Protein AF-0000000080791244 (afdb_homodimer)

Solvent-accessible surface area (backbone atoms only — not comparable to full-atom values): 31982 Å² total; per-residue (Å²): 121,49,36,34,22,27,62,46,50,65,51,67,79,15,46,43,68,49,51,73,72,54,34,48,75,47,62,36,76,61,96,55,81,62,51,71,71,50,46,37,63,61,33,46,68,16,31,26,32,40,38,43,72,88,48,68,40,42,64,68,42,48,60,39,16,33,91,67,33,41,31,43,18,25,53,32,68,62,61,88,31,48,41,61,68,52,30,52,75,64,64,29,47,50,30,30,23,70,89,42,39,32,64,44,32,21,52,43,47,52,35,29,50,44,30,34,36,45,38,42,59,44,31,29,52,40,56,57,70,65,51,88,68,68,83,50,71,62,46,74,53,24,48,71,59,60,74,33,35,38,19,26,41,18,23,49,71,36,25,44,47,34,46,54,50,40,45,70,55,45,27,44,42,33,30,18,51,94,33,55,56,53,82,67,56,28,68,77,59,62,45,45,72,30,51,62,71,54,32,41,43,66,23,45,27,39,36,41,42,39,76,77,41,86,83,30,48,34,61,43,28,56,70,50,59,70,48,29,34,78,52,17,35,41,35,35,65,44,48,20,46,28,34,34,55,70,40,49,51,52,38,44,72,73,49,44,29,50,25,30,16,33,26,46,38,59,54,67,79,49,65,70,68,70,60,60,74,40,66,45,42,33,54,39,73,54,50,40,49,26,19,52,64,34,38,24,47,22,37,31,46,20,42,50,29,42,52,31,42,76,70,73,42,76,47,86,44,53,44,87,91,112,122,48,37,34,22,26,63,46,51,65,52,67,80,13,45,45,66,50,48,74,71,54,32,48,76,48,62,36,78,62,95,56,82,63,50,72,70,51,44,38,62,62,32,46,67,18,34,25,33,41,39,44,72,89,50,68,39,41,65,69,42,49,60,39,17,33,91,67,33,40,31,43,18,24,52,32,69,65,61,88,30,47,40,62,67,54,30,53,76,65,64,28,47,47,30,29,22,70,92,42,39,34,64,46,31,20,51,42,47,52,36,28,50,44,30,33,34,45,38,42,59,44,32,29,51,40,56,57,69,66,50,90,68,68,83,47,71,63,47,74,55,25,48,71,58,58,74,32,34,37,20,26,41,18,24,49,71,37,25,44,46,34,45,54,51,42,44,70,55,44,28,44,43,32,31,18,51,94,35,56,56,52,80,66,55,29,67,76,58,62,45,45,71,31,51,60,70,54,32,40,44,66,22,46,28,38,36,40,42,38,75,78,42,87,82,31,48,34,62,43,29,57,69,51,57,68,48,28,36,80,53,16,36,41,35,35,64,44,48,20,46,28,32,35,57,71,42,49,51,53,38,44,73,74,49,43,30,51,25,30,16,34,26,46,39,59,54,68,78,50,65,68,69,70,61,62,73,40,66,44,43,34,53,39,74,54,49,41,49,25,18,51,63,34,37,23,47,22,36,30,47,19,40,49,28,41,52,31,41,77,69,72,41,76,46,87,44,53,44,86,91,113

Structure (mmCIF, N/CA/C/O backbone):
data_AF-0000000080791244-model_v1
#
loop_
_entity.id
_entity.type
_entity.pdbx_description
1 polymer 'Glyoxylate reductase'
#
loop_
_atom_site.group_PDB
_atom_site.id
_atom_site.type_symbol
_atom_site.label_atom_id
_atom_site.label_alt_id
_atom_site.label_comp_id
_atom_site.label_asym_id
_atom_site.label_entity_id
_atom_site.label_seq_id
_atom_site.pdbx_PDB_ins_code
_atom_site.Cartn_x
_atom_site.Cartn_y
_atom_site.Cartn_z
_atom_site.occupancy
_atom_site.B_iso_or_equiv
_atom_site.auth_seq_id
_atom_site.auth_comp_id
_atom_site.auth_asym_id
_atom_site.auth_atom_id
_atom_site.pdbx_PDB_model_num
ATOM 1 N N . MET A 1 1 ? -14.578 38.781 21.734 1 90.44 1 MET A N 1
ATOM 2 C CA . MET A 1 1 ? -14.508 38.281 20.359 1 90.44 1 MET A CA 1
ATOM 3 C C . MET A 1 1 ? -13.102 38.469 19.781 1 90.44 1 MET A C 1
ATOM 5 O O . MET A 1 1 ? -12.578 39.594 19.781 1 90.44 1 MET A O 1
ATOM 9 N N . ALA A 1 2 ? -12.445 37.344 19.516 1 97.06 2 ALA A N 1
ATOM 10 C CA . ALA A 1 2 ? -11.086 37.406 18.969 1 97.06 2 ALA A CA 1
ATOM 11 C C . ALA A 1 2 ? -11.086 37.219 17.453 1 97.06 2 ALA A C 1
ATOM 13 O O . ALA A 1 2 ? -12 36.625 16.906 1 97.06 2 ALA A O 1
ATOM 14 N N . ARG A 1 3 ? -10.133 37.906 16.844 1 98.38 3 ARG A N 1
ATOM 15 C CA . ARG A 1 3 ? -9.914 37.688 15.414 1 98.38 3 ARG A CA 1
ATOM 16 C C . ARG A 1 3 ? -8.891 36.594 15.172 1 98.38 3 ARG A C 1
ATOM 18 O O . ARG A 1 3 ? -7.742 36.688 15.602 1 98.38 3 ARG A O 1
ATOM 25 N N . ILE A 1 4 ? -9.367 35.531 14.523 1 98.69 4 ILE A N 1
ATOM 26 C CA . ILE A 1 4 ? -8.516 34.375 14.242 1 98.69 4 ILE A CA 1
ATOM 27 C C . ILE A 1 4 ? -8.328 34.219 12.734 1 98.69 4 ILE A C 1
ATOM 29 O O . ILE A 1 4 ? -9.305 34.031 12 1 98.69 4 ILE A O 1
ATOM 33 N N . CYS A 1 5 ? -7.098 34.344 12.289 1 98.75 5 CYS A N 1
ATOM 34 C CA . CYS A 1 5 ? -6.789 34.188 10.875 1 98.75 5 CYS A CA 1
ATOM 35 C C . CYS A 1 5 ? -6.191 32.812 10.586 1 98.75 5 CYS A C 1
ATOM 37 O O . CYS A 1 5 ? -5.328 32.344 11.328 1 98.75 5 CYS A O 1
ATOM 39 N N . ILE A 1 6 ? -6.676 32.156 9.57 1 98.44 6 ILE A N 1
ATOM 40 C CA . ILE A 1 6 ? -6.16 30.891 9.109 1 98.44 6 ILE A CA 1
ATOM 41 C C . ILE A 1 6 ? -5.535 31.047 7.73 1 98.44 6 ILE A C 1
ATOM 43 O O . ILE A 1 6 ? -6.199 31.484 6.785 1 98.44 6 ILE A O 1
ATOM 47 N N . THR A 1 7 ? -4.32 30.594 7.586 1 97.69 7 THR A N 1
ATOM 48 C CA . THR A 1 7 ? -3.516 31.031 6.453 1 97.69 7 THR A CA 1
ATOM 49 C C . THR A 1 7 ? -3.676 30.094 5.27 1 97.69 7 THR A C 1
ATOM 51 O O . THR A 1 7 ? -3.066 30.281 4.219 1 97.69 7 THR A O 1
ATOM 54 N N . ASP A 1 8 ? -4.434 29.047 5.441 1 94.69 8 ASP A N 1
ATOM 55 C CA . ASP A 1 8 ? -4.738 28.094 4.383 1 94.69 8 ASP A CA 1
ATOM 56 C C . ASP A 1 8 ? -6.156 27.547 4.531 1 94.69 8 ASP A C 1
ATOM 58 O O . ASP A 1 8 ? -6.801 27.75 5.562 1 94.69 8 ASP A O 1
ATOM 62 N N . GLY A 1 9 ? -6.578 27 3.457 1 93.94 9 GLY A N 1
ATOM 63 C CA . GLY A 1 9 ? -7.805 26.234 3.613 1 93.94 9 GLY A CA 1
ATOM 64 C C . GLY A 1 9 ? -7.668 25.062 4.57 1 93.94 9 GLY A C 1
ATOM 65 O O . GLY A 1 9 ? -6.609 24.438 4.645 1 93.94 9 GLY A O 1
ATOM 66 N N . VAL A 1 10 ? -8.742 24.812 5.348 1 95.44 10 VAL A N 1
ATOM 67 C CA . VAL A 1 10 ? -8.742 23.719 6.312 1 95.44 10 VAL A CA 1
ATOM 68 C C . VAL A 1 10 ? -10.102 23.016 6.309 1 95.44 10 VAL A C 1
ATOM 70 O O . VAL A 1 10 ? -11.102 23.594 5.871 1 95.44 10 VAL A O 1
ATOM 73 N N . PRO A 1 11 ? -10.164 21.734 6.73 1 94.56 11 PRO A N 1
ATOM 74 C CA . PRO A 1 11 ? -11.477 21.109 6.906 1 94.56 11 PRO A CA 1
ATOM 75 C C . PRO A 1 11 ? -12.375 21.891 7.867 1 94.56 11 PRO A C 1
ATOM 77 O O . PRO A 1 11 ? -11.945 22.25 8.969 1 94.56 11 PRO A O 1
ATOM 80 N N . ALA A 1 12 ? -13.586 22.047 7.453 1 94.44 12 ALA A N 1
ATOM 81 C CA . ALA A 1 12 ? -14.523 22.875 8.203 1 94.44 12 ALA A CA 1
ATOM 82 C C . ALA A 1 12 ? -14.711 22.359 9.625 1 94.44 12 ALA A C 1
ATOM 84 O O . ALA A 1 12 ? -14.797 23.141 10.57 1 94.44 12 ALA A O 1
ATOM 85 N N . GLU A 1 13 ? -14.719 21.062 9.727 1 95.38 13 GLU A N 1
ATOM 86 C CA . GLU A 1 13 ? -14.945 20.438 11.031 1 95.38 13 GLU A CA 1
ATOM 87 C C . GLU A 1 13 ? -13.812 20.781 12.008 1 95.38 13 GLU A C 1
ATOM 89 O O . GLU A 1 13 ? -14.031 20.859 13.219 1 95.38 13 GLU A O 1
ATOM 94 N N . GLY A 1 14 ? -12.695 21.047 11.508 1 96.25 14 GLY A N 1
ATOM 95 C CA . GLY A 1 14 ? -11.531 21.312 12.344 1 96.25 14 GLY A CA 1
ATOM 96 C C . GLY A 1 14 ? -11.578 22.656 13.023 1 96.25 14 GLY A C 1
ATOM 97 O O . GLY A 1 14 ? -10.883 22.891 14.016 1 96.25 14 GLY A O 1
ATOM 98 N N . ILE A 1 15 ? -12.453 23.547 12.5 1 96.81 15 ILE A N 1
ATOM 99 C CA . ILE A 1 15 ? -12.43 24.906 13.062 1 96.81 15 ILE A CA 1
ATOM 100 C C . ILE A 1 15 ? -13.805 25.234 13.641 1 96.81 15 ILE A C 1
ATOM 102 O O . ILE A 1 15 ? -14.086 26.391 13.953 1 96.81 15 ILE A O 1
ATOM 106 N N . GLU A 1 16 ? -14.609 24.281 13.742 1 96.19 16 GLU A N 1
ATOM 107 C CA . GLU A 1 16 ? -15.953 24.5 14.266 1 96.19 16 GLU A CA 1
ATOM 108 C C . GLU A 1 16 ? -15.914 25.078 15.672 1 96.19 16 GLU A C 1
ATOM 110 O O . GLU A 1 16 ? -16.719 25.953 16.016 1 96.19 16 GLU A O 1
ATOM 115 N N . ALA A 1 17 ? -15 24.625 16.438 1 96.75 17 ALA A N 1
ATOM 116 C CA . ALA A 1 17 ? -14.891 25.078 17.828 1 96.75 17 ALA A CA 1
ATOM 117 C C . ALA A 1 17 ? -14.555 26.578 17.875 1 96.75 17 ALA A C 1
ATOM 119 O O . ALA A 1 17 ? -15 27.281 18.781 1 96.75 17 ALA A O 1
ATOM 120 N N . LEU A 1 18 ? -13.789 27.078 16.906 1 97.75 18 LEU A N 1
ATOM 121 C CA . LEU A 1 18 ? -13.43 28.484 16.859 1 97.75 18 LEU A CA 1
ATOM 122 C C . LEU A 1 18 ? -14.656 29.359 16.609 1 97.75 18 LEU A C 1
ATOM 124 O O . LEU A 1 18 ? -14.828 30.391 17.266 1 97.75 18 LEU A O 1
ATOM 128 N N . ARG A 1 19 ? -15.43 28.859 15.766 1 95.19 19 ARG A N 1
ATOM 129 C CA . ARG A 1 19 ? -16.625 29.609 15.383 1 95.19 19 ARG A CA 1
ATOM 130 C C . ARG A 1 19 ? -17.672 29.578 16.5 1 95.19 19 ARG A C 1
ATOM 132 O O . ARG A 1 19 ? -18.281 30.594 16.812 1 95.19 19 ARG A O 1
ATOM 139 N N . THR A 1 20 ? -17.797 28.484 17.078 1 95.69 20 THR A N 1
ATOM 140 C CA . THR A 1 20 ? -18.812 28.297 18.125 1 95.69 20 THR A CA 1
ATOM 141 C C . THR A 1 20 ? -18.453 29.125 19.359 1 95.69 20 THR A C 1
ATOM 143 O O . THR A 1 20 ? -19.359 29.562 20.094 1 95.69 20 THR A O 1
ATOM 146 N N . ALA A 1 21 ? -17.234 29.406 19.531 1 95.62 21 ALA A N 1
ATOM 147 C CA . ALA A 1 21 ? -16.766 30.188 20.688 1 95.62 21 ALA A CA 1
ATOM 148 C C . ALA A 1 21 ? -17 31.688 20.453 1 95.62 21 ALA A C 1
ATOM 150 O O . ALA A 1 21 ? -16.719 32.5 21.328 1 95.62 21 ALA A O 1
ATOM 151 N N . GLY A 1 22 ? -17.469 32.062 19.25 1 94.94 22 GLY A N 1
ATOM 152 C CA . GLY A 1 22 ? -17.844 33.438 18.984 1 94.94 22 GLY A CA 1
ATOM 153 C C . GLY A 1 22 ? -16.719 34.281 18.391 1 94.94 22 GLY A C 1
ATOM 154 O O . GLY A 1 22 ? -16.781 35.5 18.375 1 94.94 22 GLY A O 1
ATOM 155 N N . ASN A 1 23 ? -15.695 33.625 17.891 1 96.94 23 ASN A N 1
ATOM 156 C CA . ASN A 1 23 ? -14.562 34.312 17.297 1 96.94 23 ASN A CA 1
ATOM 157 C C . ASN A 1 23 ? -14.828 34.688 15.852 1 96.94 23 ASN A C 1
ATOM 159 O O . ASN A 1 23 ? -15.688 34.094 15.203 1 96.94 23 ASN A O 1
ATOM 163 N N . GLU A 1 24 ? -14.227 35.75 15.406 1 97.69 24 GLU A N 1
ATOM 164 C CA . GLU A 1 24 ? -14.156 36.031 13.977 1 97.69 24 GLU A CA 1
ATOM 165 C C . GLU A 1 24 ? -13.07 35.188 13.305 1 97.69 24 GLU A C 1
ATOM 167 O O . GLU A 1 24 ? -11.875 35.406 13.531 1 97.69 24 GLU A O 1
ATOM 172 N N . VAL A 1 25 ? -13.5 34.281 12.508 1 98.12 25 VAL A N 1
ATOM 173 C CA . VAL A 1 25 ? -12.562 33.375 11.867 1 98.12 25 VAL A CA 1
ATOM 174 C C . VAL A 1 25 ? -12.438 33.719 10.383 1 98.12 25 VAL A C 1
ATOM 176 O O . VAL A 1 25 ? -13.422 33.656 9.648 1 98.12 25 VAL A O 1
ATOM 179 N N . ILE A 1 26 ? -11.234 34.062 9.938 1 97.62 26 ILE A N 1
ATOM 180 C CA . ILE A 1 26 ? -10.969 34.438 8.547 1 97.62 26 ILE A CA 1
ATOM 181 C C . ILE A 1 26 ? -9.992 33.438 7.941 1 97.62 26 ILE A C 1
ATOM 183 O O . ILE A 1 26 ? -8.812 33.406 8.312 1 97.62 26 ILE A O 1
ATOM 187 N N . THR A 1 27 ? -10.484 32.656 7 1 97.06 27 THR A N 1
ATOM 188 C CA . THR A 1 27 ? -9.664 31.625 6.379 1 97.06 27 THR A CA 1
ATOM 189 C C . THR A 1 27 ? -9.242 32.031 4.973 1 97.06 27 THR A C 1
ATOM 191 O O . THR A 1 27 ? -10.047 32.562 4.203 1 97.06 27 THR A O 1
ATOM 194 N N . TRP A 1 28 ? -7.953 31.859 4.707 1 95.81 28 TRP A N 1
ATOM 195 C CA . TRP A 1 28 ? -7.508 32.031 3.33 1 95.81 28 TRP A CA 1
ATOM 196 C C . TRP A 1 28 ? -8.18 31.047 2.396 1 95.81 28 TRP A C 1
ATOM 198 O O . TRP A 1 28 ? -8.07 29.828 2.594 1 95.81 28 TRP A O 1
ATOM 208 N N . ASP A 1 29 ? -8.852 31.484 1.411 1 86.25 29 ASP A N 1
ATOM 209 C CA . ASP A 1 29 ? -9.633 30.578 0.572 1 86.25 29 ASP A CA 1
ATOM 210 C C . ASP A 1 29 ? -9.18 30.656 -0.883 1 86.25 29 ASP A C 1
ATOM 212 O O . ASP A 1 29 ? -9.875 30.172 -1.781 1 86.25 29 ASP A O 1
ATOM 216 N N . GLY A 1 30 ? -7.98 31.234 -1.074 1 87.94 30 GLY A N 1
ATOM 217 C CA . GLY A 1 30 ? -7.445 31.266 -2.426 1 87.94 30 GLY A CA 1
ATOM 218 C C . GLY A 1 30 ? -7.082 29.891 -2.949 1 87.94 30 GLY A C 1
ATOM 219 O O . GLY A 1 30 ? -6.777 28.984 -2.17 1 87.94 30 GLY A O 1
ATOM 220 N N . GLN A 1 31 ? -7.098 29.734 -4.254 1 83.94 31 GLN A N 1
ATOM 221 C CA . GLN A 1 31 ? -6.73 28.484 -4.91 1 83.94 31 GLN A CA 1
ATOM 222 C C . GLN A 1 31 ? -5.258 28.156 -4.695 1 83.94 31 GLN A C 1
ATOM 224 O O . GLN A 1 31 ? -4.879 26.984 -4.613 1 83.94 31 GLN A O 1
ATOM 229 N N . GLU A 1 32 ? -4.523 29.266 -4.598 1 85.44 32 GLU A N 1
ATOM 230 C CA . GLU A 1 32 ? -3.092 29.125 -4.355 1 85.44 32 GLU A CA 1
ATOM 231 C C . GLU A 1 32 ? -2.721 29.625 -2.963 1 85.44 32 GLU A C 1
ATOM 233 O O . GLU A 1 32 ? -3.434 30.453 -2.383 1 85.44 32 GL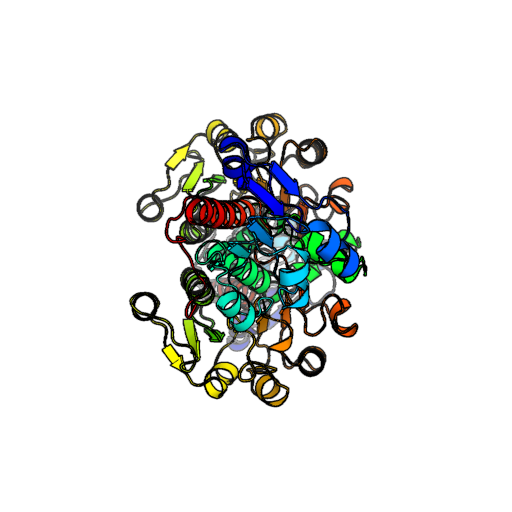U A O 1
ATOM 238 N N . PRO A 1 33 ? -1.632 29.062 -2.465 1 87.44 33 PRO A N 1
ATOM 239 C CA . PRO A 1 33 ? -1.127 29.688 -1.233 1 87.44 33 PRO A CA 1
ATOM 240 C C . PRO A 1 33 ? -0.908 31.188 -1.372 1 87.44 33 PRO A C 1
ATOM 242 O O . PRO A 1 33 ? -0.546 31.656 -2.451 1 87.44 33 PRO A O 1
ATOM 245 N N . PRO A 1 34 ? -1.161 31.891 -0.307 1 92.44 34 PRO A N 1
ATOM 246 C CA . PRO A 1 34 ? -0.938 33.344 -0.386 1 92.44 34 PRO A CA 1
ATOM 247 C C . PRO A 1 34 ? 0.524 33.688 -0.637 1 92.44 34 PRO A C 1
ATOM 249 O O . PRO A 1 34 ? 1.425 33 -0.147 1 92.44 34 PRO A O 1
ATOM 252 N N . THR A 1 35 ? 0.723 34.688 -1.484 1 93.75 35 THR A N 1
ATOM 253 C CA . THR A 1 35 ? 2.051 35.312 -1.537 1 93.75 35 THR A CA 1
ATOM 254 C C . THR A 1 35 ? 2.418 35.906 -0.191 1 93.75 35 THR A C 1
ATOM 256 O O . THR A 1 35 ? 1.563 36.062 0.686 1 93.75 35 THR A O 1
ATOM 259 N N . ARG A 1 36 ? 3.672 36.281 -0.076 1 96.44 36 ARG A N 1
ATOM 260 C CA . ARG A 1 36 ? 4.105 36.906 1.173 1 96.44 36 ARG A CA 1
ATOM 261 C C . ARG A 1 36 ? 3.305 38.156 1.463 1 96.44 36 ARG A C 1
ATOM 263 O O . ARG A 1 36 ? 2.836 38.375 2.586 1 96.44 36 ARG A O 1
ATOM 270 N N . GLU A 1 37 ? 3.145 39 0.431 1 97.5 37 GLU A N 1
ATOM 271 C CA . GLU A 1 37 ? 2.375 40.219 0.585 1 97.5 37 GLU A CA 1
ATOM 272 C C . GLU A 1 37 ? 0.934 39.938 0.989 1 97.5 37 GLU A C 1
ATOM 274 O O . GLU A 1 37 ? 0.392 40.562 1.891 1 97.5 37 GLU A O 1
ATOM 279 N N . GLN A 1 38 ? 0.352 38.938 0.394 1 97.38 38 GLN A N 1
ATOM 280 C CA . GLN A 1 38 ? -1.018 38.562 0.701 1 97.38 38 GLN A CA 1
ATOM 281 C C . GLN A 1 38 ? -1.123 38 2.115 1 97.38 38 GLN A C 1
ATOM 283 O O . GLN A 1 38 ? -2.096 38.25 2.824 1 97.38 38 GLN A O 1
ATOM 288 N N . LEU A 1 39 ? -0.159 37.188 2.479 1 98.06 39 LEU A N 1
ATOM 289 C CA . LEU A 1 39 ? -0.123 36.594 3.807 1 98.06 39 LEU A CA 1
ATOM 290 C C . LEU A 1 39 ? -0.082 37.656 4.891 1 98.06 39 LEU A C 1
ATOM 292 O O . LEU A 1 39 ? -0.843 37.594 5.859 1 98.06 39 LEU A O 1
ATOM 296 N N . LEU A 1 40 ? 0.779 38.719 4.707 1 98.44 40 LEU A N 1
ATOM 297 C CA . LEU A 1 40 ? 0.927 39.781 5.676 1 98.44 40 LEU A CA 1
ATOM 298 C C . LEU A 1 40 ? -0.359 40.594 5.781 1 98.44 40 LEU A C 1
ATOM 300 O O . LEU A 1 40 ? -0.745 41.031 6.879 1 98.44 40 LEU A O 1
ATOM 304 N N . ALA A 1 41 ? -0.99 40.812 4.652 1 98.31 41 ALA A N 1
ATOM 305 C CA . ALA A 1 41 ? -2.27 41.531 4.652 1 98.31 41 ALA A CA 1
ATOM 306 C C . ALA A 1 41 ? -3.35 40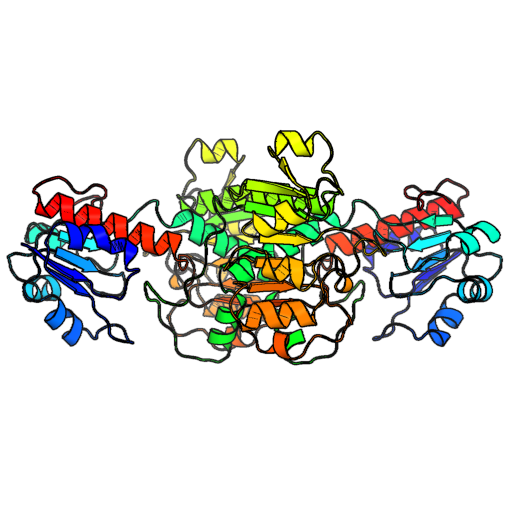.688 5.348 1 98.31 41 ALA A C 1
ATOM 308 O O . ALA A 1 41 ? -4.199 41.25 6.059 1 98.31 41 ALA A O 1
ATOM 309 N N . HIS A 1 42 ? -3.311 39.406 5.203 1 98.25 42 HIS A N 1
ATOM 310 C CA . HIS A 1 42 ? -4.32 38.469 5.703 1 98.25 42 HIS A CA 1
ATOM 311 C C . HIS A 1 42 ? -4.293 38.406 7.227 1 98.25 42 HIS A C 1
ATOM 313 O O . HIS A 1 42 ? -5.34 38.281 7.867 1 98.25 42 HIS A O 1
ATOM 319 N N . VAL A 1 43 ? -3.146 38.531 7.832 1 98.62 43 VAL A N 1
ATOM 320 C CA . VAL A 1 43 ? -3.033 38.25 9.266 1 98.62 43 VAL A CA 1
ATOM 321 C C . VAL A 1 43 ? -3.148 39.562 10.039 1 98.62 43 VAL A C 1
ATOM 323 O O . VAL A 1 43 ? -3.072 39.562 11.273 1 98.62 43 VAL A O 1
ATOM 326 N N . LYS A 1 44 ? -3.312 40.688 9.344 1 98.5 44 LYS A N 1
ATOM 327 C CA . LYS A 1 44 ? -3.373 42 9.992 1 98.5 44 LYS A CA 1
ATOM 328 C C . LYS A 1 44 ? -4.465 42.031 11.055 1 98.5 44 LYS A C 1
ATOM 330 O O . LYS A 1 44 ? -5.621 41.719 10.781 1 98.5 44 LYS A O 1
ATOM 335 N N . GLY A 1 45 ? -4.082 42.344 12.273 1 98.31 45 GLY A N 1
ATOM 336 C CA . GLY A 1 45 ? -5.035 42.562 13.352 1 98.31 45 GLY A CA 1
ATOM 337 C C . GLY A 1 45 ? -5.418 41.25 14.047 1 98.31 45 GLY A C 1
ATOM 338 O O . GLY A 1 45 ? -6.297 41.25 14.914 1 98.31 45 GLY A O 1
ATOM 339 N N . ALA A 1 46 ? -4.777 40.188 13.781 1 98.69 46 ALA A N 1
ATOM 340 C CA . ALA A 1 46 ? -5.141 38.875 14.32 1 98.69 46 ALA A CA 1
ATOM 341 C C . ALA A 1 46 ? -4.754 38.75 15.797 1 98.69 46 ALA A C 1
ATOM 343 O O . ALA A 1 46 ? -3.68 39.219 16.203 1 98.69 46 ALA A O 1
ATOM 344 N N . ASP A 1 47 ? -5.652 38.188 16.594 1 98.75 47 ASP A N 1
ATOM 345 C CA . ASP A 1 47 ? -5.328 37.781 17.953 1 98.75 47 ASP A CA 1
ATOM 346 C C . ASP A 1 47 ? -4.656 36.406 17.984 1 98.75 47 ASP A C 1
ATOM 348 O O . ASP A 1 47 ? -3.875 36.094 18.891 1 98.75 47 ASP A O 1
ATOM 352 N N . ALA A 1 48 ? -5.008 35.594 17.031 1 98.81 48 ALA A N 1
ATOM 353 C CA . ALA A 1 48 ? -4.449 34.25 16.828 1 98.81 48 ALA A CA 1
ATOM 354 C C . ALA A 1 48 ? -4.336 33.938 15.344 1 98.81 48 ALA A C 1
ATOM 356 O O . ALA A 1 48 ? -5.145 34.375 14.531 1 98.81 48 ALA A O 1
ATOM 357 N N . VAL A 1 49 ? -3.375 33.125 15.039 1 98.88 49 VAL A N 1
ATOM 358 C CA . VAL A 1 49 ? -3.205 32.688 13.664 1 98.88 49 VAL A CA 1
ATOM 359 C C . VAL A 1 49 ? -3.004 31.172 13.648 1 98.88 49 VAL A C 1
ATOM 361 O O . VAL A 1 49 ? -2.197 30.625 14.414 1 98.88 49 VAL A O 1
ATOM 364 N N . LEU A 1 50 ? -3.816 30.469 12.906 1 98.56 50 LEU A N 1
ATOM 365 C CA . LEU A 1 50 ? -3.486 29.109 12.492 1 98.56 50 LEU A CA 1
ATOM 366 C C . LEU A 1 50 ? -2.73 29.109 11.164 1 98.56 50 LEU A C 1
ATOM 368 O O . LEU A 1 50 ? -3.24 29.609 10.156 1 98.56 50 LEU A O 1
ATOM 372 N N . THR A 1 51 ? -1.549 28.609 11.188 1 97.56 51 THR A N 1
ATOM 373 C CA . THR A 1 51 ? -0.697 28.719 10.008 1 97.56 51 THR A CA 1
ATOM 374 C C . THR A 1 51 ? -0.204 27.344 9.57 1 97.56 51 THR A C 1
ATOM 376 O O . THR A 1 51 ? -0.535 26.344 10.188 1 97.56 51 THR A O 1
ATOM 379 N N . VAL A 1 52 ? 0.484 27.312 8.391 1 94.06 52 VAL A N 1
ATOM 380 C CA . VAL A 1 52 ? 1.048 26.094 7.828 1 94.06 52 VAL A CA 1
ATOM 381 C C . VAL A 1 52 ? 2.549 26.266 7.609 1 94.06 52 VAL A C 1
ATOM 383 O O . VAL A 1 52 ? 3.066 27.391 7.68 1 94.06 52 VAL A O 1
ATOM 386 N N . LEU A 1 53 ? 3.219 25.188 7.336 1 86.62 53 LEU A N 1
ATOM 387 C CA . LEU A 1 53 ? 4.676 25.141 7.305 1 86.62 53 LEU A CA 1
ATOM 388 C C . LEU A 1 53 ? 5.223 26.047 6.203 1 86.62 53 LEU A C 1
ATOM 390 O O . LEU A 1 53 ? 6.34 26.562 6.312 1 86.62 53 LEU A O 1
ATOM 394 N N . SER A 1 54 ? 4.438 26.25 5.223 1 85.19 54 SER A N 1
ATOM 395 C CA . SER A 1 54 ? 4.922 27.047 4.094 1 85.19 54 SER A CA 1
ATOM 396 C C . SER A 1 54 ? 4.914 28.531 4.414 1 85.19 54 SER A C 1
ATOM 398 O O . SER A 1 54 ? 5.5 29.328 3.682 1 85.19 54 SER A O 1
ATOM 400 N N . ASP A 1 55 ? 4.309 28.891 5.477 1 93.19 55 ASP A N 1
ATOM 401 C CA . ASP A 1 55 ? 4.18 30.297 5.855 1 93.19 55 ASP A CA 1
ATOM 402 C C . ASP A 1 55 ? 5.254 30.703 6.863 1 93.19 55 ASP A C 1
ATOM 404 O O . ASP A 1 55 ? 5.242 30.234 8.008 1 93.19 55 ASP A O 1
ATOM 408 N N . GLY A 1 56 ? 6.105 31.562 6.434 1 94 56 GLY A N 1
ATOM 409 C CA . GLY A 1 56 ? 7.137 32.031 7.348 1 94 56 GLY A CA 1
ATOM 410 C C . GLY A 1 56 ? 6.602 32.969 8.43 1 94 56 GLY A C 1
ATOM 411 O O . GLY A 1 56 ? 5.988 34 8.125 1 94 56 GLY A O 1
ATOM 412 N N . VAL A 1 57 ? 6.785 32.594 9.68 1 97.44 57 VAL A N 1
ATOM 413 C CA . VAL A 1 57 ? 6.414 33.406 10.828 1 97.44 57 VAL A CA 1
ATOM 414 C C . VAL A 1 57 ? 7.66 34.094 11.414 1 97.44 57 VAL A C 1
ATOM 416 O O . VAL A 1 57 ? 8.297 33.531 12.32 1 97.44 57 VAL A O 1
ATOM 419 N N . ASP A 1 58 ? 7.992 35.219 10.883 1 97.81 58 ASP A N 1
ATOM 420 C CA . ASP A 1 58 ? 9.156 35.969 11.305 1 97.81 58 ASP A CA 1
ATOM 421 C C . ASP A 1 58 ? 8.727 37.344 11.859 1 97.81 58 ASP A C 1
ATOM 423 O O . ASP A 1 58 ? 7.547 37.562 12.117 1 97.81 58 ASP A O 1
ATOM 427 N N . GLU A 1 59 ? 9.719 38.25 12.109 1 98.06 59 GLU A N 1
ATOM 428 C CA . GLU A 1 59 ? 9.461 39.562 12.68 1 98.06 59 GLU A CA 1
ATOM 429 C C . GLU A 1 59 ? 8.477 40.344 11.82 1 98.06 59 GLU A C 1
ATOM 431 O O . GLU A 1 59 ? 7.594 41.031 12.352 1 98.06 59 GLU A O 1
ATOM 436 N N . GLU A 1 60 ? 8.688 40.188 10.531 1 98.44 60 GLU A N 1
ATOM 437 C CA . GLU A 1 60 ? 7.812 40.906 9.602 1 98.44 60 GLU A CA 1
ATOM 438 C C . GLU A 1 60 ? 6.371 40.438 9.727 1 98.44 60 GLU A C 1
ATOM 440 O O . GLU A 1 60 ? 5.438 41.219 9.719 1 98.44 60 GLU A O 1
ATOM 445 N N . PHE A 1 61 ? 6.184 39.125 9.82 1 98.62 61 PHE A N 1
ATOM 446 C CA . PHE A 1 61 ? 4.879 38.5 9.992 1 98.62 61 PHE A CA 1
ATOM 447 C C . PHE A 1 61 ? 4.227 38.969 11.297 1 98.62 61 PHE A C 1
ATOM 449 O O . PHE A 1 61 ? 3.053 39.344 11.305 1 98.62 61 PHE A O 1
ATOM 456 N N . ILE A 1 62 ? 4.949 38.969 12.383 1 98.38 62 ILE A N 1
ATOM 457 C CA . ILE A 1 62 ? 4.461 39.312 13.703 1 98.38 62 ILE A CA 1
ATOM 458 C C . ILE A 1 62 ? 4.07 40.812 13.711 1 98.38 62 ILE A C 1
ATOM 460 O O . ILE A 1 62 ? 3.014 41.156 14.234 1 98.38 62 ILE A O 1
ATOM 464 N N . ALA A 1 63 ? 4.93 41.625 13.07 1 98.31 63 ALA A N 1
ATOM 465 C CA . ALA A 1 63 ? 4.645 43.062 12.984 1 98.31 63 ALA A CA 1
ATOM 466 C C . ALA A 1 63 ? 3.359 43.312 12.203 1 98.31 63 ALA A C 1
ATOM 468 O O . ALA A 1 63 ? 2.57 44.188 12.555 1 98.31 63 ALA A O 1
ATOM 469 N N . ALA A 1 64 ? 3.215 42.562 11.133 1 98.5 64 ALA A N 1
ATOM 470 C CA . ALA A 1 64 ? 2.027 42.719 10.297 1 98.5 64 ALA A CA 1
ATOM 471 C C . ALA A 1 64 ? 0.763 42.344 11.062 1 98.5 64 ALA A C 1
ATOM 473 O O . ALA A 1 64 ? -0.276 43 10.906 1 98.5 64 ALA A O 1
ATOM 474 N N . ALA A 1 65 ? 0.788 41.281 11.82 1 98.38 65 ALA A N 1
ATOM 475 C CA . ALA A 1 65 ? -0.361 40.875 12.617 1 98.38 65 ALA A CA 1
ATOM 476 C C . ALA A 1 65 ? -0.73 41.938 13.648 1 98.38 65 ALA A C 1
ATOM 478 O O . ALA A 1 65 ? -1.906 42.281 13.812 1 98.38 65 ALA A O 1
ATOM 479 N N . GLY A 1 66 ? 0.319 42.469 14.352 1 98.12 66 GLY A N 1
ATOM 480 C CA . GLY A 1 66 ? 0.08 43.531 15.336 1 98.12 66 GLY A CA 1
ATOM 481 C C . GLY A 1 66 ? 0.36 43.062 16.766 1 98.12 66 GLY A C 1
ATOM 482 O O . GLY A 1 66 ? 0.55 41.875 17.016 1 98.12 66 GLY A O 1
ATOM 483 N N . PRO A 1 67 ? 0.368 43.969 17.656 1 97.75 67 PRO A N 1
ATOM 484 C CA . PRO A 1 67 ? 0.784 43.688 19.031 1 97.75 67 PRO A CA 1
ATOM 485 C C . PRO A 1 67 ? -0.229 42.844 19.797 1 97.75 67 PRO A C 1
ATOM 487 O O . PRO A 1 67 ? 0.079 42.344 20.875 1 97.75 67 PRO A O 1
ATOM 490 N N . GLN A 1 68 ? -1.388 42.719 19.266 1 97.81 68 GLN A N 1
ATOM 491 C CA . GLN A 1 68 ? -2.422 41.969 19.969 1 97.81 68 GLN A CA 1
ATOM 492 C C . GLN A 1 68 ? -2.266 40.469 19.719 1 97.81 68 GLN A C 1
ATOM 494 O O . GLN A 1 68 ? -2.908 39.656 20.391 1 97.81 68 GLN A O 1
ATOM 499 N N . LEU A 1 69 ? -1.453 40 18.766 1 98.62 69 LEU A N 1
ATOM 500 C CA . LEU A 1 69 ? -1.263 38.594 18.469 1 98.62 69 LEU A CA 1
ATOM 501 C C . LEU A 1 69 ? -0.763 37.844 19.703 1 98.62 69 LEU A C 1
ATOM 503 O O . LEU A 1 69 ? 0.251 38.219 20.297 1 98.62 69 LEU A O 1
ATOM 507 N N . LYS A 1 70 ? -1.432 36.75 20.031 1 98.31 70 LYS A N 1
ATOM 508 C CA . LYS A 1 70 ? -1.096 36.031 21.266 1 98.31 70 LYS A CA 1
ATOM 509 C C . LYS A 1 70 ? -0.553 34.656 20.953 1 98.31 70 LYS A C 1
ATOM 511 O O . LYS A 1 70 ? 0.228 34.094 21.734 1 98.31 70 LYS A O 1
ATOM 516 N N . VAL A 1 71 ? -1.021 34.094 19.844 1 98.5 71 VAL A N 1
ATOM 517 C CA . VAL A 1 71 ? -0.668 32.719 19.578 1 98.5 71 VAL A CA 1
ATOM 518 C C . VAL A 1 71 ? -0.563 32.469 18.078 1 98.5 71 VAL A C 1
ATOM 520 O O . VAL A 1 71 ? -1.364 33 17.297 1 98.5 71 VAL A O 1
ATOM 523 N N . VAL A 1 72 ? 0.437 31.766 17.688 1 98.69 72 VAL A N 1
ATOM 524 C CA . VAL A 1 72 ? 0.604 31.188 16.359 1 98.69 72 VAL A CA 1
ATOM 525 C C . VAL A 1 72 ? 0.531 29.656 16.453 1 98.69 72 VAL A C 1
ATOM 527 O O . VAL A 1 72 ? 1.469 29.016 16.938 1 98.69 72 VAL A O 1
ATOM 530 N N . ALA A 1 73 ? -0.587 29.125 16 1 98.31 73 ALA A N 1
ATOM 531 C CA . ALA A 1 73 ? -0.823 27.688 16.047 1 98.31 73 ALA A CA 1
ATOM 532 C C . ALA A 1 73 ? -0.51 27.031 14.711 1 98.31 73 ALA A C 1
ATOM 534 O O . ALA A 1 73 ? -1.299 27.125 13.766 1 98.31 73 ALA A O 1
ATOM 535 N N . ASN A 1 74 ? 0.558 26.391 14.688 1 96.31 74 ASN A N 1
ATOM 536 C CA . ASN A 1 74 ? 1.021 25.719 13.477 1 96.31 74 ASN A CA 1
ATOM 537 C C . ASN A 1 74 ? 0.292 24.406 13.242 1 96.31 74 ASN A C 1
ATOM 539 O O . ASN A 1 74 ? 0.242 23.547 14.133 1 96.31 74 ASN A O 1
ATOM 543 N N . ILE A 1 75 ? -0.324 24.25 12.055 1 96.19 75 ILE A N 1
ATOM 544 C CA . ILE A 1 75 ? -0.971 23 11.695 1 96.19 75 ILE A CA 1
ATOM 545 C C . ILE A 1 75 ? 0.061 22.031 11.117 1 96.19 75 ILE A C 1
ATOM 547 O O . ILE A 1 75 ? 0.037 21.734 9.914 1 96.19 75 ILE A O 1
ATOM 551 N N . ALA A 1 76 ? 0.954 21.609 11.945 1 91 76 ALA A N 1
ATOM 552 C CA . ALA A 1 76 ? 2.066 20.734 11.586 1 91 76 ALA A CA 1
ATOM 553 C C . ALA A 1 76 ? 2.746 20.172 12.828 1 91 76 ALA A C 1
ATOM 555 O O . ALA A 1 76 ? 2.6 20.703 13.922 1 91 76 ALA A O 1
ATOM 556 N N . ALA A 1 77 ? 3.443 19.078 12.594 1 85.12 77 ALA A N 1
ATOM 557 C CA . ALA A 1 77 ? 4.258 18.531 13.68 1 85.12 77 ALA A CA 1
ATOM 558 C C . ALA A 1 77 ? 5.543 19.328 13.859 1 85.12 77 ALA A C 1
ATOM 560 O O . ALA A 1 77 ? 6.055 19.453 14.969 1 85.12 77 ALA A O 1
ATOM 561 N N . GLY A 1 78 ? 6.062 19.766 12.781 1 81.12 78 GLY A N 1
ATOM 562 C CA . GLY A 1 78 ? 7.266 20.578 12.805 1 81.12 78 GLY A CA 1
ATOM 563 C C . GLY A 1 78 ? 6.98 22.062 12.938 1 81.12 78 GLY A C 1
ATOM 564 O O . GLY A 1 78 ? 5.82 22.469 13.031 1 81.12 78 GLY A O 1
ATOM 565 N N . PHE A 1 79 ? 8.039 22.875 13.055 1 88.06 79 PHE A N 1
ATOM 566 C CA . PHE A 1 79 ? 7.832 24.297 13.281 1 88.06 79 PHE A CA 1
ATOM 567 C C . PHE A 1 79 ? 8.992 25.109 12.711 1 88.06 79 PHE A C 1
ATOM 569 O O . PHE A 1 79 ? 9.352 26.156 13.25 1 88.06 79 PHE A O 1
ATOM 576 N N . ASN A 1 80 ? 9.602 24.562 11.641 1 81.69 80 ASN A N 1
ATOM 577 C CA . ASN A 1 80 ? 10.75 25.219 11.039 1 81.69 80 ASN A CA 1
ATOM 578 C C . ASN A 1 80 ? 10.375 26.578 10.445 1 81.69 80 ASN A C 1
ATOM 580 O O . ASN A 1 80 ? 11.25 27.422 10.203 1 81.69 80 ASN A O 1
ATOM 584 N N . ASN A 1 81 ? 9.156 26.859 10.219 1 89.44 81 ASN A N 1
ATOM 585 C CA . ASN A 1 81 ? 8.68 28.109 9.617 1 89.44 81 ASN A CA 1
ATOM 586 C C . ASN A 1 81 ? 8.508 29.203 10.664 1 89.44 81 ASN A C 1
ATOM 588 O O . ASN A 1 81 ? 8.234 30.359 10.32 1 89.44 81 ASN A O 1
ATOM 592 N N . ILE A 1 82 ? 8.727 28.875 11.914 1 94.69 82 ILE A N 1
ATOM 593 C CA . ILE A 1 82 ? 8.438 29.828 12.992 1 94.69 82 ILE A CA 1
ATOM 594 C C . ILE A 1 82 ? 9.742 30.312 13.617 1 94.69 82 ILE A C 1
ATOM 596 O O . ILE A 1 82 ? 10.555 29.516 14.078 1 94.69 82 ILE A O 1
ATOM 600 N N . ASP A 1 83 ? 9.969 31.562 13.609 1 95.25 83 ASP A N 1
ATOM 601 C CA . ASP A 1 83 ? 11.047 32.188 14.367 1 95.25 83 ASP A CA 1
ATOM 602 C C . ASP A 1 83 ? 10.695 32.25 15.859 1 95.25 83 ASP A C 1
ATOM 604 O O . ASP A 1 83 ? 10.086 33.219 16.312 1 95.25 83 ASP A O 1
ATOM 608 N N . LEU A 1 84 ? 11.148 31.312 16.609 1 94.88 84 LEU A N 1
ATOM 609 C CA . LEU A 1 84 ? 10.773 31.172 18.016 1 94.88 84 LEU A CA 1
ATOM 610 C C . LEU A 1 84 ? 11.312 32.312 18.844 1 94.88 84 LEU A C 1
ATOM 612 O O . LEU A 1 84 ? 10.68 32.75 19.812 1 94.88 84 LEU A O 1
ATOM 616 N N . ASP A 1 85 ? 12.484 32.812 18.5 1 95.31 85 ASP A N 1
ATOM 617 C CA . ASP A 1 85 ? 13.047 33.969 19.203 1 95.31 85 ASP A CA 1
ATOM 618 C C . ASP A 1 85 ? 12.172 35.188 19.031 1 95.31 85 ASP A C 1
ATOM 620 O O . ASP A 1 85 ? 11.938 35.938 20 1 95.31 85 ASP A O 1
ATOM 624 N N . ALA A 1 86 ? 11.727 35.375 17.875 1 96.56 86 ALA A N 1
ATOM 625 C CA . ALA A 1 86 ? 10.82 36.5 17.625 1 96.56 86 ALA A CA 1
ATOM 626 C C . ALA A 1 86 ? 9.523 36.344 18.406 1 96.56 86 ALA A C 1
ATOM 628 O O . ALA A 1 86 ? 9.023 37.312 19 1 96.56 86 ALA A O 1
ATOM 629 N N . CYS A 1 87 ? 8.93 35.156 18.375 1 97.25 87 CYS A N 1
ATOM 630 C CA . CYS A 1 87 ? 7.711 34.875 19.141 1 97.25 87 CYS A CA 1
ATOM 631 C C . CYS A 1 87 ? 7.918 35.188 20.625 1 97.25 87 CYS A C 1
ATOM 633 O O . CYS A 1 87 ? 7.098 35.844 21.25 1 97.25 87 CYS A O 1
ATOM 635 N N . ARG A 1 88 ? 9.016 34.688 21.109 1 95.94 88 ARG A N 1
ATOM 636 C CA . ARG A 1 88 ? 9.336 34.906 22.516 1 95.94 88 ARG A CA 1
ATOM 637 C C . ARG A 1 88 ? 9.453 36.375 22.844 1 95.94 88 ARG A C 1
ATOM 639 O O . ARG A 1 88 ? 8.922 36.844 23.859 1 95.94 88 ARG A O 1
ATOM 646 N N . ALA A 1 89 ? 10.141 37.094 22.016 1 96.25 89 ALA A N 1
ATOM 647 C CA . ALA A 1 89 ? 10.375 38.531 22.219 1 96.25 89 ALA A CA 1
ATOM 648 C C . ALA A 1 89 ? 9.055 39.312 22.281 1 96.25 89 ALA A C 1
ATOM 650 O O . ALA A 1 89 ? 8.953 40.312 22.953 1 96.25 89 ALA A O 1
ATOM 651 N N . HIS A 1 90 ? 8.102 38.781 21.641 1 97.12 90 HIS A N 1
ATOM 652 C CA . HIS A 1 90 ? 6.832 39.5 21.562 1 97.12 90 HIS A CA 1
ATOM 653 C C . HIS A 1 90 ? 5.785 38.844 22.469 1 97.12 90 HIS A C 1
ATOM 655 O O . HIS A 1 90 ? 4.613 39.219 22.438 1 97.12 90 HIS A O 1
ATOM 661 N N . GLY A 1 91 ? 6.164 37.812 23.203 1 95.94 91 GLY A N 1
ATOM 662 C CA . GLY A 1 91 ? 5.258 37.125 24.109 1 95.94 91 GLY A CA 1
ATOM 663 C C . GLY A 1 91 ? 4.203 36.312 23.406 1 95.94 91 GLY A C 1
ATOM 664 O O . GLY A 1 91 ? 3.092 36.156 23.922 1 95.94 91 GLY A O 1
ATOM 665 N N . ILE A 1 92 ? 4.5 35.812 22.266 1 97.88 92 ILE A N 1
ATOM 666 C CA . ILE A 1 92 ? 3.574 35.031 21.453 1 97.88 92 ILE A CA 1
ATOM 667 C C . ILE A 1 92 ? 3.812 33.531 21.703 1 97.88 92 ILE A C 1
ATOM 669 O O . ILE A 1 92 ? 4.953 33.062 21.656 1 97.88 92 ILE A O 1
ATOM 673 N N . VAL A 1 93 ? 2.742 32.781 21.969 1 97.88 93 VAL A N 1
ATOM 674 C CA . VAL A 1 93 ? 2.832 31.344 22.156 1 97.88 93 VAL A CA 1
ATOM 675 C C . VAL A 1 93 ? 2.83 30.656 20.797 1 97.88 93 VAL A C 1
ATOM 677 O O . VAL A 1 93 ? 1.981 30.938 19.953 1 97.88 93 VAL A O 1
ATOM 680 N N . ALA A 1 94 ? 3.803 29.828 20.531 1 98.06 94 ALA A N 1
ATOM 681 C CA . ALA A 1 94 ? 3.848 28.984 19.328 1 98.06 94 ALA A CA 1
ATOM 682 C C . ALA A 1 94 ? 3.494 27.547 19.656 1 98.06 94 ALA A C 1
ATOM 684 O O . ALA A 1 94 ? 3.967 26.984 20.656 1 98.06 94 ALA A O 1
ATOM 685 N N . THR A 1 95 ? 2.596 26.984 18.875 1 97.75 95 THR A N 1
ATOM 686 C CA . THR A 1 95 ? 2.16 25.625 19.141 1 97.75 95 THR A CA 1
ATOM 687 C C . THR A 1 95 ? 2.264 24.766 17.891 1 97.75 95 THR A C 1
ATOM 689 O O . THR A 1 95 ? 2.441 25.281 16.781 1 97.75 95 THR A O 1
ATOM 692 N N . VAL A 1 96 ? 2.307 23.438 18.047 1 95.06 96 VAL A N 1
ATOM 693 C CA . VAL A 1 96 ? 2.318 22.469 16.969 1 95.06 96 VAL A CA 1
ATOM 694 C C . VAL A 1 96 ? 1.26 21.391 17.234 1 95.06 96 VAL A C 1
ATOM 696 O O . VAL A 1 96 ? 0.527 21.469 18.219 1 95.06 96 VAL A O 1
ATOM 699 N N . THR A 1 97 ? 1.151 20.484 16.297 1 95.38 97 THR A N 1
ATOM 700 C CA . THR A 1 97 ? 0.101 19.484 16.406 1 95.38 97 THR A CA 1
ATOM 701 C C . THR A 1 97 ? 0.698 18.078 16.438 1 95.38 97 THR A C 1
ATOM 703 O O . THR A 1 97 ? 0.408 17.25 15.555 1 95.38 97 THR A O 1
ATOM 706 N N . PRO A 1 98 ? 1.47 17.75 17.469 1 90.75 98 PRO A N 1
ATOM 707 C CA . PRO A 1 98 ? 2.051 16.406 17.578 1 90.75 98 PRO A CA 1
ATOM 708 C C . PRO A 1 98 ? 0.997 15.328 17.797 1 90.75 98 PRO A C 1
ATOM 710 O O . PRO A 1 98 ? -0.108 15.617 18.266 1 90.75 98 PRO A O 1
ATOM 713 N N . GLY A 1 99 ? 1.292 14.133 17.359 1 93.62 99 GLY A N 1
ATOM 714 C CA . GLY A 1 99 ? 0.477 12.977 17.703 1 93.62 99 GLY A CA 1
ATOM 715 C C . GLY A 1 99 ? -0.726 12.812 16.797 1 93.62 99 GLY A C 1
ATOM 716 O O . GLY A 1 99 ? -1.484 11.852 16.922 1 93.62 99 GLY A O 1
ATOM 717 N N . THR A 1 100 ? -0.85 13.688 15.852 1 95.06 100 THR A N 1
ATOM 718 C CA . THR A 1 100 ? -2.096 13.672 15.094 1 95.06 100 THR A CA 1
ATOM 719 C C . THR A 1 100 ? -1.886 13.039 13.719 1 95.06 100 THR A C 1
ATOM 721 O O . THR A 1 100 ? -2.836 12.555 13.102 1 95.06 100 THR A O 1
ATOM 724 N N . LEU A 1 101 ? -0.667 12.984 13.273 1 96.31 101 LEU A N 1
ATOM 725 C CA . LEU A 1 101 ? -0.52 12.672 11.859 1 96.31 101 LEU A CA 1
ATOM 726 C C . LEU A 1 101 ? 0.35 11.43 11.664 1 96.31 101 LEU A C 1
ATOM 728 O O . LEU A 1 101 ? 0.491 10.938 10.547 1 96.31 101 LEU A O 1
ATOM 732 N N . PHE A 1 102 ? 0.887 10.82 12.719 1 95.56 102 PHE A N 1
ATOM 733 C CA . PHE A 1 102 ? 1.938 9.82 12.547 1 95.56 102 PHE A CA 1
ATOM 734 C C . PHE A 1 102 ? 1.384 8.555 11.898 1 95.56 102 PHE A C 1
ATOM 736 O O . PHE A 1 102 ? 2.062 7.914 11.102 1 95.56 102 PHE A O 1
ATOM 743 N N . ASP A 1 103 ? 0.132 8.211 12.18 1 97.12 103 ASP A N 1
ATOM 744 C CA . ASP A 1 103 ? -0.454 7.027 11.562 1 97.12 103 ASP A CA 1
ATOM 745 C C . ASP A 1 103 ? -0.64 7.219 10.062 1 97.12 103 ASP A C 1
ATOM 747 O O . ASP A 1 103 ? -0.337 6.32 9.273 1 97.12 103 ASP A O 1
ATOM 751 N N . ALA A 1 104 ? -1.111 8.383 9.719 1 98 104 ALA A N 1
ATOM 752 C CA . ALA A 1 104 ? -1.349 8.672 8.312 1 98 104 ALA A CA 1
ATOM 753 C C . ALA A 1 104 ? -0.05 8.609 7.512 1 98 104 ALA A C 1
ATOM 755 O O . ALA A 1 104 ? -0.009 8.016 6.43 1 98 104 ALA A O 1
ATOM 756 N N . VAL A 1 105 ? 0.967 9.203 8.016 1 97.81 105 VAL A N 1
ATOM 757 C CA . VAL A 1 105 ? 2.244 9.242 7.312 1 97.81 105 VAL A CA 1
ATOM 758 C C . VAL A 1 105 ? 2.83 7.832 7.227 1 97.81 105 VAL A C 1
ATOM 760 O O . VAL A 1 105 ? 3.346 7.434 6.18 1 97.81 105 VAL A O 1
ATOM 763 N N . ALA A 1 106 ? 2.73 7.039 8.312 1 98.44 106 ALA A N 1
ATOM 764 C CA . ALA A 1 106 ? 3.23 5.664 8.32 1 98.44 106 ALA A CA 1
ATOM 765 C C . ALA A 1 106 ? 2.475 4.801 7.316 1 98.44 106 ALA A C 1
ATOM 767 O O . ALA A 1 106 ? 3.076 3.986 6.613 1 98.44 106 ALA A O 1
ATOM 768 N N . ASP A 1 107 ? 1.142 4.977 7.258 1 98.56 107 ASP A N 1
ATOM 769 C CA . ASP A 1 107 ? 0.342 4.25 6.277 1 98.56 107 ASP A CA 1
ATOM 770 C C . ASP A 1 107 ? 0.827 4.531 4.855 1 98.56 107 ASP A C 1
ATOM 772 O O . ASP A 1 107 ? 0.957 3.609 4.047 1 98.56 107 ASP A O 1
ATOM 776 N N . LEU A 1 108 ? 1.077 5.766 4.598 1 98.62 108 LEU A N 1
ATOM 777 C CA . LEU A 1 108 ? 1.477 6.16 3.25 1 98.62 108 LEU A CA 1
ATOM 778 C C . LEU A 1 108 ? 2.873 5.645 2.924 1 98.62 108 LEU A C 1
ATOM 780 O O . LEU A 1 108 ? 3.129 5.195 1.804 1 98.62 108 LEU A O 1
ATOM 784 N N . ALA A 1 109 ? 3.77 5.758 3.885 1 98.81 109 ALA A N 1
ATOM 785 C CA . ALA A 1 109 ? 5.109 5.207 3.699 1 98.81 109 ALA A CA 1
ATOM 786 C C . ALA A 1 109 ? 5.055 3.715 3.387 1 98.81 109 ALA A C 1
ATOM 788 O O . ALA A 1 109 ? 5.734 3.24 2.475 1 98.81 109 ALA A O 1
ATOM 789 N N . PHE A 1 110 ? 4.234 3.008 4.148 1 98.88 110 PHE A N 1
ATOM 790 C CA . PHE A 1 110 ? 4.055 1.578 3.928 1 98.88 110 PHE A CA 1
ATOM 791 C C . PHE A 1 110 ? 3.463 1.313 2.549 1 98.88 110 PHE A C 1
ATOM 793 O O . PHE A 1 110 ? 3.898 0.399 1.846 1 98.88 110 PHE A O 1
ATOM 800 N N . GLY A 1 111 ? 2.445 2.1 2.178 1 98.75 111 GLY A N 1
ATOM 801 C CA . GLY A 1 111 ? 1.87 2.002 0.846 1 98.75 111 GLY A CA 1
ATOM 802 C C . GLY A 1 111 ? 2.887 2.221 -0.26 1 98.75 111 GLY A C 1
ATOM 803 O O . GLY A 1 111 ? 2.871 1.518 -1.271 1 98.75 111 GLY A O 1
ATOM 804 N N . LEU A 1 112 ? 3.791 3.213 -0.09 1 98.88 112 LEU A N 1
ATOM 805 C CA . LEU A 1 112 ? 4.863 3.457 -1.05 1 98.88 112 LEU A CA 1
ATOM 806 C C . LEU A 1 112 ? 5.785 2.246 -1.157 1 98.88 112 LEU A C 1
ATOM 808 O O . LEU A 1 112 ? 6.18 1.858 -2.258 1 98.88 112 LEU A O 1
ATOM 812 N N . MET A 1 113 ? 6.086 1.65 -0.029 1 98.81 113 MET A N 1
ATOM 813 C CA . MET A 1 113 ? 6.938 0.466 -0.012 1 98.81 113 MET A CA 1
ATOM 814 C C . MET A 1 113 ? 6.309 -0.673 -0.806 1 98.81 113 MET A C 1
ATOM 816 O O . MET A 1 113 ? 6.957 -1.275 -1.661 1 98.81 113 MET A O 1
ATOM 820 N N . LEU A 1 114 ? 5.035 -0.919 -0.58 1 98.69 114 LEU A N 1
ATOM 821 C CA . LEU A 1 114 ? 4.355 -1.972 -1.327 1 98.69 114 LEU A CA 1
ATOM 822 C C . LEU A 1 114 ? 4.277 -1.621 -2.811 1 98.69 114 LEU A C 1
ATOM 824 O O . LEU A 1 114 ? 4.453 -2.49 -3.668 1 98.69 114 LEU A O 1
ATOM 828 N N . SER A 1 115 ? 4 -0.362 -3.08 1 98.56 115 SER A N 1
ATOM 829 C CA . SER A 1 115 ? 3.857 0.068 -4.469 1 98.56 115 SER A CA 1
ATOM 830 C C . SER A 1 115 ? 5.125 -0.212 -5.266 1 98.56 115 SER A C 1
ATOM 832 O O . SER A 1 115 ? 5.059 -0.725 -6.387 1 98.56 115 SER A O 1
ATOM 834 N N . VAL A 1 116 ? 6.254 0.044 -4.68 1 98.38 116 VAL A N 1
ATOM 835 C CA . VAL A 1 116 ? 7.492 -0.072 -5.449 1 98.38 116 VAL A CA 1
ATOM 836 C C . VAL A 1 116 ? 7.973 -1.521 -5.438 1 98.38 116 VAL A C 1
ATOM 838 O O . VAL A 1 116 ? 8.492 -2.016 -6.441 1 98.38 116 VAL A O 1
ATOM 841 N N . THR A 1 117 ? 7.801 -2.262 -4.359 1 98.56 117 THR A N 1
ATOM 842 C CA . THR A 1 117 ? 8.297 -3.631 -4.277 1 98.56 117 THR A CA 1
ATOM 843 C C . THR A 1 117 ? 7.422 -4.574 -5.102 1 98.56 117 THR A C 1
ATOM 845 O O . THR A 1 117 ? 7.902 -5.586 -5.609 1 98.56 117 THR A O 1
ATOM 848 N N . ARG A 1 118 ? 6.168 -4.168 -5.262 1 98.56 118 ARG A N 1
ATOM 849 C CA . ARG A 1 118 ? 5.242 -5.039 -5.98 1 98.56 118 ARG A CA 1
ATOM 850 C C . ARG A 1 118 ? 4.906 -4.469 -7.352 1 98.56 118 ARG A C 1
ATOM 852 O O . ARG A 1 118 ? 4.012 -4.969 -8.039 1 98.56 118 ARG A O 1
ATOM 859 N N . ARG A 1 119 ? 5.578 -3.383 -7.703 1 98.19 119 ARG A N 1
ATOM 860 C CA . ARG A 1 119 ? 5.508 -2.787 -9.031 1 98.19 119 ARG A CA 1
ATOM 861 C C . ARG A 1 119 ? 4.086 -2.34 -9.359 1 98.19 119 ARG A C 1
ATOM 863 O O . ARG A 1 119 ? 3.627 -2.492 -10.492 1 98.19 119 ARG A O 1
ATOM 870 N N . MET A 1 120 ? 3.385 -1.818 -8.367 1 98.19 120 MET A N 1
ATOM 871 C CA . MET A 1 120 ? 1.988 -1.42 -8.523 1 98.19 120 MET A CA 1
ATOM 872 C C . MET A 1 120 ? 1.867 -0.229 -9.469 1 98.19 120 MET A C 1
ATOM 874 O O . MET A 1 120 ? 0.997 -0.21 -10.344 1 98.19 120 MET A O 1
ATOM 878 N N . GLY A 1 121 ? 2.744 0.805 -9.312 1 96.44 121 GLY A N 1
ATOM 879 C CA . GLY A 1 121 ? 2.711 1.964 -10.195 1 96.44 121 GLY A CA 1
ATOM 880 C C . GLY A 1 121 ? 2.912 1.612 -11.656 1 96.44 121 GLY A C 1
ATOM 881 O O . GLY A 1 121 ? 2.193 2.111 -12.523 1 96.44 121 GLY A O 1
ATOM 882 N N . GLU A 1 122 ? 3.912 0.763 -11.906 1 96.38 122 GLU A N 1
ATOM 883 C CA . GLU A 1 122 ? 4.176 0.294 -13.266 1 96.38 122 GLU A CA 1
ATOM 884 C C . GLU A 1 122 ? 2.969 -0.448 -13.836 1 96.38 122 GLU A C 1
ATOM 886 O O . GLU A 1 122 ? 2.576 -0.217 -14.977 1 96.38 122 GLU A O 1
ATOM 891 N N . GLY A 1 123 ? 2.404 -1.323 -13.031 1 97 123 GLY A N 1
ATOM 892 C CA . GLY A 1 123 ? 1.235 -2.072 -13.461 1 97 123 GLY A CA 1
ATOM 893 C C . GLY A 1 123 ? 0.053 -1.186 -13.805 1 97 123 GLY A C 1
ATOM 894 O O . GLY A 1 123 ? -0.626 -1.409 -14.812 1 97 123 GLY A O 1
ATOM 895 N N . GLU A 1 124 ? -0.163 -0.214 -12.953 1 96.44 124 GLU A N 1
ATOM 896 C CA . GLU A 1 124 ? -1.262 0.718 -13.188 1 96.44 124 GLU A CA 1
ATOM 897 C C . GLU A 1 124 ? -1.079 1.47 -14.5 1 96.44 124 GLU A C 1
ATOM 899 O O . GLU A 1 124 ? -2.023 1.604 -15.281 1 96.44 124 GLU A O 1
ATOM 904 N N . ARG A 1 125 ? 0.109 1.944 -14.734 1 95.69 125 ARG A N 1
ATOM 905 C CA . ARG A 1 125 ? 0.392 2.686 -15.961 1 95.69 125 ARG A CA 1
ATOM 906 C C . ARG A 1 125 ? 0.258 1.79 -17.188 1 95.69 125 ARG A C 1
ATOM 908 O O . ARG A 1 125 ? -0.253 2.219 -18.219 1 95.69 125 ARG A O 1
ATOM 915 N N . LEU A 1 126 ? 0.657 0.557 -17.062 1 95.75 126 LEU A N 1
ATOM 916 C CA . LEU A 1 126 ? 0.556 -0.4 -18.172 1 95.75 126 LEU A CA 1
ATOM 917 C C . LEU A 1 126 ? -0.896 -0.588 -18.594 1 95.75 126 LEU A C 1
ATOM 919 O O . LEU A 1 126 ? -1.219 -0.479 -19.781 1 95.75 126 LEU A O 1
ATOM 923 N N . ILE A 1 127 ? -1.773 -0.789 -17.641 1 95.31 127 ILE A N 1
ATOM 924 C CA . ILE A 1 127 ? -3.178 -1.063 -17.922 1 95.31 127 ILE A CA 1
ATOM 925 C C . ILE A 1 127 ? -3.84 0.181 -18.5 1 95.31 127 ILE A C 1
ATOM 927 O O . ILE A 1 127 ? -4.617 0.086 -19.453 1 95.31 127 ILE A O 1
ATOM 931 N N . ARG A 1 128 ? -3.594 1.265 -17.938 1 96 128 ARG A N 1
ATOM 932 C CA . ARG A 1 128 ? -4.262 2.486 -18.375 1 96 128 ARG A CA 1
ATOM 933 C C . ARG A 1 128 ? -3.762 2.936 -19.734 1 96 128 ARG A C 1
ATOM 935 O O . ARG A 1 128 ? -4.473 3.629 -20.469 1 96 128 ARG A O 1
ATOM 942 N N . ALA A 1 129 ? -2.574 2.553 -20.094 1 94.19 129 ALA A N 1
ATOM 943 C CA . ALA A 1 129 ? -2.018 2.873 -21.406 1 94.19 129 ALA A CA 1
ATOM 944 C C . ALA A 1 129 ? -2.576 1.942 -22.484 1 94.19 129 ALA A C 1
ATOM 946 O O . ALA A 1 129 ? -2.289 2.111 -23.672 1 94.19 129 ALA A O 1
ATOM 947 N N . GLY A 1 130 ? -3.338 0.919 -22.062 1 93.06 130 GLY A N 1
ATOM 948 C CA . GLY A 1 130 ? -3.91 -0.021 -23.016 1 93.06 130 GLY A CA 1
ATOM 949 C C . GLY A 1 130 ? -2.896 -1.01 -23.562 1 93.06 130 GLY A C 1
ATOM 950 O O . GLY A 1 130 ? -3.098 -1.589 -24.625 1 93.06 130 GLY A O 1
ATOM 951 N N . LYS A 1 131 ? -1.792 -1.123 -22.859 1 93.06 131 LYS A N 1
ATOM 952 C CA . LYS A 1 131 ? -0.803 -2.107 -23.297 1 93.06 131 LYS A CA 1
ATOM 953 C C . LYS A 1 131 ? -1.302 -3.529 -23.047 1 93.06 131 LYS A C 1
ATOM 955 O O . LYS A 1 131 ? -1.932 -3.805 -22.016 1 93.06 131 LYS A O 1
ATOM 960 N N . PRO A 1 132 ? -1.019 -4.344 -24.031 1 90.38 132 PRO A N 1
ATOM 961 C CA . PRO A 1 132 ? -1.428 -5.738 -23.844 1 90.38 132 PRO A CA 1
ATOM 962 C C . PRO A 1 132 ? -0.788 -6.387 -22.625 1 90.38 132 PRO A C 1
ATOM 964 O O . PRO A 1 132 ? 0.37 -6.102 -22.297 1 90.38 132 PRO A O 1
ATOM 967 N N . TRP A 1 133 ? -1.521 -7.168 -21.938 1 89.19 133 TRP A N 1
ATOM 968 C CA . TRP A 1 133 ? -1.026 -7.902 -20.781 1 89.19 133 TRP A CA 1
ATOM 969 C C . TRP A 1 133 ? -1.758 -9.234 -20.625 1 89.19 133 TRP A C 1
ATOM 971 O O . TRP A 1 133 ? -2.85 -9.414 -21.172 1 89.19 133 TRP A O 1
ATOM 981 N N . ARG A 1 134 ? -1.094 -10.141 -20.031 1 84.06 134 ARG A N 1
ATOM 982 C CA . ARG A 1 134 ? -1.658 -11.438 -19.672 1 84.06 134 ARG A CA 1
ATOM 983 C C . ARG A 1 134 ? -0.944 -12.023 -18.469 1 84.06 134 ARG A C 1
ATOM 985 O O . ARG A 1 134 ? 0.26 -11.828 -18.281 1 84.06 134 ARG A O 1
ATOM 992 N N . TYR A 1 135 ? -1.753 -12.68 -17.75 1 85.25 135 TYR A N 1
ATOM 993 C CA . TYR A 1 135 ? -1.135 -13.383 -16.625 1 85.25 135 TYR A CA 1
ATOM 994 C C . TYR A 1 135 ? -0.108 -14.398 -17.125 1 85.25 135 TYR A C 1
ATOM 996 O O . TYR A 1 135 ? -0.404 -15.219 -17.984 1 85.25 135 TYR A O 1
ATO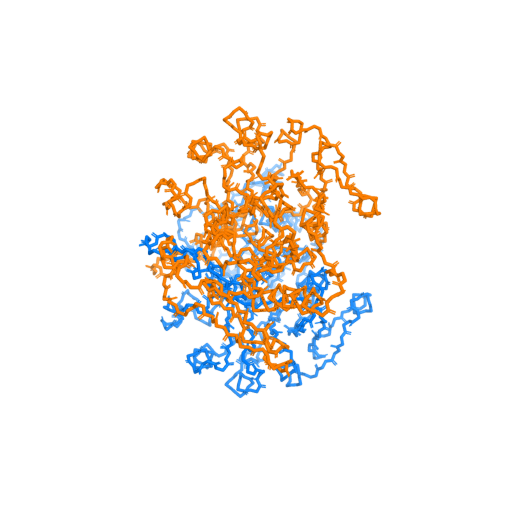M 1004 N N . ARG A 1 136 ? 1.07 -14.297 -16.625 1 88.56 136 ARG A N 1
ATOM 1005 C CA . ARG A 1 136 ? 2.143 -15.273 -16.766 1 88.56 136 ARG A CA 1
ATOM 1006 C C . ARG A 1 136 ? 2.9 -15.461 -15.453 1 88.56 136 ARG A C 1
ATOM 1008 O O . ARG A 1 136 ? 2.949 -14.547 -14.625 1 88.56 136 ARG A O 1
ATOM 1015 N N . THR A 1 137 ? 3.488 -16.609 -15.312 1 91.38 137 THR A N 1
ATOM 1016 C CA . THR A 1 137 ? 4.191 -16.922 -14.078 1 91.38 137 THR A CA 1
ATOM 1017 C C . THR A 1 137 ? 5.363 -15.961 -13.867 1 91.38 137 THR A C 1
ATOM 1019 O O . THR A 1 137 ? 5.727 -15.664 -12.727 1 91.38 137 THR A O 1
ATOM 1022 N N . THR A 1 138 ? 5.863 -15.398 -14.992 1 92.75 138 THR A N 1
ATOM 1023 C CA . THR A 1 138 ? 7.043 -14.547 -14.883 1 92.75 138 THR A CA 1
ATOM 1024 C C . THR A 1 138 ? 6.684 -13.086 -15.148 1 92.75 138 THR A C 1
ATOM 1026 O O . THR A 1 138 ? 7.566 -12.227 -15.219 1 92.75 138 THR A O 1
ATOM 1029 N N . PHE A 1 139 ? 5.441 -12.828 -15.336 1 92.62 139 PHE A N 1
ATOM 1030 C CA . PHE A 1 139 ? 4.973 -11.5 -15.711 1 92.62 139 PHE A CA 1
ATOM 1031 C C . PHE A 1 139 ? 5.117 -10.531 -14.547 1 92.62 139 PHE A C 1
ATOM 1033 O O . PHE A 1 139 ? 4.586 -10.773 -13.461 1 92.62 139 PHE A O 1
ATOM 1040 N N . MET A 1 140 ? 5.902 -9.445 -14.68 1 95.75 140 MET A N 1
ATOM 1041 C CA . MET A 1 140 ? 6.066 -8.273 -13.82 1 95.75 140 MET A CA 1
ATOM 1042 C C . MET A 1 140 ? 6.305 -8.688 -12.375 1 95.75 140 MET A C 1
ATOM 1044 O O . MET A 1 140 ? 5.641 -8.195 -11.469 1 95.75 140 MET A O 1
ATOM 1048 N N . LEU A 1 141 ? 7.234 -9.555 -12.195 1 96.94 141 LEU A N 1
ATOM 1049 C CA . LEU A 1 141 ? 7.547 -10.062 -10.867 1 96.94 141 LEU A CA 1
ATOM 1050 C C . LEU A 1 141 ? 8.203 -8.977 -10.016 1 96.94 141 LEU A C 1
ATOM 1052 O O . LEU A 1 141 ? 9.188 -8.367 -10.43 1 96.94 141 LEU A O 1
ATOM 1056 N N . GLY A 1 142 ? 7.613 -8.703 -8.875 1 97.88 142 GLY A N 1
ATOM 1057 C CA . GLY A 1 142 ? 8.203 -7.863 -7.848 1 97.88 142 GLY A CA 1
ATOM 1058 C C . GLY A 1 142 ? 8.938 -8.656 -6.777 1 97.88 142 GLY A C 1
ATOM 1059 O O . GLY A 1 142 ? 9.523 -9.703 -7.062 1 97.88 142 GLY A O 1
ATOM 1060 N N . ARG A 1 143 ? 8.938 -8.07 -5.578 1 98 143 ARG A N 1
ATOM 1061 C CA . ARG A 1 143 ? 9.609 -8.695 -4.445 1 98 143 ARG A CA 1
ATOM 1062 C C . ARG A 1 143 ? 8.703 -8.75 -3.221 1 98 143 ARG A C 1
ATOM 1064 O O . ARG A 1 143 ? 7.879 -7.852 -3.016 1 98 143 ARG A O 1
ATOM 1071 N N . SER A 1 144 ? 8.836 -9.766 -2.441 1 97.75 144 SER A N 1
ATOM 1072 C CA . SER A 1 144 ? 8.164 -9.852 -1.148 1 97.75 144 SER A CA 1
ATOM 1073 C C . SER A 1 144 ? 8.891 -9.031 -0.091 1 97.75 144 SER A C 1
ATOM 1075 O O . SER A 1 144 ? 10.109 -8.844 -0.174 1 97.75 144 SER A O 1
ATOM 1077 N N . ILE A 1 145 ? 8.117 -8.562 0.872 1 98 145 ILE A N 1
ATOM 1078 C CA . ILE A 1 145 ? 8.75 -7.832 1.963 1 98 145 ILE A CA 1
ATOM 1079 C C . ILE A 1 145 ? 8.867 -8.734 3.189 1 98 145 ILE A C 1
ATOM 1081 O O . ILE A 1 145 ? 9.586 -8.406 4.141 1 98 145 ILE A O 1
ATOM 1085 N N . GLU A 1 146 ? 8.141 -9.852 3.137 1 96.5 146 GLU A N 1
ATOM 1086 C CA . GLU A 1 146 ? 8.195 -10.789 4.254 1 96.5 146 GLU A CA 1
ATOM 1087 C C . GLU A 1 146 ? 9.617 -11.281 4.496 1 96.5 146 GLU A C 1
ATOM 1089 O O . GLU A 1 146 ? 10.344 -11.586 3.547 1 96.5 146 GLU A O 1
ATOM 1094 N N . THR A 1 147 ? 10.055 -11.281 5.762 1 96.75 147 THR A N 1
ATOM 1095 C CA . THR A 1 147 ? 11.336 -11.766 6.258 1 96.75 147 THR A CA 1
ATOM 1096 C C . THR A 1 147 ? 12.469 -10.836 5.832 1 96.75 147 THR A C 1
ATOM 1098 O O . THR A 1 147 ? 13.641 -11.141 6.043 1 96.75 147 THR A O 1
ATOM 1101 N N . LYS A 1 148 ? 12.148 -9.766 5.141 1 98.5 148 LYS A N 1
ATOM 1102 C CA . LYS A 1 148 ? 13.164 -8.773 4.785 1 98.5 148 LYS A CA 1
ATOM 1103 C C . LYS A 1 148 ? 13.383 -7.781 5.922 1 98.5 148 LYS A C 1
ATOM 1105 O O . LYS A 1 148 ? 12.633 -7.781 6.906 1 98.5 148 LYS A O 1
ATOM 1110 N N . SER A 1 149 ? 14.414 -6.969 5.793 1 98.81 149 SER A N 1
ATOM 1111 C CA . SER A 1 149 ? 14.781 -6.023 6.848 1 98.81 149 SER A CA 1
ATOM 1112 C C . SER A 1 149 ? 14.438 -4.594 6.445 1 98.81 149 SER A C 1
ATOM 1114 O O . SER A 1 149 ? 14.625 -4.203 5.293 1 98.81 149 SER A O 1
ATOM 1116 N N . ILE A 1 150 ? 13.891 -3.852 7.387 1 98.88 150 ILE A N 1
ATOM 1117 C CA . ILE A 1 150 ? 13.695 -2.414 7.227 1 98.88 150 ILE A CA 1
ATOM 1118 C C . ILE A 1 150 ? 14.609 -1.661 8.188 1 98.88 150 ILE A C 1
ATOM 1120 O O . ILE A 1 150 ? 14.797 -2.078 9.336 1 98.88 150 ILE A O 1
ATOM 1124 N N . GLY A 1 151 ? 15.297 -0.667 7.715 1 98.88 151 GLY A N 1
ATOM 1125 C CA . GLY A 1 151 ? 16.078 0.269 8.516 1 98.88 151 GLY A CA 1
ATOM 1126 C C . GLY A 1 151 ? 15.445 1.647 8.594 1 98.88 151 GLY A C 1
ATOM 1127 O O . GLY A 1 151 ? 15.273 2.318 7.57 1 98.88 151 GLY A O 1
ATOM 1128 N N . LEU A 1 152 ? 15.148 2.098 9.781 1 98.81 152 LEU A N 1
ATOM 1129 C CA . LEU A 1 152 ? 14.5 3.387 10 1 98.81 152 LEU A CA 1
ATOM 1130 C C . LEU A 1 152 ? 15.523 4.453 10.383 1 98.81 152 LEU A C 1
ATOM 1132 O O . LEU A 1 152 ? 16.312 4.266 11.312 1 98.81 152 LEU A O 1
ATOM 1136 N N . ILE A 1 153 ? 15.578 5.488 9.656 1 98.56 153 ILE A N 1
ATOM 1137 C CA . ILE A 1 153 ? 16.281 6.695 10.086 1 98.56 153 ILE A CA 1
ATOM 1138 C C . ILE A 1 153 ? 15.273 7.695 10.656 1 98.56 153 ILE A C 1
ATOM 1140 O O . ILE A 1 153 ? 14.578 8.391 9.898 1 98.56 153 ILE A O 1
ATOM 1144 N N . GLY A 1 154 ? 15.258 7.781 11.922 1 97.31 154 GLY A N 1
ATOM 1145 C CA . GLY A 1 154 ? 14.18 8.422 12.656 1 97.31 154 GLY A CA 1
ATOM 1146 C C . GLY A 1 154 ? 13.148 7.441 13.188 1 97.31 154 GLY A C 1
ATOM 1147 O O . GLY A 1 154 ? 12.242 7.027 12.461 1 97.31 154 GLY A O 1
ATOM 1148 N N . ALA A 1 155 ? 13.266 7.121 14.516 1 97.19 155 ALA A N 1
ATOM 1149 C CA . ALA A 1 155 ? 12.352 6.164 15.133 1 97.19 155 ALA A CA 1
ATOM 1150 C C . ALA A 1 155 ? 11.477 6.836 16.188 1 97.19 155 ALA A C 1
ATOM 1152 O O . ALA A 1 155 ? 11.273 6.289 17.266 1 97.19 155 ALA A O 1
ATOM 1153 N N . GLY A 1 156 ? 11.109 8.117 15.844 1 94.56 156 GLY A N 1
ATOM 1154 C CA . GLY A 1 156 ? 10.094 8.781 16.641 1 94.56 156 GLY A CA 1
ATOM 1155 C C . GLY A 1 156 ? 8.703 8.219 16.438 1 94.56 156 GLY A C 1
ATOM 1156 O O . GLY A 1 156 ? 8.531 7.02 16.219 1 94.56 156 GLY A O 1
ATOM 1157 N N . GLN A 1 157 ? 7.68 9.031 16.547 1 94.06 157 GLN A N 1
ATOM 1158 C CA . GLN A 1 157 ? 6.297 8.578 16.453 1 94.06 157 GLN A CA 1
ATOM 1159 C C . GLN A 1 157 ? 6.012 7.945 15.094 1 94.06 157 GLN A C 1
ATOM 1161 O O . GLN A 1 157 ? 5.465 6.844 15.016 1 94.06 157 GLN A O 1
ATOM 1166 N N . ILE A 1 158 ? 6.406 8.648 14.039 1 96.12 158 ILE A N 1
ATOM 1167 C CA . ILE A 1 158 ? 6.121 8.164 12.695 1 96.12 158 ILE A CA 1
ATOM 1168 C C . ILE A 1 158 ? 6.945 6.91 12.414 1 96.12 158 ILE A C 1
ATOM 1170 O O . ILE A 1 158 ? 6.422 5.914 11.914 1 96.12 158 ILE A O 1
ATOM 1174 N N . GLY A 1 159 ? 8.273 6.965 12.742 1 97.75 159 GLY A N 1
ATOM 1175 C CA . GLY A 1 159 ? 9.133 5.809 12.539 1 97.75 159 GLY A CA 1
ATOM 1176 C C . GLY A 1 159 ? 8.664 4.578 13.297 1 97.75 159 GLY A C 1
ATOM 1177 O O . GLY A 1 159 ? 8.703 3.467 12.766 1 97.75 159 GLY A O 1
ATOM 1178 N N . THR A 1 160 ? 8.242 4.75 14.508 1 98.12 160 THR A N 1
ATOM 1179 C CA . THR A 1 160 ? 7.734 3.648 15.32 1 98.12 160 THR A CA 1
ATOM 1180 C C . THR A 1 160 ? 6.457 3.076 14.711 1 98.12 160 THR A C 1
ATOM 1182 O O . THR A 1 160 ? 6.285 1.857 14.648 1 98.12 160 THR A O 1
ATOM 1185 N N . ALA A 1 161 ? 5.574 3.973 14.297 1 97.81 161 ALA A N 1
ATOM 1186 C CA . ALA A 1 161 ? 4.352 3.518 13.648 1 97.81 161 ALA A CA 1
ATOM 1187 C C . ALA A 1 161 ? 4.668 2.715 12.391 1 97.81 161 ALA A C 1
ATOM 1189 O O . ALA A 1 161 ? 4.047 1.681 12.133 1 97.81 161 ALA A O 1
ATOM 1190 N N . MET A 1 162 ? 5.637 3.141 11.594 1 98.56 162 MET A N 1
ATOM 1191 C CA . MET A 1 162 ? 6.098 2.414 10.414 1 98.56 162 MET A CA 1
ATOM 1192 C C . MET A 1 162 ? 6.66 1.051 10.797 1 98.56 162 MET A C 1
ATOM 1194 O O . MET A 1 162 ? 6.355 0.042 10.164 1 98.56 162 MET A O 1
ATOM 1198 N N . ALA A 1 163 ? 7.43 1.043 11.867 1 98.75 163 ALA A N 1
ATOM 1199 C CA . ALA A 1 163 ? 8.031 -0.194 12.359 1 98.75 163 ALA A CA 1
ATOM 1200 C C . ALA A 1 163 ? 6.957 -1.206 12.758 1 98.75 163 ALA A C 1
ATOM 1202 O O . ALA A 1 163 ? 7.074 -2.395 12.445 1 98.75 163 ALA A O 1
ATOM 1203 N N . GLN A 1 164 ? 5.973 -0.764 13.438 1 98.31 164 GLN A N 1
ATOM 1204 C CA . GLN A 1 164 ? 4.879 -1.63 13.867 1 98.31 164 GLN A CA 1
ATOM 1205 C C . GLN A 1 164 ? 4.191 -2.283 12.672 1 98.31 164 GLN A C 1
ATOM 1207 O O . GLN A 1 164 ? 3.906 -3.482 12.695 1 98.31 164 GLN A O 1
ATOM 1212 N N . ARG A 1 165 ? 3.969 -1.542 11.68 1 98.31 165 ARG A N 1
ATOM 1213 C CA . ARG A 1 165 ? 3.328 -2.039 10.469 1 98.31 165 ARG A CA 1
ATOM 1214 C C . ARG A 1 165 ? 4.219 -3.053 9.758 1 98.31 165 ARG A C 1
ATOM 1216 O O . ARG A 1 165 ? 3.752 -4.117 9.344 1 98.31 165 ARG A O 1
ATOM 1223 N N . CYS A 1 166 ? 5.492 -2.695 9.656 1 98.62 166 CYS A N 1
ATOM 1224 C CA . CYS A 1 166 ? 6.434 -3.594 9 1 98.62 166 CYS A CA 1
ATOM 1225 C C . CYS A 1 166 ? 6.551 -4.91 9.75 1 98.62 166 CYS A C 1
ATOM 1227 O O . CYS A 1 166 ? 6.598 -5.98 9.141 1 98.62 166 CYS A O 1
ATOM 1229 N N . LYS A 1 167 ? 6.562 -4.82 11.055 1 98.12 167 LYS A N 1
ATOM 1230 C CA . LYS A 1 167 ? 6.617 -6.023 11.875 1 98.12 167 LYS A CA 1
ATOM 1231 C C . LYS A 1 167 ? 5.402 -6.914 11.633 1 98.12 167 LYS A C 1
ATOM 1233 O O . LYS A 1 167 ? 5.527 -8.141 11.555 1 98.12 167 LYS A O 1
ATOM 1238 N N . ALA A 1 168 ? 4.285 -6.344 11.484 1 96.56 168 ALA A N 1
ATOM 1239 C CA . ALA A 1 168 ? 3.043 -7.078 11.25 1 96.56 168 ALA A CA 1
ATOM 1240 C C . ALA A 1 168 ? 3.076 -7.797 9.906 1 96.56 168 ALA A C 1
ATOM 1242 O O . ALA A 1 168 ? 2.359 -8.781 9.703 1 96.56 168 ALA A O 1
ATOM 1243 N N . PHE A 1 169 ? 3.871 -7.359 8.992 1 97.81 169 PHE A N 1
ATOM 1244 C CA . PHE A 1 169 ? 3.998 -7.98 7.68 1 97.81 169 PHE A CA 1
ATOM 1245 C C . PHE A 1 169 ? 5.219 -8.891 7.629 1 97.81 169 PHE A C 1
ATOM 1247 O O . PHE A 1 169 ? 5.621 -9.336 6.551 1 97.81 169 PHE A O 1
ATOM 1254 N N . GLY A 1 170 ? 5.887 -9.109 8.805 1 97.25 170 GLY A N 1
ATOM 1255 C CA . GLY A 1 170 ? 6.906 -10.133 8.93 1 97.25 170 GLY A CA 1
ATOM 1256 C C . GLY A 1 170 ? 8.305 -9.625 8.648 1 97.25 170 GLY A C 1
ATOM 1257 O O . GLY A 1 170 ? 9.211 -10.406 8.352 1 97.25 170 GLY A O 1
ATOM 1258 N N . MET A 1 171 ? 8.523 -8.336 8.695 1 98.56 171 MET A N 1
ATOM 1259 C CA . MET A 1 171 ? 9.852 -7.785 8.461 1 98.56 171 MET A CA 1
ATOM 1260 C C . MET A 1 171 ? 10.648 -7.699 9.758 1 98.56 171 MET A C 1
ATOM 1262 O O . MET A 1 171 ? 10.07 -7.609 10.836 1 98.56 171 MET A O 1
ATOM 1266 N N . ASP A 1 172 ? 11.953 -7.746 9.625 1 98.75 172 ASP A N 1
ATOM 1267 C CA . ASP A 1 172 ? 12.852 -7.43 10.727 1 98.75 172 ASP A CA 1
ATOM 1268 C C . ASP A 1 172 ? 13.094 -5.926 10.82 1 98.75 172 ASP A C 1
ATOM 1270 O O . ASP A 1 172 ? 13.336 -5.266 9.812 1 98.75 172 ASP A O 1
ATOM 1274 N N . VAL A 1 173 ? 13.078 -5.383 12.055 1 98.81 173 VAL A N 1
ATOM 1275 C CA . VAL A 1 173 ? 13.094 -3.936 12.227 1 98.81 173 VAL A CA 1
ATOM 1276 C C . VAL A 1 173 ? 14.445 -3.496 12.797 1 98.81 173 VAL A C 1
ATOM 1278 O O . VAL A 1 173 ? 14.875 -3.988 13.836 1 98.81 173 VAL A O 1
ATOM 1281 N N . PHE A 1 174 ? 15.086 -2.635 12.102 1 98.88 174 PHE A N 1
ATOM 1282 C CA . PHE A 1 174 ? 16.297 -1.943 12.531 1 98.88 174 PHE A CA 1
ATOM 1283 C C . PHE A 1 174 ? 16.094 -0.434 12.523 1 98.88 174 PHE A C 1
ATOM 1285 O O . PHE A 1 174 ? 15.164 0.068 11.883 1 98.88 174 PHE A O 1
ATOM 1292 N N . TYR A 1 175 ? 16.891 0.287 13.273 1 98.69 175 TYR A N 1
ATOM 1293 C CA . TYR A 1 175 ? 16.797 1.743 13.289 1 98.69 175 TYR A CA 1
ATOM 1294 C C . TYR A 1 175 ? 18.172 2.369 13.523 1 98.69 175 TYR A C 1
ATOM 1296 O O . TYR A 1 175 ? 19.094 1.699 13.992 1 98.69 175 TYR A O 1
ATOM 1304 N N . ALA A 1 176 ? 18.312 3.627 13.125 1 98.44 176 ALA A N 1
ATOM 1305 C CA . ALA A 1 176 ? 19.547 4.359 13.367 1 98.44 176 ALA A CA 1
ATOM 1306 C C . ALA A 1 176 ? 19.703 4.699 14.852 1 98.44 176 ALA A C 1
ATOM 1308 O O . ALA A 1 176 ? 18.875 5.426 15.414 1 98.44 176 ALA A O 1
ATOM 1309 N N . GLN A 1 177 ? 20.703 4.309 15.477 1 96.75 177 GLN A N 1
ATOM 1310 C CA . GLN A 1 177 ? 20.875 4.469 16.922 1 96.75 177 GLN A CA 1
ATOM 1311 C C . GLN A 1 177 ? 21.016 5.941 17.297 1 96.75 177 GLN A C 1
ATOM 1313 O O . GLN A 1 177 ? 20.766 6.32 18.438 1 96.75 177 GLN A O 1
ATOM 1318 N N . GLU A 1 178 ? 21.438 6.801 16.344 1 92.38 178 GLU A N 1
ATOM 1319 C CA . GLU A 1 178 ? 21.531 8.242 16.562 1 92.38 178 GLU A CA 1
ATOM 1320 C C . GLU A 1 178 ? 20.156 8.859 16.781 1 92.38 178 GLU A C 1
ATOM 1322 O O . GLU A 1 178 ? 20.047 9.969 17.312 1 92.38 178 GLU A O 1
ATOM 1327 N N . HIS A 1 179 ? 19.094 8.18 16.359 1 88.81 179 HIS A N 1
ATOM 1328 C CA . HIS A 1 179 ? 17.688 8.531 16.516 1 88.81 179 HIS A CA 1
ATOM 1329 C C . HIS A 1 179 ? 16.875 7.371 17.078 1 88.81 179 HIS A C 1
ATOM 1331 O O . HIS A 1 179 ? 16.062 6.766 16.375 1 88.81 179 HIS A O 1
ATOM 1337 N N . PRO A 1 180 ? 17.016 7.223 18.328 1 91.38 180 PRO A N 1
ATOM 1338 C CA . PRO A 1 180 ? 16.625 5.922 18.891 1 91.38 180 PRO A CA 1
ATOM 1339 C C . PRO A 1 180 ? 15.117 5.754 19.016 1 91.38 180 PRO A C 1
ATOM 1341 O O . PRO A 1 180 ? 14.398 6.742 19.172 1 91.38 180 PRO A O 1
ATOM 1344 N N . MET A 1 181 ? 14.711 4.551 18.875 1 96.38 181 MET A N 1
ATOM 1345 C CA . MET A 1 181 ? 13.344 4.152 19.203 1 96.38 181 MET A CA 1
ATOM 1346 C C . MET A 1 181 ? 13.156 4.035 20.719 1 96.38 181 MET A C 1
ATOM 1348 O O . MET A 1 181 ? 14 3.469 21.406 1 96.38 181 MET A O 1
ATOM 1352 N N . ARG A 1 182 ? 12.117 4.527 21.172 1 95.19 182 ARG A N 1
ATOM 1353 C CA . ARG A 1 182 ? 11.883 4.531 22.609 1 95.19 182 ARG A CA 1
ATOM 1354 C C . ARG A 1 182 ? 11.18 3.252 23.047 1 95.19 182 ARG A C 1
ATOM 1356 O O . ARG A 1 182 ? 10.5 2.6 22.25 1 95.19 182 ARG A O 1
ATOM 1363 N N . GLU A 1 183 ? 11.453 2.916 24.391 1 96.56 183 GLU A N 1
ATOM 1364 C CA . GLU A 1 183 ? 10.664 1.865 25.031 1 96.56 183 GLU A CA 1
ATOM 1365 C C . GLU A 1 183 ? 9.227 2.314 25.25 1 96.56 183 GLU A C 1
ATOM 1367 O O . GLU A 1 183 ? 8.961 3.5 25.453 1 96.56 183 GLU A O 1
ATOM 1372 N N . PRO A 1 184 ? 8.344 1.417 25.266 1 97.25 184 PRO A N 1
ATOM 1373 C CA . PRO A 1 184 ? 8.492 -0.035 25.141 1 97.25 184 PRO A CA 1
ATOM 1374 C C . PRO A 1 184 ? 8.516 -0.502 23.688 1 97.25 184 PRO A C 1
ATOM 1376 O O . PRO A 1 184 ? 8.641 -1.7 23.422 1 97.25 184 PRO A O 1
ATOM 1379 N N . ALA A 1 185 ? 8.414 0.417 22.75 1 97.25 185 ALA A N 1
ATOM 1380 C CA . ALA A 1 185 ? 8.297 0.055 21.344 1 97.25 185 ALA A CA 1
ATOM 1381 C C . ALA A 1 185 ? 9.508 -0.759 20.875 1 97.25 185 ALA A C 1
ATOM 1383 O O . ALA A 1 185 ? 9.359 -1.753 20.172 1 97.25 185 ALA A O 1
ATOM 1384 N N . ARG A 1 186 ? 10.664 -0.391 21.266 1 97.88 186 ARG A N 1
ATOM 1385 C CA . ARG A 1 186 ? 11.898 -1.062 20.859 1 97.88 186 ARG A CA 1
ATOM 1386 C C . ARG A 1 186 ? 11.852 -2.547 21.203 1 97.88 186 ARG A C 1
ATOM 1388 O O . ARG A 1 186 ? 12.117 -3.393 20.344 1 97.88 186 ARG A O 1
ATOM 1395 N N . SER A 1 187 ? 11.477 -2.885 22.438 1 98.12 187 SER A N 1
ATOM 1396 C CA . SER A 1 187 ? 11.445 -4.27 22.906 1 98.12 187 SER A CA 1
ATOM 1397 C C . SER A 1 187 ? 10.281 -5.035 22.281 1 98.12 187 SER A C 1
ATOM 1399 O O . SER A 1 187 ? 10.445 -6.188 21.875 1 98.12 187 SER A O 1
ATOM 1401 N N . GLU A 1 188 ? 9.18 -4.383 22.203 1 97.75 188 GLU A N 1
ATOM 1402 C CA . GLU A 1 188 ? 7.984 -5.02 21.656 1 97.75 188 GLU A CA 1
ATOM 1403 C C . GLU A 1 188 ? 8.18 -5.402 20.203 1 97.75 188 GLU A C 1
ATOM 1405 O O . GLU A 1 188 ? 7.66 -6.426 19.75 1 97.75 188 GLU A O 1
ATOM 1410 N N . LEU A 1 189 ? 8.969 -4.648 19.5 1 98.31 189 LEU A N 1
ATOM 1411 C CA . LEU A 1 189 ? 9.172 -4.871 18.062 1 98.31 189 LEU A CA 1
ATOM 1412 C C . LEU A 1 189 ? 10.461 -5.648 17.812 1 98.31 189 LEU A C 1
ATOM 1414 O O . LEU A 1 189 ? 10.812 -5.926 16.672 1 98.31 189 LEU A O 1
ATOM 1418 N N . ASP A 1 190 ? 11.164 -5.961 18.906 1 98.44 190 ASP A N 1
ATOM 1419 C CA . ASP A 1 190 ? 12.477 -6.59 18.797 1 98.44 190 ASP A CA 1
ATOM 1420 C C . ASP A 1 190 ? 13.375 -5.812 17.828 1 98.44 190 ASP A C 1
ATOM 1422 O O . ASP A 1 190 ? 14.008 -6.402 16.953 1 98.44 190 ASP A O 1
ATOM 1426 N N . ALA A 1 191 ? 13.273 -4.48 17.891 1 98.62 191 ALA A N 1
ATOM 1427 C CA . ALA A 1 191 ? 14.031 -3.602 17 1 98.62 191 ALA A CA 1
ATOM 1428 C C . ALA A 1 191 ? 15.484 -3.496 17.438 1 98.62 191 ALA A C 1
ATOM 1430 O O . ALA A 1 191 ? 15.781 -3.453 18.641 1 98.62 191 ALA A O 1
ATOM 1431 N N . LYS A 1 192 ? 16.438 -3.453 16.562 1 98.44 192 LYS A N 1
ATOM 1432 C CA . LYS A 1 192 ? 17.875 -3.387 16.859 1 98.44 192 LYS A CA 1
ATOM 1433 C C . LYS A 1 192 ? 18.484 -2.096 16.312 1 98.44 192 LYS A C 1
ATOM 1435 O O . LYS A 1 192 ? 18.203 -1.692 15.188 1 98.44 192 LYS A O 1
ATOM 1440 N N . GLY A 1 193 ? 19.266 -1.461 17.125 1 98.31 193 GLY A N 1
ATOM 1441 C CA . GLY A 1 193 ? 19.953 -0.236 16.734 1 98.31 193 GLY A CA 1
ATOM 1442 C C . GLY A 1 193 ? 21.266 -0.485 16.016 1 98.31 193 GLY A C 1
ATOM 1443 O O . GLY A 1 193 ? 22.047 -1.347 16.438 1 98.31 193 GLY A O 1
ATOM 1444 N N . LEU A 1 194 ? 21.438 0.205 14.945 1 98.56 194 LEU A N 1
ATOM 1445 C CA . LEU A 1 194 ? 22.688 0.219 14.195 1 98.56 194 LEU A CA 1
ATOM 1446 C C . LEU A 1 194 ? 23.125 1.648 13.883 1 98.56 194 LEU A C 1
ATOM 1448 O O . LEU A 1 194 ? 22.312 2.568 13.914 1 98.56 194 LEU A O 1
ATOM 1452 N N . SER A 1 195 ? 24.422 1.84 13.602 1 98.38 195 SER A N 1
ATOM 1453 C CA . SER A 1 195 ? 24.797 3.137 13.055 1 98.38 195 SER A CA 1
ATOM 1454 C C . SER A 1 195 ? 24.156 3.373 11.688 1 98.38 195 SER A C 1
ATOM 1456 O O . SER A 1 195 ? 23.766 2.422 11.008 1 98.38 195 SER A O 1
ATOM 1458 N N . VAL A 1 196 ? 24.062 4.582 11.281 1 98.31 196 VAL A N 1
ATOM 1459 C CA . VAL A 1 196 ? 23.438 4.898 10 1 98.31 196 VAL A CA 1
ATOM 1460 C C . VAL A 1 196 ? 24.156 4.145 8.875 1 98.31 196 VAL A C 1
ATOM 1462 O O . VAL A 1 196 ? 23.516 3.57 7.996 1 98.31 196 VAL A O 1
ATOM 1465 N N . ASP A 1 197 ? 25.469 4.117 8.93 1 98.44 197 ASP A N 1
ATOM 1466 C CA . ASP A 1 197 ? 26.25 3.453 7.887 1 98.44 197 ASP A CA 1
ATOM 1467 C C . ASP A 1 197 ? 25.984 1.948 7.887 1 98.44 197 ASP A C 1
ATOM 1469 O O . ASP A 1 197 ? 25.812 1.347 6.824 1 98.44 197 ASP A O 1
ATOM 1473 N N . GLU A 1 198 ? 25.938 1.343 9.039 1 98.62 198 GLU A N 1
ATOM 1474 C CA . GLU A 1 198 ? 25.625 -0.078 9.141 1 98.62 198 GLU A CA 1
ATOM 1475 C C . GLU A 1 198 ? 24.188 -0.354 8.695 1 98.62 198 GLU A C 1
ATOM 1477 O O . GLU A 1 198 ? 23.922 -1.373 8.055 1 98.62 198 GLU A O 1
ATOM 1482 N N . LEU A 1 199 ? 23.375 0.509 9.047 1 98.69 199 LEU A N 1
ATOM 1483 C CA . LEU A 1 199 ? 21.953 0.382 8.734 1 98.69 199 LEU A CA 1
ATOM 1484 C C . LEU A 1 199 ? 21.734 0.323 7.23 1 98.69 199 LEU A C 1
ATOM 1486 O O . LEU A 1 199 ? 21.031 -0.57 6.738 1 98.69 199 LEU A O 1
ATOM 1490 N N . VAL A 1 200 ? 22.297 1.25 6.492 1 98.38 200 VAL A N 1
ATOM 1491 C CA . VAL A 1 200 ? 22.078 1.352 5.055 1 98.38 200 VAL A CA 1
ATOM 1492 C C . VAL A 1 200 ? 22.719 0.168 4.34 1 98.38 200 VAL A C 1
ATOM 1494 O O . VAL A 1 200 ? 22.203 -0.306 3.322 1 98.38 200 VAL A O 1
ATOM 1497 N N . ALA A 1 201 ? 23.828 -0.341 4.871 1 98.44 201 ALA A N 1
ATOM 1498 C CA . ALA A 1 201 ? 24.531 -1.462 4.258 1 98.44 201 ALA A CA 1
ATOM 1499 C C . ALA A 1 201 ? 23.812 -2.781 4.539 1 98.44 201 ALA A C 1
ATOM 1501 O O . ALA A 1 201 ? 23.953 -3.742 3.779 1 98.44 201 ALA A O 1
ATOM 1502 N N . HIS A 1 202 ? 23.016 -2.818 5.543 1 98.31 202 HIS A N 1
ATOM 1503 C CA . HIS A 1 202 ? 22.469 -4.07 6.051 1 98.31 202 HIS A CA 1
ATOM 1504 C C . HIS A 1 202 ? 21.047 -4.293 5.566 1 98.31 202 HIS A C 1
ATOM 1506 O O . HIS A 1 202 ? 20.656 -5.422 5.262 1 98.31 202 HIS A O 1
ATOM 1512 N N . CYS A 1 203 ? 20.25 -3.322 5.508 1 98.88 203 CYS A N 1
ATOM 1513 C CA . CYS A 1 203 ? 18.797 -3.475 5.406 1 98.88 203 CYS A CA 1
ATOM 1514 C C . CYS A 1 203 ? 18.359 -3.533 3.947 1 98.88 203 CYS A C 1
ATOM 1516 O O . CYS A 1 203 ? 18.984 -2.926 3.08 1 98.88 203 CYS A O 1
ATOM 1518 N N . ASP A 1 204 ? 17.266 -4.246 3.688 1 98.88 204 ASP A N 1
ATOM 1519 C CA . ASP A 1 204 ? 16.672 -4.375 2.359 1 98.88 204 ASP A CA 1
ATOM 1520 C C . ASP A 1 204 ? 15.906 -3.111 1.975 1 98.88 204 ASP A C 1
ATOM 1522 O O . ASP A 1 204 ? 15.766 -2.799 0.791 1 98.88 204 ASP A O 1
ATOM 1526 N N . VAL A 1 205 ? 15.344 -2.426 2.949 1 98.94 205 VAL A N 1
ATOM 1527 C CA . VAL A 1 205 ? 14.617 -1.177 2.764 1 98.94 205 VAL A CA 1
ATOM 1528 C C . VAL A 1 205 ? 15.094 -0.144 3.781 1 98.94 205 VAL A C 1
ATOM 1530 O O . VAL A 1 205 ? 15.227 -0.447 4.969 1 98.94 205 VAL A O 1
ATOM 1533 N N . ILE A 1 206 ? 15.406 1.037 3.344 1 98.94 206 ILE A N 1
ATOM 1534 C CA . ILE A 1 206 ? 15.672 2.182 4.207 1 98.94 206 ILE A CA 1
ATOM 1535 C C . ILE A 1 206 ? 14.508 3.164 4.141 1 98.94 206 ILE A C 1
ATOM 1537 O O . ILE A 1 206 ? 14.055 3.529 3.051 1 98.94 206 ILE A O 1
ATOM 1541 N N . SER A 1 207 ? 13.977 3.523 5.246 1 98.94 207 SER A N 1
ATOM 1542 C CA . SER A 1 207 ? 12.859 4.453 5.324 1 98.94 207 SER A CA 1
ATOM 1543 C C . SER A 1 207 ? 13.188 5.648 6.215 1 98.94 207 SER A C 1
ATOM 1545 O O . SER A 1 207 ? 13.672 5.48 7.336 1 98.94 207 SER A O 1
ATOM 1547 N N . LEU A 1 208 ? 12.945 6.844 5.727 1 98.56 208 LEU A N 1
ATOM 1548 C CA . LEU A 1 208 ? 13.305 8.062 6.438 1 98.56 208 LEU A CA 1
ATOM 1549 C C . LEU A 1 208 ? 12.094 8.672 7.129 1 98.56 208 LEU A C 1
ATOM 1551 O O . LEU A 1 208 ? 11.047 8.867 6.504 1 98.56 208 LEU A O 1
ATOM 1555 N N . HIS A 1 209 ? 12.266 9.008 8.375 1 96.88 209 HIS A N 1
ATOM 1556 C CA . HIS A 1 209 ? 11.25 9.617 9.219 1 96.88 209 HIS A CA 1
ATOM 1557 C C . HIS A 1 209 ? 11.859 10.648 10.164 1 96.88 209 HIS A C 1
ATOM 1559 O O . HIS A 1 209 ? 11.352 10.867 11.266 1 96.88 209 HIS A O 1
ATOM 1565 N N . CYS A 1 210 ? 12.961 11.219 9.82 1 93.31 210 CYS A N 1
ATOM 1566 C CA . CYS A 1 210 ? 13.688 12.18 10.641 1 93.31 210 CYS A CA 1
ATOM 1567 C C . CYS A 1 210 ? 13.406 13.609 10.188 1 93.31 210 CYS A C 1
ATOM 1569 O O . CYS A 1 210 ? 13.016 13.836 9.039 1 93.31 210 CYS A O 1
ATOM 1571 N N . PRO A 1 211 ? 13.562 14.594 11.094 1 88.31 211 PRO A N 1
ATOM 1572 C CA . PRO A 1 211 ? 13.469 15.984 10.664 1 88.31 211 PRO A CA 1
ATOM 1573 C C . PRO A 1 211 ? 14.648 16.422 9.789 1 88.31 211 PRO A C 1
ATOM 1575 O O . PRO A 1 211 ? 15.656 15.711 9.719 1 88.31 211 PRO A O 1
ATOM 1578 N N . LEU A 1 212 ? 14.445 17.469 9.086 1 88.38 212 LEU A N 1
ATOM 1579 C CA . LEU A 1 212 ? 15.555 18.062 8.352 1 88.38 212 LEU A CA 1
ATOM 1580 C C . LEU A 1 212 ? 16.344 19.031 9.234 1 88.38 212 LEU A C 1
ATOM 1582 O O . LEU A 1 212 ? 15.797 20 9.742 1 88.38 212 LEU A O 1
ATOM 1586 N N . THR A 1 213 ? 17.484 18.719 9.562 1 87.38 213 THR A N 1
ATOM 1587 C CA . THR A 1 213 ? 18.469 19.5 10.289 1 87.38 213 THR A CA 1
ATOM 1588 C C . THR A 1 213 ? 19.781 19.562 9.523 1 87.38 213 THR A C 1
ATOM 1590 O O . THR A 1 213 ? 19.938 18.891 8.492 1 87.38 213 THR A O 1
ATOM 1593 N N . PRO A 1 214 ? 20.641 20.438 9.961 1 91.12 214 PRO A N 1
ATOM 1594 C CA . PRO A 1 214 ? 21.953 20.391 9.305 1 91.12 214 PRO A CA 1
ATOM 1595 C C . PRO A 1 214 ? 22.578 19 9.32 1 91.12 214 PRO A C 1
ATOM 1597 O O . PRO A 1 214 ? 23.234 18.594 8.359 1 91.12 214 PRO A O 1
ATOM 1600 N N . GLU A 1 215 ? 22.312 18.188 10.328 1 92.69 215 GLU A N 1
ATOM 1601 C CA . GLU A 1 215 ? 22.891 16.859 10.477 1 92.69 215 GLU A CA 1
ATOM 1602 C C . GLU A 1 215 ? 22.188 15.844 9.578 1 92.69 215 GLU A C 1
ATOM 1604 O O . GLU A 1 215 ? 22.766 14.836 9.188 1 92.69 215 GLU A O 1
ATOM 1609 N N . THR A 1 216 ? 20.953 16.125 9.195 1 94.94 216 THR A N 1
ATOM 1610 C CA . THR A 1 216 ? 20.203 15.141 8.422 1 94.94 216 THR A CA 1
ATOM 1611 C C . THR A 1 216 ? 20.062 15.594 6.969 1 94.94 216 THR A C 1
ATOM 1613 O O . THR A 1 216 ? 19.5 14.875 6.141 1 94.94 216 THR A O 1
ATOM 1616 N N . HIS A 1 217 ? 20.578 16.828 6.711 1 96.5 217 HIS A N 1
ATOM 1617 C CA . HIS A 1 217 ? 20.656 17.234 5.312 1 96.5 217 HIS A CA 1
ATOM 1618 C C . HIS A 1 217 ? 21.531 16.266 4.516 1 96.5 217 HIS A C 1
ATOM 1620 O O . HIS A 1 217 ? 22.719 16.094 4.832 1 96.5 217 HIS A O 1
ATOM 1626 N N . HIS A 1 218 ? 21 15.602 3.535 1 98.38 218 HIS A N 1
ATOM 1627 C CA . HIS A 1 218 ? 21.672 14.625 2.693 1 98.38 218 HIS A CA 1
ATOM 1628 C C . HIS A 1 218 ? 22.281 13.5 3.531 1 98.38 218 HIS A C 1
ATOM 1630 O O . HIS A 1 218 ? 23.375 13.031 3.25 1 98.38 218 HIS A O 1
ATOM 1636 N N . ILE A 1 219 ? 21.516 13.164 4.59 1 98.19 219 ILE A N 1
ATOM 1637 C CA . ILE A 1 219 ? 21.938 12.008 5.367 1 98.19 219 ILE A CA 1
ATOM 1638 C C . ILE A 1 219 ? 22.016 10.781 4.465 1 98.19 219 ILE A C 1
ATOM 1640 O O . ILE A 1 219 ? 22.844 9.891 4.691 1 98.19 219 ILE A O 1
ATOM 1644 N N . ILE A 1 220 ? 21.234 10.727 3.463 1 98.81 220 ILE A N 1
ATOM 1645 C CA . ILE A 1 220 ? 21.375 9.773 2.367 1 98.81 220 ILE A CA 1
ATOM 1646 C C . ILE A 1 220 ? 22.078 10.453 1.189 1 98.81 220 ILE A C 1
ATOM 1648 O O . ILE A 1 220 ? 21.438 11.109 0.371 1 98.81 220 ILE A O 1
ATOM 1652 N N . ASN A 1 221 ? 23.344 10.375 1.142 1 98.69 221 ASN A N 1
ATOM 1653 C CA . ASN A 1 221 ? 24.188 10.938 0.091 1 98.69 221 ASN A CA 1
ATOM 1654 C C . ASN A 1 221 ? 24.672 9.859 -0.873 1 98.69 221 ASN A C 1
ATOM 1656 O O . ASN A 1 221 ? 24.266 8.703 -0.779 1 98.69 221 ASN A O 1
ATOM 1660 N N . ALA A 1 222 ? 25.5 10.242 -1.799 1 98.69 222 ALA A N 1
ATOM 1661 C CA . ALA A 1 222 ? 25.984 9.336 -2.836 1 98.69 222 ALA A CA 1
ATOM 1662 C C . ALA A 1 222 ? 26.719 8.148 -2.223 1 98.69 222 ALA A C 1
ATOM 1664 O O . ALA A 1 222 ? 26.547 7.004 -2.656 1 98.69 222 ALA A O 1
ATOM 1665 N N . GLU A 1 223 ? 27.516 8.414 -1.252 1 98.69 223 GLU A N 1
ATOM 1666 C CA . GLU A 1 223 ? 28.312 7.367 -0.616 1 98.69 223 GLU A CA 1
ATOM 1667 C C . GLU A 1 223 ? 27.422 6.328 0.062 1 98.69 223 GLU A C 1
ATOM 1669 O O . GLU A 1 223 ? 27.625 5.125 -0.113 1 98.69 223 GLU A O 1
ATOM 1674 N N . ARG A 1 224 ? 26.484 6.75 0.803 1 98.81 224 ARG A N 1
ATOM 1675 C CA . ARG A 1 224 ? 25.594 5.828 1.51 1 98.81 224 ARG A CA 1
ATOM 1676 C C . ARG A 1 224 ? 24.688 5.086 0.535 1 98.81 224 ARG A C 1
ATOM 1678 O O . ARG A 1 224 ? 24.406 3.9 0.725 1 98.81 224 ARG A O 1
ATOM 1685 N N . LEU A 1 225 ? 24.234 5.715 -0.481 1 98.88 225 LEU A N 1
ATOM 1686 C CA . LEU A 1 225 ? 23.453 5.035 -1.513 1 98.88 225 LEU A CA 1
ATOM 1687 C C . LEU A 1 225 ? 24.266 3.91 -2.15 1 98.88 225 LEU A C 1
ATOM 1689 O O . LEU A 1 225 ? 23.734 2.818 -2.383 1 98.88 225 LEU A O 1
ATOM 1693 N N . ALA A 1 226 ? 25.5 4.176 -2.426 1 98.62 226 ALA A N 1
ATOM 1694 C CA . ALA A 1 226 ? 26.375 3.18 -3.041 1 98.62 226 ALA A CA 1
ATOM 1695 C C . ALA A 1 226 ? 26.625 2.002 -2.102 1 98.62 226 ALA A C 1
ATOM 1697 O O . ALA A 1 226 ? 26.859 0.879 -2.551 1 98.62 226 ALA A O 1
ATOM 1698 N N . SER A 1 227 ? 26.5 2.262 -0.828 1 98.69 227 SER A N 1
ATOM 1699 C CA . SER A 1 227 ? 26.781 1.226 0.158 1 98.69 227 SER A CA 1
ATOM 1700 C C . SER A 1 227 ? 25.547 0.4 0.475 1 98.69 227 SER A C 1
ATOM 1702 O O . SER A 1 227 ? 25.641 -0.652 1.11 1 98.69 227 SER A O 1
ATOM 1704 N N . MET A 1 228 ? 24.359 0.819 0.039 1 98.69 228 MET A N 1
ATOM 1705 C CA . MET A 1 228 ? 23.141 0.03 0.243 1 98.69 228 MET A CA 1
ATOM 1706 C C . MET A 1 228 ? 23.25 -1.314 -0.471 1 98.69 228 MET A C 1
ATOM 1708 O O . MET A 1 228 ? 24 -1.457 -1.433 1 98.69 228 MET A O 1
ATOM 1712 N N . LYS A 1 229 ? 22.453 -2.273 -0.031 1 97.75 229 LYS A N 1
ATOM 1713 C CA . LYS A 1 229 ? 22.406 -3.586 -0.67 1 97.75 229 LYS A CA 1
ATOM 1714 C C . LYS A 1 229 ? 21.953 -3.473 -2.123 1 97.75 229 LYS A C 1
ATOM 1716 O O . LYS A 1 229 ? 21.047 -2.703 -2.439 1 97.75 229 LYS A O 1
ATOM 1721 N N . GLN A 1 230 ? 22.656 -4.211 -2.986 1 97.81 230 GLN A N 1
ATOM 1722 C CA . GLN A 1 230 ? 22.172 -4.281 -4.359 1 97.81 230 GLN A CA 1
ATOM 1723 C C . GLN A 1 230 ? 20.703 -4.707 -4.402 1 97.81 230 G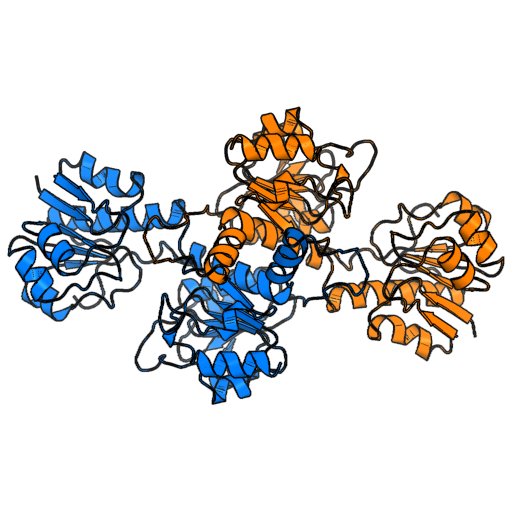LN A C 1
ATOM 1725 O O . GLN A 1 230 ? 20.312 -5.699 -3.779 1 97.81 230 GLN A O 1
ATOM 1730 N N . GLY A 1 231 ? 19.891 -3.916 -5.113 1 97.94 231 GLY A N 1
ATOM 1731 C CA . GLY A 1 231 ? 18.484 -4.273 -5.266 1 97.94 231 GLY A CA 1
ATOM 1732 C C . GLY A 1 231 ? 17.625 -3.777 -4.125 1 97.94 231 GLY A C 1
ATOM 1733 O O . GLY A 1 231 ? 16.406 -4.035 -4.098 1 97.94 231 GLY A O 1
ATOM 1734 N N . SER A 1 232 ? 18.219 -3.025 -3.139 1 98.69 232 SER A N 1
ATOM 1735 C CA . SER A 1 232 ? 17.453 -2.529 -1.991 1 98.69 232 SER A CA 1
ATOM 1736 C C . SER A 1 232 ? 16.578 -1.343 -2.377 1 98.69 232 SER A C 1
ATOM 1738 O O . SER A 1 232 ? 16.609 -0.894 -3.525 1 98.69 232 SER A O 1
ATOM 1740 N N . TYR A 1 233 ? 15.75 -0.859 -1.412 1 98.94 233 TYR A N 1
ATOM 1741 C CA . TYR A 1 233 ? 14.758 0.175 -1.676 1 98.94 233 TYR A CA 1
ATOM 1742 C C . TYR A 1 233 ? 14.914 1.343 -0.709 1 98.94 233 TYR A C 1
ATOM 1744 O O . TYR A 1 233 ? 15.406 1.169 0.409 1 98.94 233 TYR A O 1
ATOM 1752 N N . LEU A 1 234 ? 14.516 2.516 -1.162 1 98.94 234 LEU A N 1
ATOM 1753 C CA . LEU A 1 234 ? 14.492 3.717 -0.335 1 98.94 234 LEU A CA 1
ATOM 1754 C C . LEU A 1 234 ? 13.086 4.316 -0.287 1 98.94 234 LEU A C 1
ATOM 1756 O O . LEU A 1 234 ? 12.453 4.504 -1.327 1 98.94 234 LEU A O 1
ATOM 1760 N N . ILE A 1 235 ? 12.578 4.543 0.904 1 98.94 235 ILE A N 1
ATOM 1761 C CA . ILE A 1 235 ? 11.305 5.211 1.117 1 98.94 235 ILE A CA 1
ATOM 1762 C C . ILE A 1 235 ? 11.523 6.539 1.834 1 98.94 235 ILE A C 1
ATOM 1764 O O . ILE A 1 235 ? 12.211 6.59 2.859 1 98.94 235 ILE A O 1
ATOM 1768 N N . ASN A 1 236 ? 11 7.625 1.268 1 98.69 236 ASN A N 1
ATOM 1769 C CA . ASN A 1 236 ? 11.156 8.922 1.916 1 98.69 236 ASN A CA 1
ATOM 1770 C C . ASN A 1 236 ? 9.828 9.656 2.037 1 98.69 236 ASN A C 1
ATOM 1772 O O . ASN A 1 236 ? 9.281 10.125 1.037 1 98.69 236 ASN A O 1
ATOM 1776 N N . THR A 1 237 ? 9.305 9.734 3.219 1 97.62 237 THR A N 1
ATOM 1777 C CA . THR A 1 237 ? 8.133 10.531 3.545 1 97.62 237 THR A CA 1
ATOM 1778 C C . THR A 1 237 ? 8.469 11.602 4.574 1 97.62 237 THR A C 1
ATOM 1780 O O . THR A 1 237 ? 7.578 12.148 5.227 1 97.62 237 THR A O 1
ATOM 1783 N N . ALA A 1 238 ? 9.734 11.797 4.801 1 94.38 238 ALA A N 1
ATOM 1784 C CA . ALA A 1 238 ? 10.211 12.82 5.73 1 94.38 238 ALA A CA 1
ATOM 1785 C C . ALA A 1 238 ? 10.344 14.172 5.031 1 94.38 238 ALA A C 1
ATOM 1787 O O . ALA A 1 238 ? 9.344 14.797 4.676 1 94.38 238 AL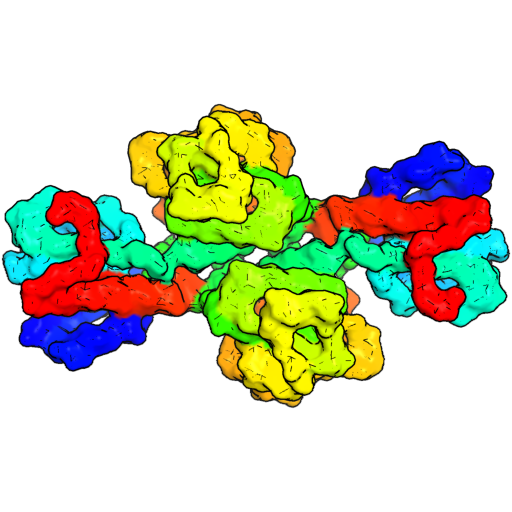A A O 1
ATOM 1788 N N . ARG A 1 239 ? 11.602 14.562 4.738 1 92.5 239 ARG A N 1
ATOM 1789 C CA . ARG A 1 239 ? 11.914 15.766 3.971 1 92.5 239 ARG A CA 1
ATOM 1790 C C . ARG A 1 239 ? 12.773 15.43 2.76 1 92.5 239 ARG A C 1
ATOM 1792 O O . ARG A 1 239 ? 13.695 14.609 2.852 1 92.5 239 ARG A O 1
ATOM 1799 N N . GLY A 1 240 ? 12.438 16.047 1.648 1 96.25 240 GLY A N 1
ATOM 1800 C CA . GLY A 1 240 ? 13.148 15.719 0.419 1 96.25 240 GLY A CA 1
ATOM 1801 C C . GLY A 1 240 ? 14.648 15.906 0.531 1 96.25 240 GLY A C 1
ATOM 1802 O O . GLY A 1 240 ? 15.422 15.07 0.058 1 96.25 240 GLY A O 1
ATOM 1803 N N . ALA A 1 241 ? 15.055 16.969 1.273 1 95.62 241 ALA A N 1
ATOM 1804 C CA . ALA A 1 241 ? 16.453 17.375 1.336 1 95.62 241 ALA A CA 1
ATOM 1805 C C . ALA A 1 241 ? 17.266 16.438 2.236 1 95.62 241 ALA A C 1
ATOM 1807 O O . ALA A 1 241 ? 18.484 16.531 2.305 1 95.62 241 ALA A O 1
ATOM 1808 N N . CYS A 1 242 ? 16.641 15.43 2.818 1 97.5 242 CYS A N 1
ATOM 1809 C CA . CYS A 1 242 ? 17.375 14.398 3.539 1 97.5 242 CYS A CA 1
ATOM 1810 C C . CYS A 1 242 ? 18.094 13.461 2.572 1 97.5 242 CYS A C 1
ATOM 1812 O O . CYS A 1 242 ? 19.016 12.758 2.961 1 97.5 242 CYS A O 1
ATOM 1814 N N . VAL A 1 243 ? 17.656 13.484 1.333 1 98.75 243 VAL A N 1
ATOM 1815 C CA . VAL A 1 243 ? 18.234 12.641 0.293 1 98.75 243 VAL A CA 1
ATOM 1816 C C . VAL A 1 243 ? 18.875 13.508 -0.79 1 98.75 243 VAL A C 1
ATOM 1818 O O . VAL A 1 243 ? 18.25 14.461 -1.271 1 98.75 243 VAL A O 1
ATOM 1821 N N . ASP A 1 244 ? 20.094 13.273 -1.106 1 98.69 244 ASP A N 1
ATOM 1822 C CA . ASP A 1 244 ? 20.656 13.828 -2.34 1 98.69 244 ASP A CA 1
ATOM 1823 C C . ASP A 1 244 ? 19.953 13.25 -3.564 1 98.69 244 ASP A C 1
ATOM 1825 O O . ASP A 1 244 ? 20.266 12.141 -4.008 1 98.69 244 ASP A O 1
ATOM 1829 N N . GLU A 1 245 ? 19.031 14.031 -4.055 1 98.5 245 GLU A N 1
ATOM 1830 C CA . GLU A 1 245 ? 18.125 13.523 -5.07 1 98.5 245 GLU A CA 1
ATOM 1831 C C . GLU A 1 245 ? 18.859 13.156 -6.352 1 98.5 245 GLU A C 1
ATOM 1833 O O . GLU A 1 245 ? 18.5 12.195 -7.035 1 98.5 245 GLU A O 1
ATOM 1838 N N . LYS A 1 246 ? 19.859 13.945 -6.73 1 98.38 246 LYS A N 1
ATOM 1839 C CA . LYS A 1 246 ? 20.656 13.617 -7.91 1 98.38 246 LYS A CA 1
ATOM 1840 C C . LYS A 1 246 ? 21.391 12.297 -7.73 1 98.38 246 LYS A C 1
ATOM 1842 O O . LYS A 1 246 ? 21.469 11.484 -8.656 1 98.38 246 LYS A O 1
ATOM 1847 N N . ALA A 1 247 ? 21.953 12.102 -6.555 1 98.75 247 ALA A N 1
ATOM 1848 C CA . ALA A 1 247 ? 22.609 10.836 -6.254 1 98.75 247 ALA A CA 1
ATOM 1849 C C . ALA A 1 247 ? 21.625 9.672 -6.289 1 98.75 247 ALA A C 1
ATOM 1851 O O . ALA A 1 247 ? 21.969 8.578 -6.738 1 98.75 247 ALA A O 1
ATOM 1852 N N . LEU A 1 248 ? 20.484 9.906 -5.781 1 98.81 248 LEU A N 1
ATOM 1853 C CA . LEU A 1 248 ? 19.438 8.891 -5.812 1 98.81 248 LEU A CA 1
ATOM 1854 C C . LEU A 1 248 ? 19.109 8.484 -7.246 1 98.81 248 LEU A C 1
ATOM 1856 O O . LEU A 1 248 ? 18.984 7.293 -7.5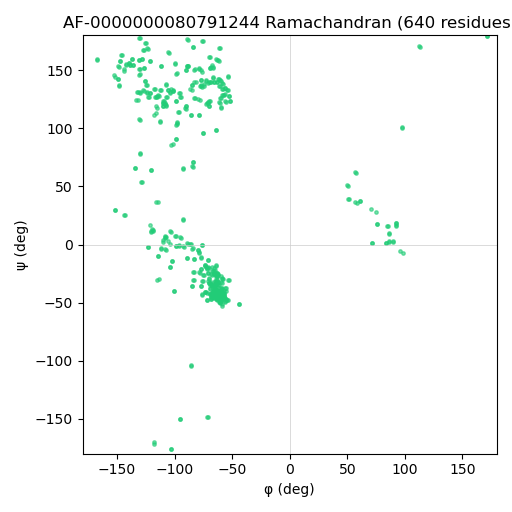47 1 98.81 248 LEU A O 1
ATOM 1860 N N . VAL A 1 249 ? 18.953 9.461 -8.109 1 98.75 249 VAL A N 1
ATOM 1861 C CA . VAL A 1 249 ? 18.688 9.211 -9.516 1 98.75 249 VAL A CA 1
ATOM 1862 C C . VAL A 1 249 ? 19.75 8.289 -10.094 1 98.75 249 VAL A C 1
ATOM 1864 O O . VAL A 1 249 ? 19.438 7.301 -10.766 1 98.75 249 VAL A O 1
ATOM 1867 N N . ALA A 1 250 ? 20.969 8.609 -9.82 1 98.62 250 ALA A N 1
ATOM 1868 C CA . ALA A 1 250 ? 22.078 7.812 -10.344 1 98.62 250 ALA A CA 1
ATOM 1869 C C . ALA A 1 250 ? 22.016 6.375 -9.836 1 98.62 250 ALA A C 1
ATOM 1871 O O . ALA A 1 250 ? 22.203 5.434 -10.609 1 98.62 250 ALA A O 1
ATOM 1872 N N . ALA A 1 251 ? 21.75 6.168 -8.547 1 98.69 251 ALA A N 1
ATOM 1873 C CA . ALA A 1 251 ? 21.672 4.84 -7.938 1 98.69 251 ALA A CA 1
ATOM 1874 C C . ALA A 1 251 ? 20.531 4.031 -8.531 1 98.69 251 ALA A C 1
ATOM 1876 O O . ALA A 1 251 ? 20.641 2.814 -8.703 1 98.69 251 ALA A O 1
ATOM 1877 N N . LEU A 1 252 ? 19.453 4.641 -8.891 1 98.69 252 LEU A N 1
ATOM 1878 C CA . LEU A 1 252 ? 18.281 3.99 -9.469 1 98.69 252 LEU A CA 1
ATOM 1879 C C . LEU A 1 252 ? 18.531 3.631 -10.93 1 98.69 252 LEU A C 1
ATOM 1881 O O . LEU A 1 252 ? 18.172 2.533 -11.367 1 98.69 252 LEU A O 1
ATOM 1885 N N . GLN A 1 253 ? 19.125 4.512 -11.664 1 97.88 253 GLN A N 1
ATOM 1886 C CA . GLN A 1 253 ? 19.375 4.309 -13.086 1 97.88 253 GLN A CA 1
ATOM 1887 C C . GLN A 1 253 ? 20.344 3.16 -13.312 1 97.88 253 GLN A C 1
ATOM 1889 O O . GLN A 1 253 ? 20.219 2.404 -14.273 1 97.88 253 GLN A O 1
ATOM 1894 N N . SER A 1 254 ? 21.344 3.057 -12.445 1 97.5 254 SER A N 1
ATOM 1895 C CA . SER A 1 254 ? 22.359 2.018 -12.586 1 97.5 254 SER A CA 1
ATOM 1896 C C . SER A 1 254 ? 21.797 0.644 -12.234 1 97.5 254 SER A C 1
ATOM 1898 O O . SER A 1 254 ? 22.406 -0.38 -12.547 1 97.5 254 SER A O 1
ATOM 1900 N N . GLY A 1 255 ? 20.703 0.684 -11.492 1 96.88 255 GLY A N 1
ATOM 1901 C CA . GLY A 1 255 ? 20.125 -0.572 -11.039 1 96.88 255 GLY A CA 1
ATOM 1902 C C . GLY A 1 255 ? 20.672 -1.035 -9.703 1 96.88 255 GLY A C 1
ATOM 1903 O O . GLY A 1 255 ? 20.344 -2.119 -9.227 1 96.88 255 GLY A O 1
ATOM 1904 N N . HIS A 1 256 ? 21.516 -0.23 -9.188 1 98.06 256 HIS A N 1
ATOM 1905 C CA . HIS A 1 256 ? 22 -0.573 -7.859 1 98.06 256 HIS A CA 1
ATOM 1906 C C . HIS A 1 256 ? 20.844 -0.663 -6.859 1 98.06 256 HIS A C 1
ATOM 1908 O O . HIS A 1 256 ? 20.719 -1.654 -6.137 1 98.06 256 HIS A O 1
ATOM 1914 N N . LEU A 1 257 ? 20.031 0.392 -6.836 1 98.5 257 LEU A N 1
ATOM 1915 C CA . LEU A 1 257 ? 18.797 0.314 -6.07 1 98.5 257 LEU A CA 1
ATOM 1916 C C . LEU A 1 257 ? 17.703 -0.377 -6.875 1 98.5 257 LEU A C 1
ATOM 1918 O O . LEU A 1 257 ? 17.562 -0.143 -8.078 1 98.5 257 LEU A O 1
ATOM 1922 N N . GLY A 1 258 ? 16.953 -1.185 -6.219 1 98.31 258 GLY A N 1
ATOM 1923 C CA . GLY A 1 258 ? 15.789 -1.811 -6.84 1 98.31 258 GLY A CA 1
ATOM 1924 C C . GLY A 1 258 ? 14.656 -0.838 -7.105 1 98.31 258 GLY A C 1
ATOM 1925 O O . GLY A 1 258 ? 13.867 -1.037 -8.031 1 98.31 258 GLY A O 1
ATOM 1926 N N . GLY A 1 259 ? 14.578 0.185 -6.273 1 98.69 259 GLY A N 1
ATOM 1927 C CA . GLY A 1 259 ? 13.539 1.187 -6.445 1 98.69 259 GLY A CA 1
ATOM 1928 C C . GLY A 1 259 ? 13.453 2.168 -5.293 1 98.69 259 GLY A C 1
ATOM 1929 O O . GLY A 1 259 ? 14.211 2.061 -4.324 1 98.69 259 GLY A O 1
ATOM 1930 N N . ALA A 1 260 ? 12.523 3.111 -5.418 1 98.88 260 ALA A N 1
ATOM 1931 C CA . ALA A 1 260 ? 12.289 4.094 -4.363 1 98.88 260 ALA A CA 1
ATOM 1932 C C . ALA A 1 260 ? 10.828 4.531 -4.332 1 98.88 260 ALA A C 1
ATOM 1934 O O . ALA A 1 260 ? 10.156 4.531 -5.367 1 98.88 260 ALA A O 1
ATOM 1935 N N . GLY A 1 261 ? 10.289 4.742 -3.184 1 98.81 261 GLY A N 1
ATOM 1936 C CA . GLY A 1 261 ? 9.023 5.41 -2.951 1 98.81 261 GLY A CA 1
ATOM 1937 C C . GLY A 1 261 ? 9.172 6.77 -2.301 1 98.81 261 GLY A C 1
ATOM 1938 O O . GLY A 1 261 ? 9.68 6.879 -1.184 1 98.81 261 GLY A O 1
ATOM 1939 N N . LEU A 1 262 ? 8.719 7.809 -2.982 1 98.75 262 LEU A N 1
ATOM 1940 C CA . LEU A 1 262 ? 8.977 9.18 -2.551 1 98.75 262 LEU A CA 1
ATOM 1941 C C . LEU A 1 262 ? 7.676 9.969 -2.443 1 98.75 262 LEU A C 1
ATOM 1943 O O . LEU A 1 262 ? 6.867 9.969 -3.371 1 98.75 262 LEU A O 1
ATOM 1947 N N . ASP A 1 263 ? 7.52 10.648 -1.347 1 98.19 263 ASP A N 1
ATOM 1948 C CA . ASP A 1 263 ? 6.402 11.57 -1.156 1 98.19 263 ASP A CA 1
ATOM 1949 C C . ASP A 1 263 ? 6.891 13.008 -1.052 1 98.19 263 ASP A C 1
ATOM 1951 O O . ASP A 1 263 ? 6.086 13.945 -1.02 1 98.19 263 ASP A O 1
ATOM 1955 N N . VAL A 1 264 ? 8.203 13.164 -0.937 1 96.38 264 VAL A N 1
ATOM 1956 C CA . VAL A 1 264 ? 8.836 14.469 -0.79 1 96.38 264 VAL A CA 1
ATOM 1957 C C . VAL A 1 264 ? 10.086 14.539 -1.672 1 96.38 264 VAL A C 1
ATOM 1959 O O . VAL A 1 264 ? 10.641 13.508 -2.057 1 96.38 264 VAL A O 1
ATOM 1962 N N . TYR A 1 265 ? 10.484 15.727 -1.954 1 96.38 265 TYR A N 1
ATOM 1963 C CA . TYR A 1 265 ? 11.562 15.961 -2.914 1 96.38 265 TYR A CA 1
ATOM 1964 C C . TYR A 1 265 ? 12.445 17.109 -2.469 1 96.38 265 TYR A C 1
ATOM 1966 O O . TYR A 1 265 ? 12.008 17.984 -1.723 1 96.38 265 TYR A O 1
ATOM 1974 N N . GLU A 1 266 ? 13.633 17.094 -2.908 1 94.94 266 GLU A N 1
ATOM 1975 C CA . GLU A 1 266 ? 14.648 18.016 -2.418 1 94.94 266 GLU A CA 1
ATOM 1976 C C . GLU A 1 266 ? 14.266 19.469 -2.711 1 94.94 266 GLU A C 1
ATOM 1978 O O . GLU A 1 266 ? 14.508 20.344 -1.892 1 94.94 266 GLU A O 1
ATOM 1983 N N . HIS A 1 267 ? 13.602 19.766 -3.848 1 91.44 267 HIS A N 1
ATOM 1984 C CA . HIS A 1 267 ? 13.242 21.109 -4.273 1 91.44 267 HIS A CA 1
ATOM 1985 C C . HIS A 1 267 ? 11.758 21.188 -4.629 1 91.44 267 HIS A C 1
ATOM 1987 O O . HIS A 1 267 ? 11.398 21.719 -5.684 1 91.44 267 HIS A O 1
ATOM 1993 N N . GLU A 1 268 ? 10.906 20.797 -3.762 1 88.19 268 GLU A N 1
ATOM 1994 C CA . GLU A 1 268 ? 9.461 20.781 -3.998 1 88.19 268 GLU A CA 1
ATOM 1995 C C . GLU A 1 268 ? 8.961 22.156 -4.43 1 88.19 268 GLU A C 1
ATOM 1997 O O . GLU A 1 268 ? 9.422 23.172 -3.918 1 88.19 268 GLU A O 1
ATOM 2002 N N . PRO A 1 269 ? 8.172 22.188 -5.445 1 88.69 269 PRO A N 1
ATOM 2003 C CA . PRO A 1 269 ? 7.48 21.047 -6.055 1 88.69 269 PRO A CA 1
ATOM 2004 C C . PRO A 1 269 ? 8.25 20.453 -7.234 1 88.69 269 PRO A C 1
ATOM 2006 O O . PRO A 1 269 ? 7.766 19.531 -7.895 1 88.69 269 PRO A O 1
ATOM 2009 N N . ALA A 1 270 ? 9.445 21.016 -7.398 1 91.38 270 ALA A N 1
ATOM 2010 C CA . ALA A 1 270 ? 10.273 20.484 -8.477 1 91.38 270 ALA A CA 1
ATOM 2011 C C . ALA A 1 270 ? 10.828 19.109 -8.117 1 91.38 270 ALA A C 1
ATOM 2013 O O . ALA A 1 270 ? 11.203 18.859 -6.973 1 91.38 270 ALA A O 1
ATOM 2014 N N . ILE A 1 271 ? 10.883 18.234 -9.078 1 94.19 271 ILE A N 1
ATOM 2015 C CA . ILE A 1 271 ? 11.391 16.875 -8.977 1 94.19 271 ILE A CA 1
ATOM 2016 C C . ILE A 1 271 ? 12.461 16.641 -10.039 1 94.19 271 ILE A C 1
ATOM 2018 O O . ILE A 1 271 ? 12.375 17.188 -11.141 1 94.19 271 ILE A O 1
ATOM 2022 N N . GLU A 1 272 ? 13.5 15.93 -9.703 1 96.12 272 GLU A N 1
ATOM 2023 C CA . GLU A 1 272 ? 14.445 15.555 -10.75 1 96.12 272 GLU A CA 1
ATOM 2024 C C . GLU A 1 272 ? 13.727 14.898 -11.93 1 96.12 272 GLU A C 1
ATOM 2026 O O . GLU A 1 272 ? 13.008 13.906 -11.75 1 96.12 272 GLU A O 1
ATOM 2031 N N . PRO A 1 273 ? 13.875 15.398 -13.094 1 96.12 273 PRO A N 1
ATOM 2032 C CA . PRO A 1 273 ? 13.062 14.977 -14.242 1 96.12 273 PRO A CA 1
ATOM 2033 C C . PRO A 1 273 ? 13.211 13.484 -14.539 1 96.12 273 PRO A C 1
ATOM 2035 O O . PRO A 1 273 ? 12.258 12.852 -14.992 1 96.12 273 PRO A O 1
ATOM 2038 N N . GLU A 1 274 ? 14.375 12.945 -14.289 1 97.31 274 GLU A N 1
ATOM 2039 C CA . GLU A 1 274 ? 14.617 11.539 -14.586 1 97.31 274 GLU A CA 1
ATOM 2040 C C . GLU A 1 274 ? 13.703 10.633 -13.773 1 97.31 274 GLU A C 1
ATOM 2042 O O . GLU A 1 274 ? 13.297 9.57 -14.234 1 97.31 274 GLU A O 1
ATOM 2047 N N . LEU A 1 275 ? 13.359 11.047 -12.555 1 97.75 275 LEU A N 1
ATOM 2048 C CA . LEU A 1 275 ? 12.508 10.242 -11.688 1 97.75 275 LEU A CA 1
ATOM 2049 C C . LEU A 1 275 ? 11.125 10.055 -12.297 1 97.75 275 LEU A C 1
ATOM 2051 O O . LEU A 1 275 ? 10.477 9.031 -12.078 1 97.75 275 LEU A O 1
ATOM 2055 N N . LEU A 1 276 ? 10.68 11.008 -13.117 1 96.5 276 LEU A N 1
ATOM 2056 C CA . LEU A 1 276 ? 9.32 11.039 -13.641 1 96.5 276 LEU A CA 1
ATOM 2057 C C . LEU A 1 276 ? 9.102 9.922 -14.648 1 96.5 276 LEU A C 1
ATOM 2059 O O . LEU A 1 276 ? 7.957 9.523 -14.906 1 96.5 276 LEU A O 1
ATOM 2063 N N . THR A 1 277 ? 10.141 9.398 -15.203 1 95.19 277 THR A N 1
ATOM 2064 C CA . THR A 1 277 ? 9.977 8.414 -16.266 1 95.19 277 THR A CA 1
ATOM 2065 C C . THR A 1 277 ? 10.43 7.035 -15.797 1 95.19 277 THR A C 1
ATOM 2067 O O . THR A 1 277 ? 10.328 6.059 -16.547 1 95.19 277 THR A O 1
ATOM 2070 N N . MET A 1 278 ? 10.93 6.961 -14.594 1 96.94 278 MET A N 1
ATOM 2071 C CA . MET A 1 278 ? 11.445 5.691 -14.094 1 96.94 278 MET A CA 1
ATOM 2072 C C . MET A 1 278 ? 10.312 4.77 -13.664 1 96.94 278 MET A C 1
ATOM 2074 O O . MET A 1 278 ? 9.391 5.199 -12.961 1 96.94 278 MET A O 1
ATOM 2078 N N . GLU A 1 279 ? 10.391 3.541 -14.008 1 95.81 279 GLU A N 1
ATOM 2079 C CA . GLU A 1 279 ? 9.352 2.574 -13.656 1 95.81 279 GLU A CA 1
ATOM 2080 C C . GLU A 1 279 ? 9.555 2.033 -12.242 1 95.81 279 GLU A C 1
ATOM 2082 O O . GLU A 1 279 ? 8.609 1.56 -11.609 1 95.81 279 GLU A O 1
ATOM 2087 N N . ASN A 1 280 ? 10.805 2.094 -11.75 1 97.56 280 ASN A N 1
ATOM 2088 C CA . ASN A 1 280 ? 11.117 1.516 -10.453 1 97.56 280 ASN A CA 1
ATOM 2089 C C . ASN A 1 280 ? 11 2.551 -9.336 1 97.56 280 ASN A C 1
ATOM 2091 O O . ASN A 1 280 ? 11.602 2.389 -8.266 1 97.56 280 ASN A O 1
ATOM 2095 N N . VAL A 1 281 ? 10.258 3.615 -9.594 1 98.44 281 VAL A N 1
ATOM 2096 C CA . VAL A 1 281 ? 10.047 4.629 -8.562 1 98.44 281 VAL A CA 1
ATOM 2097 C C . VAL A 1 281 ? 8.555 4.93 -8.43 1 98.44 281 VAL A C 1
ATOM 2099 O O . VAL A 1 281 ? 7.836 5.008 -9.438 1 98.44 281 VAL A O 1
ATOM 2102 N N . ALA A 1 282 ? 8.016 4.914 -7.254 1 98.31 282 ALA A N 1
ATOM 2103 C CA . ALA A 1 282 ? 6.688 5.426 -6.934 1 98.31 282 ALA A CA 1
ATOM 2104 C C . ALA A 1 282 ? 6.762 6.867 -6.434 1 98.31 282 ALA A C 1
ATOM 2106 O O . ALA A 1 282 ? 7.539 7.18 -5.527 1 98.31 282 ALA A O 1
ATOM 2107 N N . LEU A 1 283 ? 5.996 7.781 -7.027 1 98.19 283 LEU A N 1
ATOM 2108 C CA . LEU A 1 283 ? 6.051 9.211 -6.734 1 98.19 283 LEU A CA 1
ATOM 2109 C C . LEU A 1 283 ? 4.691 9.719 -6.262 1 98.19 283 LEU A C 1
ATOM 2111 O O . LEU A 1 283 ? 3.67 9.453 -6.895 1 98.19 283 LEU A O 1
ATOM 2115 N N . LEU A 1 284 ? 4.68 10.43 -5.16 1 98.12 284 LEU A N 1
ATOM 2116 C CA . LEU A 1 284 ? 3.463 11.062 -4.664 1 98.12 284 LEU A CA 1
ATOM 2117 C C . LEU A 1 284 ? 3.707 12.531 -4.34 1 98.12 284 LEU A C 1
ATOM 2119 O O . LEU A 1 284 ? 4.836 12.93 -4.043 1 98.12 284 LEU A O 1
ATOM 2123 N N . PRO A 1 285 ? 2.729 13.383 -4.43 1 96.75 285 PRO A N 1
ATOM 2124 C CA . PRO A 1 285 ? 2.861 14.82 -4.215 1 96.75 285 PRO A CA 1
ATOM 2125 C C . PRO A 1 285 ? 2.562 15.234 -2.777 1 96.75 285 PRO A C 1
ATOM 2127 O O . PRO A 1 285 ? 1.608 15.977 -2.529 1 96.75 285 PRO A O 1
ATOM 2130 N N . HIS A 1 286 ? 3.402 14.781 -1.889 1 95.44 286 HIS A N 1
ATOM 2131 C CA . HIS A 1 286 ? 3.377 15.195 -0.492 1 95.44 286 HIS A CA 1
ATOM 2132 C C . HIS A 1 286 ? 2.018 14.922 0.141 1 95.44 286 HIS A C 1
ATOM 2134 O O . HIS A 1 286 ? 1.398 15.82 0.712 1 95.44 286 HIS A O 1
ATOM 2140 N N . LEU A 1 287 ? 1.642 13.648 0.199 1 97.44 287 LEU A N 1
ATOM 2141 C CA . LEU A 1 287 ? 0.324 13.219 0.651 1 97.44 287 LEU A CA 1
ATOM 2142 C C . LEU A 1 287 ? 0.411 12.547 2.02 1 97.44 287 LEU A C 1
ATOM 2144 O O . LEU A 1 287 ? -0.559 11.938 2.48 1 97.44 287 LEU A O 1
ATOM 2148 N N . GLY A 1 288 ? 1.501 12.555 2.658 1 96.38 288 GLY A N 1
ATOM 2149 C CA . GLY A 1 288 ? 1.739 11.828 3.896 1 96.38 288 GLY A CA 1
ATOM 2150 C C . GLY A 1 288 ? 0.594 11.945 4.887 1 96.38 288 GLY A C 1
ATOM 2151 O O . GLY A 1 288 ? 0.032 10.938 5.312 1 96.38 288 GLY A O 1
ATOM 2152 N N . SER A 1 289 ? 0.178 13.141 5.16 1 95.75 289 SER A N 1
ATOM 2153 C CA . SER A 1 289 ? -0.875 13.383 6.141 1 95.75 289 SER A CA 1
ATOM 2154 C C . SER A 1 289 ? -2.203 13.695 5.461 1 95.75 289 SER A C 1
ATOM 2156 O O . SER A 1 289 ? -3.16 14.109 6.117 1 95.75 289 SER A O 1
ATOM 2158 N N . ALA A 1 290 ? -2.295 13.492 4.176 1 96.56 290 ALA A N 1
ATOM 2159 C CA . ALA A 1 290 ? -3.418 13.992 3.385 1 96.56 290 ALA A CA 1
ATOM 2160 C C . ALA A 1 290 ? -4.605 13.039 3.457 1 96.56 290 ALA A C 1
ATOM 2162 O O . ALA A 1 290 ? -4.965 12.406 2.459 1 96.56 290 ALA A O 1
ATOM 2163 N N . ASN A 1 291 ? -5.246 12.938 4.5 1 97.31 291 ASN A N 1
ATOM 2164 C CA . ASN A 1 291 ? -6.59 12.383 4.617 1 97.31 291 ASN A CA 1
ATOM 2165 C C . ASN A 1 291 ? -7.469 13.234 5.527 1 97.31 291 ASN A C 1
ATOM 2167 O O . ASN A 1 291 ? -6.961 13.992 6.355 1 97.31 291 ASN A O 1
ATOM 2171 N N . ILE A 1 292 ? -8.68 13.188 5.348 1 97.31 292 ILE A N 1
ATOM 2172 C CA . ILE A 1 292 ? -9.648 14.07 5.984 1 97.31 292 ILE A CA 1
ATOM 2173 C C . ILE A 1 292 ? -9.555 13.938 7.5 1 97.31 292 ILE A C 1
ATOM 2175 O O . ILE A 1 292 ? -9.547 14.938 8.219 1 97.31 292 ILE A O 1
ATOM 2179 N N . GLU A 1 293 ? -9.5 12.719 8.008 1 97.69 293 GLU A N 1
ATOM 2180 C CA . GLU A 1 293 ? -9.469 12.469 9.445 1 97.69 293 GLU A CA 1
ATOM 2181 C C . GLU A 1 293 ? -8.266 13.141 10.094 1 97.69 293 GLU A C 1
ATOM 2183 O O . GLU A 1 293 ? -8.398 13.828 11.109 1 97.69 293 GLU A O 1
ATOM 2188 N N . THR A 1 294 ? -7.117 13.008 9.484 1 97.88 294 THR A N 1
ATOM 2189 C CA . THR A 1 294 ? -5.871 13.531 10.039 1 97.88 294 THR A CA 1
ATOM 2190 C C . THR A 1 294 ? -5.84 15.055 9.961 1 97.88 294 THR A C 1
ATOM 2192 O O . THR A 1 294 ? -5.535 15.719 10.953 1 97.88 294 THR A O 1
ATOM 2195 N N . ARG A 1 295 ? -6.168 15.625 8.812 1 97.56 295 ARG A N 1
ATOM 2196 C CA . ARG A 1 295 ? -6.133 17.078 8.664 1 97.56 295 ARG A CA 1
ATOM 2197 C C . ARG A 1 295 ? -7.168 17.75 9.562 1 97.56 295 ARG A C 1
ATOM 2199 O O . ARG A 1 295 ? -6.938 18.844 10.07 1 97.56 295 ARG A O 1
ATOM 2206 N N . THR A 1 296 ? -8.266 17.094 9.727 1 97.81 296 THR A N 1
ATOM 2207 C CA . THR A 1 296 ? -9.258 17.594 10.664 1 97.81 296 THR A CA 1
ATOM 2208 C C . THR A 1 296 ? -8.719 17.578 12.086 1 97.81 296 THR A C 1
ATOM 2210 O O . THR A 1 296 ? -8.844 18.578 12.812 1 97.81 296 THR A O 1
ATOM 2213 N N . ALA A 1 297 ? -8.086 16.5 12.445 1 97.81 297 ALA A N 1
ATOM 2214 C CA . ALA A 1 297 ? -7.52 16.375 13.789 1 97.81 297 ALA A CA 1
ATOM 2215 C C . ALA A 1 297 ? -6.426 17.406 14.016 1 97.81 297 ALA A C 1
ATOM 2217 O O . ALA A 1 297 ? -6.355 18.031 15.086 1 97.81 297 ALA A O 1
ATOM 2218 N N . MET A 1 298 ? -5.574 17.594 13.055 1 97.81 298 MET A N 1
ATOM 2219 C CA . MET A 1 298 ? -4.512 18.594 13.141 1 97.81 298 MET A CA 1
ATOM 2220 C C . MET A 1 298 ? -5.098 20 13.328 1 97.81 298 MET A C 1
ATOM 2222 O O . MET A 1 298 ? -4.656 20.734 14.203 1 97.81 298 MET A O 1
ATOM 2226 N N . THR A 1 299 ? -6.074 20.281 12.5 1 97.94 299 THR A N 1
ATOM 2227 C CA . THR A 1 299 ? -6.711 21.594 12.547 1 97.94 299 THR A CA 1
ATOM 2228 C C . THR A 1 299 ? -7.422 21.812 13.875 1 97.94 299 THR A C 1
ATOM 2230 O O . THR A 1 299 ? -7.328 22.891 14.469 1 97.94 299 THR A O 1
ATOM 2233 N N . ALA A 1 300 ? -8.062 20.797 14.367 1 98.31 300 ALA A N 1
ATOM 2234 C CA . ALA A 1 300 ? -8.781 20.875 15.633 1 98.31 300 ALA A CA 1
ATOM 2235 C C . ALA A 1 300 ? -7.824 21.094 16.797 1 98.31 300 ALA A C 1
ATOM 2237 O O . ALA A 1 300 ? -8.125 21.859 17.719 1 98.31 300 ALA A O 1
ATOM 2238 N N . LEU A 1 301 ? -6.727 20.391 16.75 1 98.25 301 LEU A N 1
ATOM 2239 C CA . LEU A 1 301 ? -5.738 20.594 17.812 1 98.25 301 LEU A CA 1
ATOM 2240 C C . LEU A 1 301 ? -5.16 22 17.766 1 98.25 301 LEU A C 1
ATOM 2242 O O . LEU A 1 301 ? -4.965 22.625 18.812 1 98.25 301 LEU A O 1
ATOM 2246 N N . ALA A 1 302 ? -4.891 22.484 16.609 1 98.38 302 ALA A N 1
ATOM 2247 C CA . ALA A 1 302 ? -4.426 23.859 16.453 1 98.38 302 ALA A CA 1
ATOM 2248 C C . ALA A 1 302 ? -5.465 24.844 16.969 1 98.38 302 ALA A C 1
ATOM 2250 O O . ALA A 1 302 ? -5.117 25.812 17.656 1 98.38 302 ALA A O 1
ATOM 2251 N N . ALA A 1 303 ? -6.695 24.594 16.656 1 98.5 303 ALA A N 1
ATOM 2252 C CA . ALA A 1 303 ? -7.797 25.438 17.141 1 98.5 303 ALA A CA 1
ATOM 2253 C C . ALA A 1 303 ? -7.883 25.406 18.656 1 98.5 303 ALA A C 1
ATOM 2255 O O . ALA A 1 303 ? -8.055 26.453 19.297 1 98.5 303 ALA A O 1
ATOM 2256 N N . LYS A 1 304 ? -7.77 24.219 19.172 1 98.44 304 LYS A N 1
ATOM 2257 C CA . LYS A 1 304 ? -7.801 24.078 20.625 1 98.44 304 LYS A CA 1
ATOM 2258 C C . LYS A 1 304 ? -6.672 24.875 21.281 1 98.44 304 LYS A C 1
ATOM 2260 O O . LYS A 1 304 ? -6.879 25.547 22.297 1 98.44 304 LYS A O 1
ATOM 2265 N N . ASN A 1 305 ? -5.496 24.766 20.719 1 98.62 305 ASN A N 1
ATOM 2266 C CA . ASN A 1 305 ? -4.363 25.547 21.203 1 98.62 305 ASN A CA 1
ATOM 2267 C C . ASN A 1 305 ? -4.676 27.047 21.219 1 98.62 305 ASN A C 1
ATOM 2269 O O . ASN A 1 305 ? -4.441 27.719 22.219 1 98.62 305 ASN A O 1
ATOM 2273 N N . ALA A 1 306 ? -5.238 27.531 20.141 1 98.5 306 ALA A N 1
ATOM 2274 C CA . ALA A 1 306 ? -5.578 28.953 20.016 1 98.5 306 ALA A CA 1
ATOM 2275 C C . ALA A 1 306 ? -6.613 29.359 21.062 1 98.5 306 ALA A C 1
ATOM 2277 O O . ALA A 1 306 ? -6.457 30.391 21.719 1 98.5 306 ALA A O 1
ATOM 2278 N N . LEU A 1 307 ? -7.59 28.547 21.25 1 98.44 307 LEU A N 1
ATOM 2279 C CA . LEU A 1 307 ? -8.672 28.875 22.172 1 98.44 307 LEU A CA 1
ATOM 2280 C C . LEU A 1 307 ? -8.172 28.938 23.609 1 98.44 307 LEU A C 1
ATOM 2282 O O . LEU A 1 307 ? -8.531 29.844 24.359 1 98.44 307 LEU A O 1
ATOM 2286 N N . GLU A 1 308 ? -7.375 27.938 23.953 1 98.44 308 GLU A N 1
ATOM 2287 C CA . GLU A 1 308 ? -6.852 27.906 25.312 1 98.44 308 GLU A CA 1
ATOM 2288 C C . GLU A 1 308 ? -6 29.141 25.609 1 98.44 308 GLU A C 1
ATOM 2290 O O . GLU A 1 308 ? -6.145 29.781 26.656 1 98.44 308 GLU A O 1
ATOM 2295 N N . VAL A 1 309 ? -5.152 29.516 24.703 1 98.25 309 VAL A N 1
ATOM 2296 C CA . VAL A 1 309 ? -4.27 30.656 24.891 1 98.25 309 VAL A CA 1
ATOM 2297 C C . VAL A 1 309 ? -5.094 31.953 24.938 1 98.25 309 VAL A C 1
ATOM 2299 O O . VAL A 1 309 ? -4.844 32.812 25.766 1 98.25 309 VAL A O 1
ATOM 2302 N N . LEU A 1 310 ? -6.07 32.094 24.062 1 97.88 310 LEU A N 1
ATOM 2303 C CA . LEU A 1 310 ? -6.926 33.281 24.047 1 97.88 310 LEU A CA 1
ATOM 2304 C C . LEU A 1 310 ? -7.703 33.406 25.344 1 97.88 310 LEU A C 1
ATOM 2306 O O . LEU A 1 310 ? -8.039 34.531 25.766 1 97.88 310 LEU A O 1
ATOM 2310 N N . ALA A 1 311 ? -7.898 32.312 25.969 1 97.25 311 ALA A N 1
ATOM 2311 C CA . ALA A 1 311 ? -8.617 32.312 27.234 1 97.25 311 ALA A CA 1
ATOM 2312 C C . ALA A 1 311 ? -7.664 32.5 28.422 1 97.25 311 ALA A C 1
ATOM 2314 O O . ALA A 1 311 ? -8.078 32.469 29.578 1 97.25 311 ALA A O 1
ATOM 2315 N N . GLY A 1 312 ? -6.43 32.656 28.125 1 97.06 312 GLY A N 1
ATOM 2316 C CA . GLY A 1 312 ? -5.445 32.906 29.172 1 97.06 312 GLY A CA 1
ATOM 2317 C C . GLY A 1 312 ? -4.934 31.625 29.828 1 97.06 312 GLY A C 1
ATOM 2318 O O . GLY A 1 312 ? -4.367 31.672 30.922 1 97.06 312 GLY A O 1
ATOM 2319 N N . ARG A 1 313 ? -5.18 30.516 29.172 1 97.88 313 ARG A N 1
ATOM 2320 C CA . ARG A 1 313 ? -4.719 29.219 29.688 1 97.88 313 ARG A CA 1
ATOM 2321 C C . ARG A 1 313 ? -3.527 28.719 28.875 1 97.88 313 ARG A C 1
ATOM 2323 O O . ARG A 1 313 ? -3.188 29.281 27.828 1 97.88 313 ARG A O 1
ATOM 2330 N N . ALA A 1 314 ? -2.869 27.734 29.422 1 96.75 314 ALA A N 1
ATOM 2331 C CA . ALA A 1 314 ? -1.72 27.156 28.75 1 96.75 314 ALA A CA 1
ATOM 2332 C C . ALA A 1 314 ? -2.152 26.375 27.5 1 96.75 314 ALA A C 1
ATOM 2334 O O . ALA A 1 314 ? -3.176 25.688 27.516 1 96.75 314 ALA A O 1
ATOM 2335 N N . ALA A 1 315 ? -1.374 26.5 26.438 1 97.69 315 ALA A N 1
ATOM 2336 C CA . ALA A 1 315 ? -1.625 25.703 25.25 1 97.69 315 ALA A CA 1
ATOM 2337 C C . ALA A 1 315 ? -1.403 24.219 25.516 1 97.69 315 ALA A C 1
ATOM 2339 O O . ALA A 1 315 ? -0.452 23.844 26.203 1 97.69 315 ALA A O 1
ATOM 2340 N N . PRO A 1 316 ? -2.197 23.328 25.016 1 97.19 316 PRO A N 1
ATOM 2341 C CA . PRO A 1 316 ? -2.016 21.875 25.172 1 97.19 316 PRO A CA 1
ATOM 2342 C C . PRO A 1 316 ? -0.692 21.391 24.594 1 97.19 316 PRO A C 1
ATOM 2344 O O . PRO A 1 316 ? -0.068 20.484 25.141 1 97.19 316 PRO A O 1
ATOM 2347 N N . THR A 1 317 ? -0.258 21.969 23.406 1 96.81 317 THR A N 1
ATOM 2348 C CA . THR A 1 317 ? 0.937 21.453 22.734 1 96.81 317 THR A CA 1
ATOM 2349 C C . THR A 1 317 ? 1.843 22.609 22.297 1 96.81 317 THR A C 1
ATOM 2351 O O . THR A 1 317 ? 2.121 22.766 21.109 1 96.81 317 THR A O 1
ATOM 2354 N N . PRO A 1 318 ? 2.406 23.344 23.219 1 96.5 318 PRO A N 1
ATOM 2355 C CA . PRO A 1 318 ? 3.355 24.406 22.891 1 96.5 318 PRO A CA 1
ATOM 2356 C C . PRO A 1 318 ? 4.664 23.875 22.297 1 96.5 318 PRO A C 1
ATOM 2358 O O . PRO A 1 318 ? 5.066 22.75 22.609 1 96.5 318 PRO A O 1
ATOM 2361 N N . VAL A 1 319 ? 5.207 24.609 21.344 1 92.88 319 VAL A N 1
ATOM 2362 C CA . VAL A 1 319 ? 6.539 24.25 20.875 1 92.88 319 VAL A CA 1
ATOM 2363 C C . VAL A 1 319 ? 7.516 24.234 22.047 1 92.88 319 VAL A C 1
ATOM 2365 O O . VAL A 1 319 ? 7.543 25.156 22.859 1 92.88 319 VAL A O 1
ATOM 2368 N N . PRO A 1 320 ? 8.266 23.109 22.156 1 76 320 PRO A N 1
ATOM 2369 C CA . PRO A 1 320 ? 9.211 23.062 23.281 1 76 320 PRO A CA 1
ATOM 2370 C C . PRO A 1 320 ? 10.219 24.203 23.25 1 76 320 PRO A C 1
ATOM 2372 O O . PRO A 1 320 ? 10.711 24.578 22.172 1 76 320 PRO A O 1
ATOM 2375 N N . GLY A 1 321 ? 10.555 24.812 24.328 1 64.38 321 GLY A N 1
ATOM 2376 C CA . GLY A 1 321 ? 11.594 25.828 24.516 1 64.38 321 GLY A CA 1
ATOM 2377 C C . GLY A 1 321 ? 11.062 27.25 24.453 1 64.38 321 GLY A C 1
ATOM 2378 O O . GLY A 1 321 ? 11.836 28.203 24.5 1 64.38 321 GLY A O 1
ATOM 2379 N N . LEU A 1 322 ? 9.797 27.391 24.141 1 59.34 322 LEU A N 1
ATOM 2380 C CA . LEU A 1 322 ? 9.219 28.719 24.297 1 59.34 322 LEU A CA 1
ATOM 2381 C C . LEU A 1 322 ? 8.773 28.969 25.734 1 59.34 322 LEU A C 1
ATOM 2383 O O . LEU A 1 322 ? 8.25 28.062 26.375 1 59.34 322 LEU A O 1
ATOM 2387 N N . MET B 1 1 ? 15.07 -41.5 -16.516 1 90.5 1 MET B N 1
ATOM 2388 C CA . MET B 1 1 ? 14.961 -40.125 -17 1 90.5 1 MET B CA 1
ATOM 2389 C C . MET B 1 1 ? 13.547 -39.812 -17.5 1 90.5 1 MET B C 1
ATOM 2391 O O . MET B 1 1 ? 13.023 -40.531 -18.359 1 90.5 1 MET B O 1
ATOM 2395 N N . ALA B 1 2 ? 12.891 -38.906 -16.75 1 97.12 2 ALA B N 1
ATOM 2396 C CA . ALA B 1 2 ? 11.523 -38.562 -17.141 1 97.12 2 ALA B CA 1
ATOM 2397 C C . ALA B 1 2 ? 11.484 -37.281 -17.953 1 97.12 2 ALA B C 1
ATOM 2399 O O . ALA B 1 2 ? 12.391 -36.438 -17.859 1 97.12 2 ALA B O 1
ATOM 2400 N N . ARG B 1 3 ? 10.523 -37.25 -18.859 1 98.38 3 ARG B N 1
ATOM 2401 C CA . ARG B 1 3 ? 10.266 -36.031 -19.609 1 98.38 3 ARG B CA 1
ATOM 2402 C C . ARG B 1 3 ? 9.242 -35.156 -18.891 1 98.38 3 ARG B C 1
ATOM 2404 O O . ARG B 1 3 ? 8.102 -35.562 -18.688 1 98.38 3 ARG B O 1
ATOM 2411 N N . ILE B 1 4 ? 9.703 -33.969 -18.5 1 98.69 4 ILE B N 1
ATOM 2412 C CA . ILE B 1 4 ? 8.844 -33.031 -17.781 1 98.69 4 ILE B CA 1
ATOM 2413 C C . ILE B 1 4 ? 8.633 -31.766 -18.625 1 98.69 4 ILE B C 1
ATOM 2415 O O . ILE B 1 4 ? 9.594 -31.078 -18.953 1 98.69 4 ILE B O 1
ATOM 2419 N N . CYS B 1 5 ? 7.395 -31.516 -18.953 1 98.75 5 CYS B N 1
ATOM 2420 C CA . CYS B 1 5 ? 7.055 -30.328 -19.734 1 98.75 5 CYS B CA 1
ATOM 2421 C C . CYS B 1 5 ? 6.457 -29.234 -18.844 1 98.75 5 CYS B C 1
ATOM 2423 O O . CYS B 1 5 ? 5.605 -29.531 -18 1 98.75 5 CYS B O 1
ATOM 2425 N N . ILE B 1 6 ? 6.93 -28.047 -19.016 1 98.38 6 ILE B N 1
ATOM 2426 C CA . ILE B 1 6 ? 6.406 -26.891 -18.297 1 98.38 6 ILE B CA 1
ATOM 2427 C C . ILE B 1 6 ? 5.75 -25.938 -19.297 1 98.38 6 ILE B C 1
ATOM 2429 O O . ILE B 1 6 ? 6.395 -25.469 -20.25 1 98.38 6 ILE B O 1
ATOM 2433 N N . THR B 1 7 ? 4.523 -25.547 -19.031 1 97.62 7 THR B N 1
ATOM 2434 C CA . THR B 1 7 ? 3.697 -24.969 -20.078 1 97.62 7 THR B CA 1
ATOM 2435 C C . THR B 1 7 ? 3.828 -23.438 -20.094 1 97.62 7 THR B C 1
ATOM 2437 O O . THR B 1 7 ? 3.193 -22.766 -20.906 1 97.62 7 THR B O 1
ATOM 2440 N N . ASP B 1 8 ? 4.598 -22.906 -19.203 1 94.56 8 ASP B N 1
ATOM 2441 C CA . ASP B 1 8 ? 4.871 -21.484 -19.141 1 94.56 8 ASP B CA 1
ATOM 2442 C C . ASP B 1 8 ? 6.293 -21.219 -18.641 1 94.56 8 ASP B C 1
ATOM 2444 O O . ASP B 1 8 ? 6.969 -22.125 -18.172 1 94.56 8 ASP B O 1
ATOM 2448 N N . GLY B 1 9 ? 6.684 -20.031 -18.906 1 93.75 9 GLY B N 1
ATOM 2449 C CA . GLY B 1 9 ? 7.918 -19.641 -18.234 1 93.75 9 GLY B CA 1
ATOM 2450 C C . GLY B 1 9 ? 7.801 -19.641 -16.719 1 93.75 9 GLY B C 1
ATOM 2451 O O . GLY B 1 9 ? 6.742 -19.328 -16.172 1 93.75 9 GLY B O 1
ATOM 2452 N N . VAL B 1 10 ? 8.891 -20.062 -16.047 1 95.19 10 VAL B N 1
ATOM 2453 C CA . VAL B 1 10 ? 8.914 -20.109 -14.586 1 95.19 10 VAL B CA 1
ATOM 2454 C C . VAL B 1 10 ? 10.273 -19.641 -14.07 1 95.19 10 VAL B C 1
ATOM 2456 O O . VAL B 1 10 ? 11.266 -19.656 -14.805 1 95.19 10 VAL B O 1
ATOM 2459 N N . PRO B 1 11 ? 10.352 -19.156 -12.812 1 94.31 11 PRO B N 1
ATOM 2460 C CA . PRO B 1 11 ? 11.672 -18.875 -12.234 1 94.31 11 PRO B CA 1
ATOM 2461 C C . PRO B 1 11 ? 12.586 -20.109 -12.242 1 94.31 11 PRO B C 1
ATOM 2463 O O . PRO B 1 11 ? 12.18 -21.188 -11.812 1 94.31 11 PRO B O 1
ATOM 2466 N N . ALA B 1 12 ? 13.797 -19.859 -12.648 1 94.38 12 ALA B N 1
ATOM 2467 C CA . ALA B 1 12 ? 14.75 -20.969 -12.828 1 94.38 12 ALA B CA 1
ATOM 2468 C C . ALA B 1 12 ? 14.961 -21.719 -11.523 1 94.38 12 ALA B C 1
ATOM 2470 O O . ALA B 1 12 ? 15.062 -22.953 -11.523 1 94.38 12 ALA B O 1
ATOM 2471 N N . GLU B 1 13 ? 14.977 -20.984 -10.461 1 95.38 13 GLU B N 1
ATOM 2472 C CA . GLU B 1 13 ? 15.219 -21.594 -9.156 1 95.38 13 GLU B CA 1
ATOM 2473 C C . GLU B 1 13 ? 14.117 -22.578 -8.789 1 95.38 13 GLU B C 1
ATOM 2475 O O . GLU B 1 13 ? 14.359 -23.547 -8.078 1 95.38 13 GLU B O 1
ATOM 2480 N N . GLY B 1 14 ? 12.984 -22.375 -9.289 1 96.19 14 GLY B N 1
ATOM 2481 C CA . GLY B 1 14 ? 11.836 -23.203 -8.945 1 96.19 14 GLY B CA 1
ATOM 2482 C C . GLY B 1 14 ? 11.898 -24.578 -9.562 1 96.19 14 GLY B C 1
ATOM 2483 O O . GLY B 1 14 ? 11.227 -25.5 -9.086 1 96.19 14 GLY B O 1
ATOM 2484 N N . ILE B 1 15 ? 12.75 -24.734 -10.594 1 96.69 15 ILE B N 1
ATOM 2485 C CA . ILE B 1 15 ? 12.742 -26.016 -11.273 1 96.69 15 ILE B CA 1
ATOM 2486 C C . ILE B 1 15 ? 14.133 -26.656 -11.188 1 96.69 15 ILE B C 1
ATOM 2488 O O . ILE B 1 15 ? 14.414 -27.641 -11.891 1 96.69 15 ILE B O 1
ATOM 2492 N N . GLU B 1 16 ? 14.938 -26.125 -10.391 1 96.19 16 GLU B N 1
ATOM 2493 C CA . GLU B 1 16 ? 16.297 -26.641 -10.25 1 96.19 16 GLU B CA 1
ATOM 2494 C C . GLU B 1 16 ? 16.281 -28.109 -9.805 1 96.19 16 GLU B C 1
ATOM 2496 O O . GLU B 1 16 ? 17.094 -28.906 -10.266 1 96.19 16 GLU B O 1
ATOM 2501 N N . ALA B 1 17 ? 15.383 -28.422 -8.945 1 96.75 17 ALA B N 1
ATOM 2502 C CA . ALA B 1 17 ? 15.305 -29.781 -8.422 1 96.75 17 ALA B CA 1
ATOM 2503 C C . ALA B 1 17 ? 14.969 -30.766 -9.523 1 96.75 17 ALA B C 1
ATOM 2505 O O . ALA B 1 17 ? 15.43 -31.922 -9.5 1 96.75 17 ALA B O 1
ATOM 2506 N N . LEU B 1 18 ? 14.188 -30.344 -10.523 1 97.75 18 LEU B N 1
ATOM 2507 C CA . LEU B 1 18 ? 13.82 -31.219 -11.633 1 97.75 18 LEU B CA 1
ATOM 2508 C C . LEU B 1 18 ? 15.047 -31.562 -12.477 1 97.75 18 LEU B C 1
ATOM 2510 O O . LEU B 1 18 ? 15.227 -32.719 -12.875 1 97.75 18 LEU B O 1
ATOM 2514 N N . ARG B 1 19 ? 15.797 -30.594 -12.648 1 95.19 19 ARG B N 1
ATOM 2515 C CA . ARG B 1 19 ? 16.984 -30.75 -13.477 1 95.19 19 ARG B CA 1
ATOM 2516 C C . ARG B 1 19 ? 18.047 -31.562 -12.758 1 95.19 19 ARG B C 1
ATOM 2518 O O . ARG B 1 19 ? 18.672 -32.438 -13.352 1 95.19 19 ARG B O 1
ATOM 2525 N N . THR B 1 20 ? 18.203 -31.328 -11.547 1 95.69 20 THR B N 1
ATOM 2526 C CA . THR B 1 20 ? 19.219 -31.984 -10.75 1 95.69 20 THR B CA 1
ATOM 2527 C C . THR B 1 20 ? 18.906 -33.469 -10.602 1 95.69 20 THR B C 1
ATOM 2529 O O . THR B 1 20 ? 19.812 -34.312 -10.477 1 95.69 20 THR B O 1
ATOM 2532 N N . ALA B 1 21 ? 17.672 -33.812 -10.695 1 95.62 21 ALA B N 1
ATOM 2533 C CA . ALA B 1 21 ? 17.234 -35.188 -10.562 1 95.62 21 ALA B CA 1
ATOM 2534 C C . ALA B 1 21 ? 17.453 -35.969 -11.859 1 95.62 21 ALA B C 1
ATOM 2536 O O . ALA B 1 21 ? 17.203 -37.156 -11.93 1 95.62 21 ALA B O 1
ATOM 2537 N N . GLY B 1 22 ? 17.906 -35.281 -12.93 1 94.88 22 GLY B N 1
ATOM 2538 C CA . GLY B 1 22 ? 18.281 -35.938 -14.172 1 94.88 22 GLY B CA 1
ATOM 2539 C C . GLY B 1 22 ? 17.141 -36.031 -15.172 1 94.88 22 GLY B C 1
ATOM 2540 O O . GLY B 1 22 ? 17.219 -36.812 -16.125 1 94.88 22 GLY B O 1
ATOM 2541 N N . ASN B 1 23 ? 16.109 -35.25 -14.961 1 96.94 23 ASN B N 1
ATOM 2542 C CA . ASN B 1 23 ? 14.961 -35.25 -15.867 1 96.94 23 ASN B CA 1
ATOM 2543 C C . ASN B 1 23 ? 15.203 -34.375 -17.078 1 96.94 23 ASN B C 1
ATOM 2545 O O . ASN B 1 23 ? 16.047 -33.469 -17.047 1 96.94 23 ASN B O 1
ATOM 2549 N N . GLU B 1 24 ? 14.586 -34.719 -18.172 1 97.69 24 GLU B N 1
ATOM 2550 C CA . GLU B 1 24 ? 14.477 -33.781 -19.297 1 97.69 24 GLU B CA 1
ATOM 2551 C C . GLU B 1 24 ? 13.383 -32.75 -19.062 1 97.69 24 GLU B C 1
ATOM 2553 O O . GLU B 1 24 ? 12.195 -33.094 -19.062 1 97.69 24 GLU B O 1
ATOM 2558 N N . VAL B 1 25 ? 13.805 -31.562 -18.875 1 98.12 25 VAL B N 1
ATOM 2559 C CA . VAL B 1 25 ? 12.852 -30.5 -18.562 1 98.12 25 VAL B CA 1
ATOM 2560 C C . VAL B 1 25 ? 12.703 -29.578 -19.766 1 98.12 25 VAL B C 1
ATOM 2562 O O . VAL B 1 25 ? 13.672 -28.953 -20.203 1 98.12 25 VAL B O 1
ATOM 2565 N N . ILE B 1 26 ? 11.492 -29.469 -20.312 1 97.56 26 ILE B N 1
ATOM 2566 C CA . ILE B 1 26 ? 11.195 -28.625 -21.453 1 97.56 26 ILE B CA 1
ATOM 2567 C C . ILE B 1 26 ? 10.203 -27.531 -21.047 1 97.56 26 ILE B C 1
ATOM 2569 O O . ILE B 1 26 ? 9.039 -27.812 -20.781 1 97.56 26 ILE B O 1
ATOM 2573 N N . THR B 1 27 ? 10.672 -26.312 -21.062 1 96.94 27 THR B N 1
ATOM 2574 C CA . THR B 1 27 ? 9.852 -25.188 -20.641 1 96.94 27 THR B CA 1
ATOM 2575 C C . THR B 1 27 ? 9.391 -24.375 -21.859 1 96.94 27 THR B C 1
ATOM 2577 O O . THR B 1 27 ? 10.18 -24.094 -22.75 1 96.94 27 THR B O 1
ATOM 2580 N N . TRP B 1 28 ? 8.102 -24.062 -21.859 1 95.56 28 TRP B N 1
ATOM 2581 C CA . TRP B 1 28 ? 7.625 -23.125 -22.875 1 95.56 28 TRP B CA 1
ATOM 2582 C C . TRP B 1 28 ? 8.297 -21.766 -22.734 1 95.56 28 TRP B C 1
ATOM 2584 O O . TRP B 1 28 ? 8.219 -21.141 -21.672 1 95.56 28 TRP B O 1
ATOM 2594 N N . ASP B 1 29 ? 8.93 -21.297 -23.719 1 85.88 29 ASP B N 1
ATOM 2595 C CA . ASP B 1 29 ? 9.719 -20.078 -23.609 1 85.88 29 ASP B CA 1
ATOM 2596 C C . ASP B 1 29 ? 9.211 -19 -24.562 1 85.88 29 ASP B C 1
ATOM 2598 O O . ASP B 1 29 ? 9.891 -18 -24.797 1 85.88 29 ASP B O 1
ATOM 2602 N N . GLY B 1 30 ? 8.008 -19.234 -25.094 1 87.5 30 GLY B N 1
ATOM 2603 C CA . GLY B 1 30 ? 7.43 -18.203 -25.953 1 87.5 30 GLY B CA 1
ATOM 2604 C C . GLY B 1 30 ? 7.051 -16.938 -25.203 1 87.5 30 GLY B C 1
ATOM 2605 O O . GLY B 1 30 ? 6.77 -16.984 -24.016 1 87.5 30 GLY B O 1
ATOM 2606 N N . GLN B 1 31 ? 7.062 -15.828 -25.906 1 83.12 31 GLN B N 1
ATOM 2607 C CA . GLN B 1 31 ? 6.684 -14.539 -25.344 1 83.12 31 GLN B CA 1
ATOM 2608 C C . GLN B 1 31 ? 5.211 -14.523 -24.938 1 83.12 31 GLN B C 1
ATOM 2610 O O . GLN B 1 31 ? 4.828 -13.859 -23.969 1 83.12 31 GLN B O 1
ATOM 2615 N N . GLU B 1 32 ? 4.48 -15.305 -25.734 1 84.31 32 GLU B N 1
ATOM 2616 C CA . GLU B 1 32 ? 3.051 -15.43 -25.469 1 84.31 32 GLU B CA 1
ATOM 2617 C C . GLU B 1 32 ? 2.703 -16.828 -24.984 1 84.31 32 GLU B C 1
ATOM 2619 O O . GLU B 1 32 ? 3.432 -17.781 -25.25 1 84.31 32 GLU B O 1
ATOM 2624 N N . PRO B 1 33 ? 1.618 -16.875 -24.219 1 86.44 33 PRO B N 1
ATOM 2625 C CA . PRO B 1 33 ? 1.135 -18.219 -23.906 1 86.44 33 PRO B CA 1
ATOM 2626 C C . PRO B 1 33 ? 0.918 -19.078 -25.156 1 86.44 33 PRO B C 1
ATOM 2628 O O . PRO B 1 33 ? 0.533 -18.547 -26.203 1 86.44 33 PRO B O 1
ATOM 2631 N N . PRO B 1 34 ? 1.193 -20.328 -25.031 1 92.06 34 PRO B N 1
ATOM 2632 C CA . PRO B 1 34 ? 0.967 -21.188 -26.188 1 92.06 34 PRO B CA 1
ATOM 2633 C C . PRO B 1 34 ? -0.502 -21.25 -26.594 1 92.06 34 PRO B C 1
ATOM 2635 O O . PRO B 1 34 ? -1.39 -21.203 -25.734 1 92.06 34 PRO B O 1
ATOM 2638 N N . THR B 1 35 ? -0.718 -21.234 -27.906 1 93.44 35 THR B N 1
ATOM 2639 C CA . THR B 1 35 ? -2.047 -21.594 -28.391 1 93.44 35 THR B CA 1
ATOM 2640 C C . THR B 1 35 ? -2.383 -23.031 -28 1 93.44 35 THR B C 1
ATOM 2642 O O . THR B 1 35 ? -1.508 -23.797 -27.562 1 93.44 35 THR B O 1
ATOM 2645 N N . ARG B 1 36 ? -3.635 -23.391 -28.188 1 96.31 36 ARG B N 1
ATOM 2646 C CA . ARG B 1 36 ? -4.035 -24.75 -27.859 1 96.31 36 ARG B CA 1
ATOM 2647 C C . ARG B 1 36 ? -3.23 -25.766 -28.672 1 96.31 36 ARG B C 1
ATOM 2649 O O . ARG B 1 36 ? -2.734 -26.75 -28.109 1 96.31 36 ARG B O 1
ATOM 2656 N N . GLU B 1 37 ? -3.098 -25.484 -29.953 1 97.44 37 GLU B N 1
ATOM 2657 C CA . GLU B 1 37 ? -2.328 -26.375 -30.812 1 97.44 37 GLU B CA 1
ATOM 2658 C C . GLU B 1 37 ? -0.877 -26.469 -30.359 1 97.44 37 GLU B C 1
ATOM 2660 O O . GLU B 1 37 ? -0.318 -27.578 -30.281 1 97.44 37 GLU B O 1
ATOM 2665 N N . GLN B 1 38 ? -0.302 -25.406 -29.984 1 97.25 38 GLN B N 1
ATOM 2666 C CA . GLN B 1 38 ? 1.075 -25.359 -29.516 1 97.25 38 GLN B CA 1
ATOM 2667 C C . GLN B 1 38 ? 1.212 -26.094 -28.172 1 97.25 38 GLN B C 1
ATOM 2669 O O . GLN B 1 38 ? 2.199 -26.797 -27.953 1 97.25 38 GLN B O 1
ATOM 2674 N N . LEU B 1 39 ? 0.257 -25.875 -27.312 1 98 39 LEU B N 1
ATOM 2675 C CA . LEU B 1 39 ? 0.25 -26.516 -26 1 98 39 LEU B CA 1
ATOM 2676 C C . LEU B 1 39 ? 0.231 -28.031 -26.141 1 98 39 LEU B C 1
ATOM 2678 O O . LEU B 1 39 ? 1.014 -28.734 -25.484 1 98 39 LEU B O 1
ATOM 2682 N N . LEU B 1 40 ? -0.638 -28.578 -27.047 1 98.38 40 LEU B N 1
ATOM 2683 C CA . LEU B 1 40 ? -0.766 -30.016 -27.266 1 98.38 40 LEU B CA 1
ATOM 2684 C C . LEU B 1 40 ? 0.521 -30.594 -27.844 1 98.38 40 LEU B C 1
ATOM 2686 O O . LEU B 1 40 ? 0.929 -31.703 -27.469 1 98.38 40 LEU B O 1
ATOM 2690 N N . ALA B 1 41 ? 1.126 -29.844 -28.734 1 98.25 41 ALA B N 1
ATOM 2691 C CA . ALA B 1 41 ? 2.404 -30.281 -29.297 1 98.25 41 ALA B CA 1
ATOM 2692 C C . ALA B 1 41 ? 3.498 -30.266 -28.234 1 98.25 41 ALA B C 1
ATOM 2694 O O . ALA B 1 41 ? 4.363 -31.156 -28.203 1 98.25 41 ALA B O 1
ATOM 2695 N N . HIS B 1 42 ? 3.469 -29.328 -27.312 1 98.25 42 HIS B N 1
ATOM 2696 C CA . HIS B 1 42 ? 4.488 -29.109 -26.297 1 98.25 42 HIS B CA 1
ATOM 2697 C C . HIS B 1 42 ? 4.492 -30.234 -25.266 1 98.25 42 HIS B C 1
ATOM 2699 O O . HIS B 1 42 ? 5.551 -30.641 -24.781 1 98.25 42 HIS B O 1
ATOM 2705 N N . VAL B 1 43 ? 3.355 -30.797 -24.969 1 98.62 43 VAL B N 1
ATOM 2706 C CA . VAL B 1 43 ? 3.27 -31.734 -23.859 1 98.62 43 VAL B CA 1
ATOM 2707 C C . VAL B 1 43 ? 3.4 -33.156 -24.375 1 98.62 43 VAL B C 1
ATOM 2709 O O . VAL B 1 43 ? 3.346 -34.125 -23.594 1 98.62 43 VAL B O 1
ATOM 2712 N N . LYS B 1 44 ? 3.543 -33.344 -25.688 1 98.5 44 LYS B N 1
ATOM 2713 C CA . LYS B 1 44 ? 3.615 -34.688 -26.281 1 98.5 44 LYS B CA 1
ATOM 2714 C C . LYS B 1 44 ? 4.73 -35.5 -25.656 1 98.5 44 LYS B C 1
ATOM 2716 O O . LYS B 1 44 ? 5.879 -35.062 -25.594 1 98.5 44 LYS B O 1
ATOM 2721 N N . GLY B 1 45 ? 4.363 -36.656 -25.109 1 98.31 45 GLY B N 1
ATOM 2722 C CA . GLY B 1 45 ? 5.336 -37.594 -24.594 1 98.31 45 GLY B CA 1
ATOM 2723 C C . GLY B 1 45 ? 5.738 -37.312 -23.156 1 98.31 45 GLY B C 1
ATOM 2724 O O . GLY B 1 45 ? 6.637 -37.938 -22.609 1 98.31 45 GLY B O 1
ATOM 2725 N N . ALA B 1 46 ? 5.102 -36.438 -22.484 1 98.69 46 ALA B N 1
ATOM 2726 C CA . ALA B 1 46 ? 5.48 -36 -21.141 1 98.69 46 ALA B CA 1
ATOM 2727 C C . ALA B 1 46 ? 5.125 -37.094 -20.109 1 98.69 46 ALA B C 1
ATOM 2729 O O . ALA B 1 46 ? 4.062 -37.688 -20.188 1 98.69 46 ALA B O 1
ATOM 2730 N N . ASP B 1 47 ? 6.043 -37.312 -19.172 1 98.75 47 ASP B N 1
ATOM 2731 C CA . ASP B 1 47 ? 5.75 -38.125 -17.984 1 98.75 47 ASP B CA 1
ATOM 2732 C C . ASP B 1 47 ? 5.078 -37.281 -16.906 1 98.75 47 ASP B C 1
ATOM 2734 O O . ASP B 1 47 ? 4.32 -37.781 -16.078 1 98.75 47 ASP B O 1
ATOM 2738 N N . ALA B 1 48 ? 5.402 -36 -16.875 1 98.81 48 ALA B N 1
ATOM 2739 C CA . ALA B 1 48 ? 4.84 -35 -15.969 1 98.81 48 ALA B CA 1
ATOM 2740 C C . ALA B 1 48 ? 4.695 -33.656 -16.656 1 98.81 48 ALA B C 1
ATOM 2742 O O . ALA B 1 48 ? 5.484 -33.312 -17.547 1 98.81 48 ALA B O 1
ATOM 2743 N N . VAL B 1 49 ? 3.727 -32.938 -16.234 1 98.81 49 VAL B N 1
ATOM 2744 C CA . VAL B 1 49 ? 3.529 -31.578 -16.75 1 98.81 49 VAL B CA 1
ATOM 2745 C C . VAL B 1 49 ? 3.326 -30.609 -15.602 1 98.81 49 VAL B C 1
ATOM 2747 O O . VAL B 1 49 ? 2.531 -30.859 -14.695 1 98.81 49 VAL B O 1
ATOM 2750 N N . LEU B 1 50 ? 4.125 -29.578 -15.539 1 98.56 50 LEU B N 1
ATOM 2751 C CA . LEU B 1 50 ? 3.787 -28.406 -14.75 1 98.56 50 LEU B CA 1
ATOM 2752 C C . LEU B 1 50 ? 3.004 -27.391 -15.586 1 98.56 50 LEU B C 1
ATOM 2754 O O . LEU B 1 50 ? 3.492 -26.922 -16.609 1 98.56 50 LEU B O 1
ATOM 2758 N N . THR B 1 51 ? 1.827 -27.109 -15.172 1 97.5 51 THR B N 1
ATOM 2759 C CA . THR B 1 51 ? 0.949 -26.281 -16 1 97.5 51 THR B CA 1
ATOM 2760 C C . THR B 1 51 ? 0.446 -25.078 -15.211 1 97.5 51 THR B C 1
ATOM 2762 O O . THR B 1 51 ? 0.79 -24.906 -14.039 1 97.5 51 THR B O 1
ATOM 2765 N N . VAL B 1 52 ? -0.271 -24.172 -15.922 1 94.06 52 VAL B N 1
ATOM 2766 C CA . VAL B 1 52 ? -0.845 -22.969 -15.328 1 94.06 52 VAL B CA 1
ATOM 2767 C C . VAL B 1 52 ? -2.35 -22.938 -15.586 1 94.06 52 VAL B C 1
ATOM 2769 O O . VAL B 1 52 ? -2.865 -23.703 -16.391 1 94.06 52 VAL B O 1
ATOM 2772 N N . LEU B 1 53 ? -3.031 -22.031 -14.914 1 86.75 53 LEU B N 1
ATOM 2773 C CA . LEU B 1 53 ? -4.488 -22.016 -14.883 1 86.75 53 LEU B CA 1
ATOM 2774 C C . LEU B 1 53 ? -5.059 -21.75 -16.266 1 86.75 53 LEU B C 1
ATOM 2776 O O . LEU B 1 53 ? -6.172 -22.172 -16.578 1 86.75 53 LEU B O 1
ATOM 2780 N N . SER B 1 54 ? -4.293 -21.109 -17.062 1 85.12 54 SER B N 1
ATOM 2781 C CA . SER B 1 54 ? -4.801 -20.75 -18.391 1 85.12 54 SER B CA 1
ATOM 2782 C C . SER B 1 54 ? -4.785 -21.953 -19.328 1 85.12 54 SER B C 1
ATOM 2784 O O . SER B 1 54 ? -5.387 -21.906 -20.406 1 85.12 54 SER B O 1
ATOM 2786 N N . ASP B 1 55 ? -4.156 -22.984 -18.938 1 93.12 55 ASP B N 1
ATOM 2787 C CA . ASP B 1 55 ? -4.023 -24.172 -19.781 1 93.12 55 ASP B CA 1
ATOM 2788 C C . ASP B 1 55 ? -5.082 -25.219 -19.438 1 93.12 55 ASP B C 1
ATOM 2790 O O . ASP B 1 55 ? -5.051 -25.797 -18.344 1 93.12 55 ASP B O 1
ATOM 2794 N N . GLY B 1 56 ? -5.941 -25.453 -20.359 1 93.88 56 GLY B N 1
ATOM 2795 C CA . GLY B 1 56 ? -6.949 -26.469 -20.125 1 93.88 56 GLY B CA 1
ATOM 2796 C C . GLY B 1 56 ? -6.391 -27.891 -20.156 1 93.88 56 GLY B C 1
ATOM 2797 O O . GLY B 1 56 ? -5.777 -28.297 -21.141 1 93.88 56 GLY B O 1
ATOM 2798 N N . VAL B 1 57 ? -6.551 -28.625 -19.094 1 97.44 57 VAL B N 1
ATOM 2799 C CA . VAL B 1 57 ? -6.152 -30.016 -18.984 1 97.44 57 VAL B CA 1
ATOM 2800 C C . VAL B 1 57 ? -7.383 -30.922 -19.109 1 97.44 57 VAL B C 1
ATOM 2802 O O . VAL B 1 57 ? -8 -31.281 -18.109 1 97.44 57 VAL B O 1
ATOM 2805 N N . ASP B 1 58 ? -7.73 -31.234 -20.312 1 97.75 58 ASP B N 1
ATOM 2806 C CA . ASP B 1 58 ? -8.875 -32.062 -20.625 1 97.75 58 ASP B CA 1
ATOM 2807 C C . ASP B 1 58 ? -8.445 -33.344 -21.328 1 97.75 58 ASP B C 1
ATOM 2809 O O . ASP B 1 58 ? -7.254 -33.688 -21.359 1 97.75 58 ASP B O 1
ATOM 2813 N N . GLU B 1 59 ? -9.43 -34.156 -21.844 1 98.06 59 GLU B N 1
ATOM 2814 C CA . GLU B 1 59 ? -9.164 -35.406 -22.5 1 98.06 59 GLU B CA 1
ATOM 2815 C C . GLU B 1 59 ? -8.195 -35.25 -23.672 1 98.06 59 GLU B C 1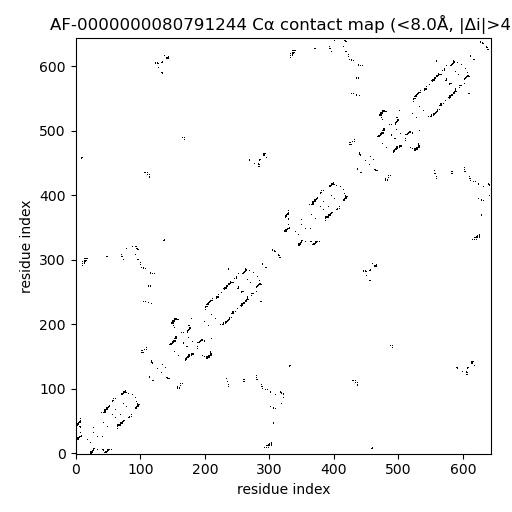
ATOM 2817 O O . GLU B 1 59 ? -7.305 -36.062 -23.875 1 98.06 59 GLU B O 1
ATOM 2822 N N . GLU B 1 60 ? -8.438 -34.125 -24.375 1 98.38 60 GLU B N 1
ATOM 2823 C CA . GLU B 1 60 ? -7.578 -33.875 -25.531 1 98.38 60 GLU B CA 1
ATOM 2824 C C . GLU B 1 60 ? -6.133 -33.625 -25.094 1 98.38 60 GLU B C 1
ATOM 2826 O O . GLU B 1 60 ? -5.199 -34.125 -25.734 1 98.38 60 GLU B O 1
ATOM 2831 N N . PHE B 1 61 ? -5.941 -32.875 -24.031 1 98.62 61 PHE B N 1
ATOM 2832 C CA . PHE B 1 61 ? -4.633 -32.594 -23.453 1 98.62 61 PHE B CA 1
ATOM 2833 C C . PHE B 1 61 ? -3.951 -33.906 -23 1 98.62 61 PHE B C 1
ATOM 2835 O O . PHE B 1 61 ? -2.779 -34.125 -23.297 1 98.62 61 PHE B O 1
ATOM 2842 N N . ILE B 1 62 ? -4.648 -34.719 -22.281 1 98.38 62 ILE B N 1
ATOM 2843 C CA . ILE B 1 62 ? -4.137 -35.969 -21.75 1 98.38 62 ILE B CA 1
ATOM 2844 C C . ILE B 1 62 ? -3.746 -36.906 -22.891 1 98.38 62 ILE B C 1
ATOM 2846 O O . ILE B 1 62 ? -2.678 -37.531 -22.859 1 98.38 62 ILE B O 1
ATOM 2850 N N . ALA B 1 63 ? -4.609 -36.969 -23.922 1 98.31 63 ALA B N 1
ATOM 2851 C CA . ALA B 1 63 ? -4.328 -37.812 -25.094 1 98.31 63 ALA B CA 1
ATOM 2852 C C . ALA B 1 63 ? -3.064 -37.344 -25.797 1 98.31 63 ALA B C 1
ATOM 2854 O O . ALA B 1 63 ? -2.268 -38.156 -26.266 1 98.31 63 ALA B O 1
ATOM 2855 N N . ALA B 1 64 ? -2.945 -36.031 -25.906 1 98.5 64 ALA B N 1
ATOM 2856 C CA . ALA B 1 64 ? -1.778 -35.469 -26.562 1 98.5 64 ALA B CA 1
ATOM 2857 C C . ALA B 1 64 ? -0.496 -35.781 -25.812 1 98.5 64 ALA B C 1
ATOM 2859 O O . ALA B 1 64 ? 0.538 -36.062 -26.422 1 98.5 64 ALA B O 1
ATOM 2860 N N . ALA B 1 65 ? -0.502 -35.719 -24.516 1 98.38 65 ALA B N 1
ATOM 2861 C CA . ALA B 1 65 ? 0.665 -36.031 -23.703 1 98.38 65 ALA B CA 1
ATOM 2862 C C . ALA B 1 65 ? 1.054 -37.5 -23.875 1 98.38 65 ALA B C 1
ATOM 2864 O O . ALA B 1 65 ? 2.232 -37.844 -24.047 1 98.38 65 ALA B O 1
ATOM 2865 N N . GLY B 1 66 ? 0.013 -38.406 -23.828 1 98.06 66 GLY B N 1
ATOM 2866 C CA . GLY B 1 66 ? 0.269 -39.844 -24.016 1 98.06 66 GLY B CA 1
ATOM 2867 C C . GLY B 1 66 ? 0.022 -40.656 -22.75 1 98.06 66 GLY B C 1
ATOM 2868 O O . GLY B 1 66 ? -0.158 -40.094 -21.672 1 98.06 66 GLY B O 1
ATOM 2869 N N . PRO B 1 67 ? 0.036 -41.906 -22.859 1 97.75 67 PRO B N 1
ATOM 2870 C CA . PRO B 1 67 ? -0.347 -42.812 -21.781 1 97.75 67 PRO B CA 1
ATOM 2871 C C . PRO B 1 67 ? 0.683 -42.844 -20.641 1 97.75 67 PRO B C 1
ATOM 2873 O O . PRO B 1 67 ? 0.403 -43.344 -19.562 1 97.75 67 PRO B O 1
ATOM 2876 N N . GLN B 1 68 ? 1.824 -42.312 -20.906 1 97.81 68 GLN B N 1
ATOM 2877 C CA . GLN B 1 68 ? 2.875 -42.344 -19.891 1 97.81 68 GLN B CA 1
ATOM 2878 C C . GLN B 1 68 ? 2.715 -41.219 -18.891 1 97.81 68 GLN B C 1
ATOM 2880 O O . GLN B 1 68 ? 3.377 -41.188 -17.859 1 97.81 68 GLN B O 1
ATOM 2885 N N . LEU B 1 69 ? 1.882 -40.219 -19.125 1 98.62 69 LEU B N 1
ATOM 2886 C CA . LEU B 1 69 ? 1.688 -39.094 -18.219 1 98.62 69 LEU B CA 1
ATOM 2887 C C . LEU B 1 69 ? 1.216 -39.562 -16.859 1 98.62 69 LEU B C 1
ATOM 2889 O O . LEU B 1 69 ? 0.215 -40.281 -16.75 1 98.62 69 LEU B O 1
ATOM 2893 N N . LYS B 1 70 ? 1.895 -39.125 -15.812 1 98.31 70 LYS B N 1
ATOM 2894 C CA . LYS B 1 70 ? 1.584 -39.594 -14.477 1 98.31 70 LYS B CA 1
ATOM 2895 C C . LYS B 1 70 ? 1.036 -38.5 -13.594 1 98.31 70 LYS B C 1
ATOM 2897 O O . LYS B 1 70 ? 0.271 -38.75 -12.656 1 98.31 70 LYS B O 1
ATOM 2902 N N . VAL B 1 71 ? 1.48 -37.281 -13.883 1 98.5 71 VAL B N 1
ATOM 2903 C CA . VAL B 1 71 ? 1.123 -36.188 -12.977 1 98.5 71 VAL B CA 1
ATOM 2904 C C . VAL B 1 71 ? 0.986 -34.906 -13.758 1 98.5 71 VAL B C 1
ATOM 2906 O O . VAL B 1 71 ? 1.771 -34.625 -14.664 1 98.5 71 VAL B O 1
ATOM 2909 N N . VAL B 1 72 ? -0.019 -34.156 -13.445 1 98.62 72 VAL B N 1
ATOM 2910 C CA . VAL B 1 72 ? -0.214 -32.781 -13.828 1 98.62 72 VAL B CA 1
ATOM 2911 C C . VAL B 1 72 ? -0.14 -31.875 -12.602 1 98.62 72 VAL B C 1
ATOM 2913 O O . VAL B 1 72 ? -1.065 -31.844 -11.781 1 98.62 72 VAL B O 1
ATOM 2916 N N . ALA B 1 73 ? 0.965 -31.172 -12.492 1 98.31 73 ALA B N 1
ATOM 2917 C CA . ALA B 1 73 ? 1.204 -30.297 -11.352 1 98.31 73 ALA B CA 1
ATOM 2918 C C . ALA B 1 73 ? 0.863 -28.844 -11.695 1 98.31 73 ALA B C 1
ATOM 2920 O O . ALA B 1 73 ? 1.635 -28.156 -12.367 1 98.31 73 ALA B O 1
ATOM 2921 N N . ASN B 1 74 ? -0.203 -28.438 -11.188 1 96.31 74 ASN B N 1
ATOM 2922 C CA . ASN B 1 74 ? -0.691 -27.078 -11.445 1 96.31 74 ASN B CA 1
ATOM 2923 C C . ASN B 1 74 ? 0.032 -26.047 -10.578 1 96.31 74 ASN B C 1
ATOM 2925 O O . ASN B 1 74 ? 0.105 -26.203 -9.359 1 96.31 74 ASN B O 1
ATOM 2929 N N . ILE B 1 75 ? 0.616 -25.031 -11.227 1 96.19 75 ILE B N 1
ATOM 2930 C CA . ILE B 1 75 ? 1.253 -23.938 -10.5 1 96.19 75 ILE B CA 1
ATOM 2931 C C . ILE B 1 75 ? 0.207 -22.891 -10.117 1 96.19 75 ILE B C 1
ATOM 2933 O O . ILE B 1 75 ? 0.202 -21.781 -10.648 1 96.19 75 ILE B O 1
ATOM 2937 N N . ALA B 1 76 ? -0.668 -23.281 -9.242 1 91.06 76 ALA B N 1
ATOM 2938 C CA . ALA B 1 76 ? -1.788 -22.453 -8.781 1 91.06 76 ALA B CA 1
ATOM 2939 C C . ALA B 1 76 ? -2.438 -23.062 -7.539 1 91.06 76 ALA B C 1
ATOM 2941 O O . ALA B 1 76 ? -2.271 -24.25 -7.266 1 91.06 76 ALA B O 1
ATOM 2942 N N . ALA B 1 77 ? -3.133 -22.203 -6.824 1 85.06 77 ALA B N 1
ATOM 2943 C CA . ALA B 1 77 ? -3.92 -22.719 -5.703 1 85.06 77 ALA B CA 1
ATOM 2944 C C . ALA B 1 77 ? -5.199 -23.391 -6.191 1 85.06 77 ALA B C 1
ATOM 2946 O O . ALA B 1 77 ? -5.68 -24.344 -5.574 1 85.06 77 ALA B O 1
ATOM 2947 N N . GLY B 1 78 ? -5.746 -22.844 -7.207 1 81.19 78 GLY B N 1
ATOM 2948 C CA . GLY B 1 78 ? -6.949 -23.406 -7.797 1 81.19 78 GLY B CA 1
ATOM 2949 C C . GLY B 1 78 ? -6.656 -24.438 -8.859 1 81.19 78 GLY B C 1
ATOM 2950 O O . GLY B 1 78 ? -5.496 -24.75 -9.133 1 81.19 78 GLY B O 1
ATOM 2951 N N . PHE B 1 79 ? -7.719 -25.062 -9.414 1 88.25 79 PHE B N 1
ATOM 2952 C CA . PHE B 1 79 ? -7.512 -26.141 -10.375 1 88.25 79 PHE B CA 1
ATOM 2953 C C . PHE B 1 79 ? -8.68 -26.234 -11.344 1 88.25 79 PHE B C 1
ATOM 2955 O O . PHE B 1 79 ? -9.031 -27.328 -11.797 1 88.25 79 PHE B O 1
ATOM 2962 N N . ASN B 1 80 ? -9.305 -25.078 -11.594 1 81.69 80 ASN B N 1
ATOM 2963 C CA . ASN B 1 80 ? -10.477 -25.047 -12.469 1 81.69 80 ASN B CA 1
ATOM 2964 C C . ASN B 1 80 ? -10.117 -25.453 -13.898 1 81.69 80 ASN B C 1
ATOM 2966 O O . ASN B 1 80 ? -10.992 -25.797 -14.688 1 81.69 80 ASN B O 1
ATOM 2970 N N . ASN B 1 81 ? -8.898 -25.422 -14.281 1 89.5 81 ASN B N 1
ATOM 2971 C CA . ASN B 1 81 ? -8.445 -25.75 -15.633 1 89.5 81 ASN B CA 1
ATOM 2972 C C . ASN B 1 81 ? -8.25 -27.25 -15.812 1 89.5 81 ASN B C 1
ATOM 2974 O O . ASN B 1 81 ? -7.996 -27.719 -16.922 1 89.5 81 ASN B O 1
ATOM 2978 N N . ILE B 1 82 ? -8.438 -28.031 -14.766 1 94.62 82 ILE B N 1
ATOM 2979 C CA . ILE B 1 82 ? -8.125 -29.453 -14.812 1 94.62 82 ILE B CA 1
ATOM 2980 C C . ILE B 1 82 ? -9.414 -30.266 -14.773 1 94.62 82 ILE B C 1
ATOM 2982 O O . ILE B 1 82 ? -10.219 -30.125 -13.852 1 94.62 82 ILE B O 1
ATOM 2986 N N . ASP B 1 83 ? -9.641 -31.062 -15.727 1 95.19 83 ASP B N 1
ATOM 2987 C CA . ASP B 1 83 ? -10.695 -32.062 -15.711 1 95.19 83 ASP B CA 1
ATOM 2988 C C . ASP B 1 83 ? -10.312 -33.25 -14.82 1 95.19 83 ASP B C 1
ATOM 2990 O O . ASP B 1 83 ? -9.688 -34.188 -15.273 1 95.19 83 ASP B O 1
ATOM 2994 N N . LEU B 1 84 ? -10.75 -33.25 -13.609 1 94.88 84 LEU B N 1
ATOM 2995 C CA . LEU B 1 84 ? -10.344 -34.219 -12.609 1 94.88 84 LEU B CA 1
ATOM 2996 C C . LEU B 1 84 ? -10.867 -35.594 -12.969 1 94.88 84 LEU B C 1
ATOM 2998 O O . LEU B 1 84 ? -10.211 -36.625 -12.68 1 94.88 84 LEU B O 1
ATOM 3002 N N . ASP B 1 85 ? -12.047 -35.656 -13.555 1 95.25 85 ASP B N 1
ATOM 3003 C CA . ASP B 1 85 ? -12.594 -36.969 -13.977 1 95.25 85 ASP B CA 1
ATOM 3004 C C . ASP B 1 85 ? -11.727 -37.594 -15.047 1 95.25 85 ASP B C 1
ATOM 3006 O O . ASP B 1 85 ? -11.461 -38.812 -15.008 1 95.25 85 ASP B O 1
ATOM 3010 N N . ALA B 1 86 ? -11.297 -36.812 -15.93 1 96.5 86 ALA B N 1
ATOM 3011 C CA . ALA B 1 86 ? -10.398 -37.312 -16.969 1 96.5 86 ALA B CA 1
ATOM 3012 C C . ALA B 1 86 ? -9.086 -37.781 -16.359 1 96.5 86 ALA B C 1
ATOM 3014 O O . ALA B 1 86 ? -8.57 -38.844 -16.734 1 96.5 86 ALA B O 1
ATOM 3015 N N . CYS B 1 87 ? -8.492 -37 -15.477 1 97.19 87 CYS B N 1
ATOM 3016 C CA . CYS B 1 87 ? -7.258 -37.406 -14.812 1 97.19 87 CYS B CA 1
ATOM 3017 C C . CYS B 1 87 ? -7.426 -38.719 -14.086 1 97.19 87 CYS B C 1
ATOM 3019 O O . CYS B 1 87 ? -6.594 -39.625 -14.219 1 97.19 87 CYS B O 1
ATOM 3021 N N . ARG B 1 88 ? -8.523 -38.812 -13.383 1 96 88 ARG B N 1
ATOM 3022 C CA . ARG B 1 88 ? -8.805 -40.031 -12.641 1 96 88 ARG B CA 1
ATOM 3023 C C . ARG B 1 88 ? -8.922 -41.25 -13.578 1 96 88 ARG B C 1
ATOM 3025 O O . ARG B 1 88 ? -8.367 -42.312 -13.305 1 96 88 ARG B O 1
ATOM 3032 N N . ALA B 1 89 ? -9.633 -41.062 -14.641 1 96.19 89 ALA B N 1
ATOM 3033 C CA . ALA B 1 89 ? -9.859 -42.125 -15.617 1 96.19 89 ALA B CA 1
ATOM 3034 C C . ALA B 1 89 ? -8.539 -42.656 -16.188 1 96.19 89 ALA B C 1
ATOM 3036 O O . ALA B 1 89 ? -8.422 -43.812 -16.547 1 96.19 89 ALA B O 1
ATOM 3037 N N . HIS B 1 90 ? -7.598 -41.812 -16.219 1 97 90 HIS B N 1
ATOM 3038 C CA . HIS B 1 90 ? -6.324 -42.188 -16.828 1 97 90 HIS B CA 1
ATOM 3039 C C . HIS B 1 90 ? -5.258 -42.469 -15.773 1 97 90 HIS B C 1
ATOM 3041 O O . HIS B 1 90 ? -4.09 -42.656 -16.109 1 97 90 HIS B O 1
ATOM 3047 N N . GLY B 1 91 ? -5.625 -42.344 -14.492 1 95.81 91 GLY B N 1
ATOM 3048 C CA . GLY B 1 91 ? -4.695 -42.625 -13.406 1 95.81 91 GLY B CA 1
ATOM 3049 C C . GLY B 1 91 ? -3.66 -41.531 -13.227 1 95.81 91 GLY B C 1
ATOM 3050 O O . GLY B 1 91 ? -2.533 -41.781 -12.805 1 95.81 91 GLY B O 1
ATOM 3051 N N . ILE B 1 92 ? -3.986 -40.344 -13.57 1 97.81 92 ILE B N 1
ATOM 3052 C CA . ILE B 1 92 ? -3.082 -39.188 -13.492 1 97.81 92 ILE B CA 1
ATOM 3053 C C . ILE B 1 92 ? -3.316 -38.438 -12.188 1 97.81 92 ILE B C 1
ATOM 3055 O O . ILE B 1 92 ? -4.457 -38.125 -11.844 1 97.81 92 ILE B O 1
ATOM 3059 N N . VAL B 1 93 ? -2.238 -38.156 -11.453 1 97.88 93 VAL B N 1
ATOM 3060 C CA . VAL B 1 93 ? -2.324 -37.375 -10.227 1 97.88 93 VAL B CA 1
ATOM 3061 C C . VAL B 1 93 ? -2.352 -35.906 -10.555 1 97.88 93 VAL B C 1
ATOM 3063 O O . VAL B 1 93 ? -1.528 -35.406 -11.336 1 97.88 93 VAL B O 1
ATOM 3066 N N . ALA B 1 94 ? -3.33 -35.188 -10.078 1 98.06 94 ALA B N 1
ATOM 3067 C CA . ALA B 1 94 ? -3.4 -33.719 -10.195 1 98.06 94 ALA B CA 1
ATOM 3068 C C . ALA B 1 94 ? -3.041 -33.031 -8.875 1 98.06 94 ALA B C 1
ATOM 3070 O O . ALA B 1 94 ? -3.488 -33.469 -7.812 1 98.06 94 ALA B O 1
ATOM 3071 N N . THR B 1 95 ? -2.152 -32.062 -8.953 1 97.75 95 THR B N 1
ATOM 3072 C CA . THR B 1 95 ? -1.709 -31.406 -7.734 1 97.75 95 THR B CA 1
ATOM 3073 C C . THR B 1 95 ? -1.841 -29.891 -7.875 1 97.75 95 THR B C 1
ATOM 3075 O O . THR B 1 95 ? -2.039 -29.375 -8.977 1 97.75 95 THR B O 1
ATOM 3078 N N . VAL B 1 96 ? -1.882 -29.172 -6.746 1 95.12 96 VAL B N 1
ATOM 3079 C CA . VAL B 1 96 ? -1.918 -27.719 -6.68 1 95.12 96 VAL B CA 1
ATOM 3080 C C . VAL B 1 96 ? -0.856 -27.219 -5.703 1 95.12 96 VAL B C 1
ATOM 3082 O O . VAL B 1 96 ? -0.103 -28.016 -5.137 1 95.12 96 VAL B O 1
ATOM 3085 N N . THR B 1 97 ? -0.763 -25.906 -5.602 1 95.38 97 THR B N 1
ATOM 3086 C CA . THR B 1 97 ? 0.29 -25.328 -4.77 1 95.38 97 THR B CA 1
ATOM 3087 C C . THR B 1 97 ? -0.306 -24.469 -3.664 1 95.38 97 THR B C 1
ATOM 3089 O O . THR B 1 97 ? -0.032 -23.266 -3.59 1 95.38 97 THR B O 1
ATOM 3092 N N . PRO B 1 98 ? -1.058 -25.078 -2.748 1 90.81 98 PRO B N 1
ATOM 3093 C CA . PRO B 1 98 ? -1.632 -24.312 -1.631 1 90.81 98 PRO B CA 1
ATOM 3094 C C . PRO B 1 98 ? -0.57 -23.781 -0.676 1 90.81 98 PRO B C 1
ATOM 3096 O O . PRO B 1 98 ? 0.543 -24.312 -0.623 1 90.81 98 PRO B O 1
ATOM 3099 N N . GLY B 1 99 ? -0.869 -22.688 -0.016 1 93.56 99 GLY B N 1
ATOM 3100 C CA . GLY B 1 99 ? -0.041 -22.203 1.078 1 93.56 99 GLY B CA 1
ATOM 3101 C C . GLY B 1 99 ? 1.144 -21.375 0.61 1 93.56 99 GLY B C 1
ATOM 3102 O O . GLY B 1 99 ? 1.912 -20.859 1.428 1 93.56 99 GLY B O 1
ATOM 3103 N N . THR B 1 100 ? 1.241 -21.203 -0.665 1 95.06 100 THR B N 1
ATOM 3104 C CA . THR B 1 100 ? 2.471 -20.594 -1.157 1 95.06 100 THR B CA 1
ATOM 3105 C C . THR B 1 100 ? 2.234 -19.125 -1.541 1 95.06 100 THR B C 1
ATOM 3107 O O . THR B 1 100 ? 3.176 -18.328 -1.588 1 95.06 100 THR B O 1
ATOM 3110 N N . LEU B 1 101 ? 1.002 -18.766 -1.752 1 96.25 101 LEU B N 1
ATOM 3111 C CA . LEU B 1 101 ? 0.828 -17.484 -2.408 1 96.25 101 LEU B CA 1
ATOM 3112 C C . LEU B 1 101 ? -0.038 -16.547 -1.562 1 96.25 101 LEU B C 1
ATOM 3114 O O . LEU B 1 101 ? -0.196 -15.375 -1.89 1 96.25 101 LEU B O 1
ATOM 3118 N N . PHE B 1 102 ? -0.549 -16.969 -0.406 1 95.56 102 PHE B N 1
ATOM 3119 C CA . PHE B 1 102 ? -1.595 -16.219 0.272 1 95.56 102 PHE B CA 1
ATOM 3120 C C . PHE B 1 102 ? -1.043 -14.914 0.832 1 95.56 102 PHE B C 1
ATOM 3122 O O . PHE B 1 102 ? -1.733 -13.891 0.835 1 95.56 102 PHE B O 1
ATOM 3129 N N . ASP B 1 103 ? 0.215 -14.898 1.256 1 97.12 103 ASP B N 1
ATOM 3130 C CA . ASP B 1 103 ? 0.799 -13.664 1.772 1 97.12 103 ASP B CA 1
ATOM 3131 C C . ASP B 1 103 ? 0.957 -12.625 0.664 1 97.12 103 ASP B C 1
ATOM 3133 O O . ASP B 1 103 ? 0.648 -11.445 0.86 1 97.12 103 ASP B O 1
ATOM 3137 N N . ALA B 1 104 ? 1.415 -13.102 -0.46 1 97.94 104 ALA B N 1
ATOM 3138 C CA . ALA B 1 104 ? 1.622 -12.195 -1.587 1 97.94 104 ALA B CA 1
ATOM 3139 C C . ALA B 1 104 ? 0.31 -11.539 -2.018 1 97.94 104 ALA B C 1
ATOM 3141 O O . ALA B 1 104 ? 0.254 -10.328 -2.242 1 97.94 104 ALA B O 1
ATOM 3142 N N . VAL B 1 105 ? -0.701 -12.32 -2.137 1 97.88 105 VAL B N 1
ATOM 3143 C CA . VAL B 1 105 ? -1.989 -11.812 -2.594 1 97.88 105 VAL B CA 1
ATOM 3144 C C . VAL B 1 105 ? -2.568 -10.859 -1.55 1 97.88 105 VAL B C 1
ATOM 3146 O O . VAL B 1 105 ? -3.1 -9.797 -1.895 1 97.88 105 VAL B O 1
ATOM 3149 N N . ALA B 1 106 ? -2.445 -11.195 -0.247 1 98.44 106 ALA B N 1
ATOM 3150 C CA . ALA B 1 106 ? -2.934 -10.336 0.829 1 98.44 106 ALA B CA 1
ATOM 3151 C C . ALA B 1 106 ? -2.191 -9 0.849 1 98.44 106 ALA B C 1
ATOM 3153 O O . ALA B 1 106 ? -2.801 -7.949 1.041 1 98.44 106 ALA B O 1
ATOM 3154 N N . ASP B 1 107 ? -0.865 -9.055 0.645 1 98.56 107 ASP B N 1
ATOM 3155 C CA . ASP B 1 107 ? -0.076 -7.832 0.57 1 98.56 107 ASP B CA 1
ATOM 3156 C C . ASP B 1 107 ? -0.59 -6.914 -0.538 1 98.56 107 ASP B C 1
ATOM 3158 O O . ASP B 1 107 ? -0.727 -5.707 -0.337 1 98.56 107 ASP B O 1
ATOM 3162 N N . LEU B 1 108 ? -0.855 -7.5 -1.655 1 98.62 108 LEU B N 1
ATOM 3163 C CA . LEU B 1 108 ? -1.283 -6.711 -2.807 1 98.62 108 LEU B CA 1
ATOM 3164 C C . LEU B 1 108 ? -2.682 -6.145 -2.588 1 98.62 108 LEU B C 1
ATOM 3166 O O . LEU B 1 108 ? -2.955 -4.996 -2.945 1 98.62 108 LEU B O 1
ATOM 3170 N N . ALA B 1 109 ? -3.559 -6.961 -2.047 1 98.81 109 ALA B N 1
ATOM 3171 C CA . ALA B 1 109 ? -4.898 -6.484 -1.717 1 98.81 109 ALA B CA 1
ATOM 3172 C C . ALA B 1 109 ? -4.84 -5.297 -0.762 1 98.81 109 ALA B C 1
ATOM 3174 O O . ALA B 1 109 ? -5.531 -4.297 -0.96 1 98.81 109 ALA B O 1
ATOM 3175 N N . PHE B 1 110 ? -3.996 -5.43 0.254 1 98.88 110 PHE B N 1
ATOM 3176 C CA . PHE B 1 110 ? -3.809 -4.348 1.216 1 98.88 110 PHE B CA 1
ATOM 3177 C C . PHE B 1 110 ? -3.238 -3.109 0.535 1 98.88 110 PHE B C 1
ATOM 3179 O O . PHE B 1 110 ? -3.676 -1.989 0.805 1 98.88 110 PHE B O 1
ATOM 3186 N N . GLY B 1 111 ? -2.238 -3.316 -0.328 1 98.75 111 GLY B N 1
ATOM 3187 C CA . GLY B 1 111 ? -1.687 -2.221 -1.107 1 98.75 111 GLY B CA 1
ATOM 3188 C C . GLY B 1 111 ? -2.723 -1.513 -1.96 1 98.75 111 GLY B C 1
ATOM 3189 O O . GLY B 1 111 ? -2.719 -0.284 -2.059 1 98.75 111 GLY B O 1
ATOM 3190 N N . LEU B 1 112 ? -3.629 -2.279 -2.598 1 98.88 112 LEU B N 1
ATOM 3191 C CA . LEU B 1 112 ? -4.719 -1.701 -3.377 1 98.88 112 LEU B CA 1
ATOM 3192 C C . LEU B 1 112 ? -5.633 -0.861 -2.494 1 98.88 112 LEU B C 1
ATOM 3194 O O . LEU B 1 112 ? -6.047 0.233 -2.885 1 98.88 112 LEU B O 1
ATOM 3198 N N . MET B 1 113 ? -5.914 -1.358 -1.316 1 98.81 113 MET B N 1
ATOM 3199 C CA . MET B 1 113 ? -6.758 -0.629 -0.374 1 98.81 113 MET B CA 1
ATOM 3200 C C . MET B 1 113 ? -6.133 0.711 -0.006 1 98.81 113 MET B C 1
ATOM 3202 O O . MET B 1 113 ? -6.793 1.749 -0.068 1 98.81 113 MET B O 1
ATOM 3206 N N . LEU B 1 114 ? -4.855 0.708 0.308 1 98.69 114 LEU B N 1
ATOM 3207 C CA . LEU B 1 114 ? -4.18 1.959 0.638 1 98.69 114 LEU B CA 1
ATOM 3208 C C . LEU B 1 114 ? -4.133 2.885 -0.572 1 98.69 114 LEU B C 1
ATOM 3210 O O . LEU B 1 114 ? -4.32 4.098 -0.44 1 98.69 114 LEU B O 1
ATOM 3214 N N . SER B 1 115 ? -3.863 2.297 -1.72 1 98.56 115 SER B N 1
ATOM 3215 C CA . SER B 1 115 ? -3.746 3.1 -2.934 1 98.56 115 SER B CA 1
ATOM 3216 C C . SER B 1 115 ? -5.027 3.881 -3.205 1 98.56 115 SER B C 1
ATOM 3218 O O . SER B 1 115 ? -4.977 5.074 -3.516 1 98.56 115 SER B O 1
ATOM 3220 N N . VAL B 1 116 ? -6.148 3.262 -3.014 1 98.38 116 VAL B N 1
ATOM 3221 C CA . VAL B 1 116 ? -7.395 3.916 -3.393 1 98.38 116 VAL B CA 1
ATOM 3222 C C . VAL B 1 116 ? -7.867 4.824 -2.26 1 98.38 116 VAL B C 1
ATOM 3224 O O . VAL B 1 116 ? -8.406 5.906 -2.506 1 98.38 116 VAL B O 1
ATOM 3227 N N . THR B 1 117 ? -7.672 4.465 -1.006 1 98.56 117 THR B N 1
ATOM 3228 C CA . THR B 1 117 ? -8.156 5.27 0.112 1 98.56 117 THR B CA 1
ATOM 3229 C C . THR B 1 117 ? -7.285 6.508 0.301 1 98.56 117 THR B C 1
ATOM 3231 O O . THR B 1 117 ? -7.762 7.543 0.77 1 98.56 117 THR B O 1
ATOM 3234 N N . ARG B 1 118 ? -6.035 6.383 -0.14 1 98.56 118 ARG B N 1
ATOM 3235 C CA . ARG B 1 118 ? -5.113 7.5 0.06 1 98.56 118 ARG B CA 1
ATOM 3236 C C . ARG B 1 118 ? -4.805 8.195 -1.261 1 98.56 118 ARG B C 1
ATOM 3238 O O . ARG B 1 118 ? -3.92 9.055 -1.323 1 98.56 118 ARG B O 1
ATOM 3245 N N . ARG B 1 119 ? -5.5 7.77 -2.311 1 98.19 119 ARG B N 1
ATOM 3246 C CA . ARG B 1 119 ? -5.457 8.422 -3.617 1 98.19 119 ARG B CA 1
ATOM 3247 C C . ARG B 1 119 ? -4.047 8.398 -4.195 1 98.19 119 ARG B C 1
ATOM 3249 O O . ARG B 1 119 ? -3.605 9.375 -4.809 1 98.19 119 ARG B O 1
ATOM 3256 N N . MET B 1 120 ? -3.338 7.312 -3.977 1 98.19 120 MET B N 1
ATOM 3257 C CA . MET B 1 120 ? -1.948 7.191 -4.406 1 98.19 120 MET B CA 1
ATOM 3258 C C . MET B 1 120 ? -1.851 7.168 -5.93 1 98.19 120 MET B C 1
ATOM 3260 O O . MET B 1 120 ? -0.991 7.832 -6.512 1 98.19 120 MET B O 1
ATOM 3264 N N . GLY B 1 121 ? -2.723 6.395 -6.613 1 96.44 121 GLY B N 1
ATOM 3265 C CA . GLY B 1 121 ? -2.709 6.336 -8.07 1 96.44 121 GLY B CA 1
ATOM 3266 C C . GLY B 1 121 ? -2.93 7.688 -8.719 1 96.44 121 GLY B C 1
ATOM 3267 O O . GLY B 1 121 ? -2.23 8.047 -9.672 1 96.44 121 GLY B O 1
ATOM 3268 N N . GLU B 1 122 ? -3.928 8.406 -8.211 1 96.44 122 GLU B N 1
ATOM 3269 C CA . GLU B 1 122 ? -4.207 9.75 -8.703 1 96.44 122 GLU B CA 1
ATOM 3270 C C . GLU B 1 122 ? -3.006 10.672 -8.516 1 96.44 122 GLU B C 1
ATOM 3272 O O . GLU B 1 122 ? -2.633 11.406 -9.43 1 96.44 122 GLU B O 1
ATOM 3277 N N . GLY B 1 123 ? -2.428 10.617 -7.34 1 97 123 GLY B N 1
ATOM 3278 C CA . GLY B 1 123 ? -1.261 11.43 -7.059 1 97 123 GLY B CA 1
ATOM 3279 C C . GLY B 1 123 ? -0.089 11.141 -7.977 1 97 123 GLY B C 1
ATOM 3280 O O . GLY B 1 123 ? 0.58 12.062 -8.453 1 97 123 GLY B O 1
ATOM 3281 N N . GLU B 1 124 ? 0.131 9.859 -8.18 1 96.44 124 GLU B N 1
ATOM 3282 C CA . GLU B 1 124 ? 1.218 9.453 -9.062 1 96.44 124 GLU B CA 1
ATOM 3283 C C . GLU B 1 124 ? 1.012 9.992 -10.477 1 96.44 124 GLU B C 1
ATOM 3285 O O . GLU B 1 124 ? 1.944 10.516 -11.094 1 96.44 124 GLU B O 1
ATOM 3290 N N . ARG B 1 125 ? -0.179 9.875 -10.977 1 95.69 125 ARG B N 1
ATOM 3291 C CA . ARG B 1 125 ? -0.483 10.344 -12.32 1 95.69 125 ARG B CA 1
ATOM 3292 C C . ARG B 1 125 ? -0.365 11.867 -12.414 1 95.69 125 ARG B C 1
ATOM 3294 O O . ARG B 1 125 ? 0.128 12.398 -13.406 1 95.69 125 ARG B O 1
ATOM 3301 N N . LEU B 1 126 ? -0.758 12.555 -11.391 1 95.81 126 LEU B N 1
ATOM 3302 C CA . LEU B 1 126 ? -0.667 14.008 -11.344 1 95.81 126 LEU B CA 1
ATOM 3303 C C . LEU B 1 126 ? 0.781 14.469 -11.492 1 95.81 126 LEU B C 1
ATOM 3305 O O . LEU B 1 126 ? 1.086 15.312 -12.336 1 95.81 126 LEU B O 1
ATOM 3309 N N . ILE B 1 127 ? 1.671 13.859 -10.734 1 95.38 127 ILE B N 1
ATOM 3310 C CA . ILE B 1 127 ? 3.074 14.266 -10.719 1 95.38 127 ILE B CA 1
ATOM 3311 C C . ILE B 1 127 ? 3.721 13.93 -12.062 1 95.38 127 ILE B C 1
ATOM 3313 O O . ILE B 1 127 ? 4.48 14.734 -12.609 1 95.38 127 ILE B O 1
ATOM 3317 N N . ARG B 1 128 ? 3.475 12.805 -12.539 1 96 128 ARG B N 1
ATOM 3318 C CA . ARG B 1 128 ? 4.133 12.367 -13.766 1 96 128 ARG B CA 1
ATOM 3319 C C . ARG B 1 128 ? 3.613 13.133 -14.969 1 96 128 ARG B C 1
ATOM 3321 O O . ARG B 1 128 ? 4.312 13.266 -15.977 1 96 128 ARG B O 1
ATOM 3328 N N . ALA B 1 129 ? 2.426 13.641 -14.891 1 94.19 129 ALA B N 1
ATOM 3329 C CA . ALA B 1 129 ? 1.853 14.445 -15.969 1 94.19 129 ALA B CA 1
ATOM 3330 C C . ALA B 1 129 ? 2.404 15.867 -15.938 1 94.19 129 ALA B C 1
ATOM 3332 O O . ALA B 1 129 ? 2.102 16.672 -16.828 1 94.19 129 ALA B O 1
ATOM 3333 N N . GLY B 1 130 ? 3.178 16.203 -14.898 1 93.06 130 GLY B N 1
ATOM 3334 C CA . GLY B 1 130 ? 3.746 17.547 -14.781 1 93.06 130 GLY B CA 1
ATOM 3335 C C . GLY B 1 130 ? 2.734 18.594 -14.352 1 93.06 130 GLY B C 1
ATOM 3336 O O . GLY B 1 130 ? 2.93 19.781 -14.586 1 93.06 130 GLY B O 1
ATOM 3337 N N . LYS B 1 131 ? 1.641 18.109 -13.812 1 93.06 131 LYS B N 1
ATOM 3338 C CA . LYS B 1 131 ? 0.653 19.062 -13.305 1 93.06 131 LYS B CA 1
ATOM 3339 C C . LYS B 1 131 ? 1.162 19.781 -12.055 1 93.06 131 LYS B C 1
ATOM 3341 O O . LYS B 1 131 ? 1.807 19.172 -11.203 1 93.06 131 LYS B O 1
ATOM 3346 N N . PRO B 1 132 ? 0.855 21.062 -12.039 1 90.56 132 PRO B N 1
ATOM 3347 C CA . PRO B 1 132 ? 1.277 21.797 -10.844 1 90.56 132 PRO B CA 1
ATOM 3348 C C . PRO B 1 132 ? 0.661 21.25 -9.562 1 90.56 132 PRO B C 1
ATOM 3350 O O . PRO B 1 132 ? -0.492 20.812 -9.562 1 90.56 132 PRO B O 1
ATOM 3353 N N . TRP B 1 133 ? 1.401 21.219 -8.539 1 89.56 133 TRP B N 1
ATOM 3354 C CA . TRP B 1 133 ? 0.932 20.797 -7.227 1 89.56 133 TRP B CA 1
ATOM 3355 C C . TRP B 1 133 ? 1.67 21.531 -6.113 1 89.56 133 TRP B C 1
ATOM 3357 O O . TRP B 1 133 ? 2.754 22.062 -6.332 1 89.56 133 TRP B O 1
ATOM 3367 N N . ARG B 1 134 ? 1.006 21.656 -5.035 1 84.31 134 ARG B N 1
ATOM 3368 C CA . ARG B 1 134 ? 1.581 22.219 -3.818 1 84.31 134 ARG B CA 1
ATOM 3369 C C . ARG B 1 134 ? 0.902 21.641 -2.578 1 84.31 134 ARG B C 1
ATOM 3371 O O . ARG B 1 134 ? -0.299 21.359 -2.594 1 84.31 134 ARG B O 1
ATOM 3378 N N . TYR B 1 135 ? 1.73 21.5 -1.646 1 85.56 135 TYR B N 1
ATOM 3379 C CA . TYR B 1 135 ? 1.145 21.078 -0.381 1 85.56 135 TYR B CA 1
ATOM 3380 C C . TYR B 1 135 ? 0.115 22.078 0.114 1 85.56 135 TYR B C 1
ATOM 3382 O O . TYR B 1 135 ? 0.396 23.281 0.184 1 85.56 135 TYR B O 1
ATOM 3390 N N . ARG B 1 136 ? -1.039 21.625 0.381 1 88.94 136 ARG B N 1
ATOM 3391 C CA . ARG B 1 136 ? -2.109 22.344 1.06 1 88.94 136 ARG B CA 1
ATOM 3392 C C . ARG B 1 136 ? -2.834 21.453 2.055 1 88.94 136 ARG B C 1
ATOM 3394 O O . ARG B 1 136 ? -2.873 20.219 1.88 1 88.94 136 ARG B O 1
ATOM 3401 N N . THR B 1 137 ? -3.412 22.062 3.045 1 91.62 137 THR B N 1
ATOM 3402 C CA . THR B 1 137 ? -4.09 21.297 4.082 1 91.62 137 THR B CA 1
ATOM 3403 C C . THR B 1 137 ? -5.273 20.516 3.502 1 91.62 137 THR B C 1
ATOM 3405 O O . THR B 1 137 ? -5.629 19.453 4.004 1 91.62 137 THR B O 1
ATOM 3408 N N . THR B 1 138 ? -5.781 21.031 2.363 1 93.06 138 THR B N 1
ATOM 3409 C CA . THR B 1 138 ? -6.973 20.422 1.796 1 93.06 138 THR B CA 1
ATOM 3410 C C . THR B 1 138 ? -6.637 19.688 0.494 1 93.06 138 THR B C 1
ATOM 3412 O O . THR B 1 138 ? -7.531 19.188 -0.189 1 93.06 138 THR B O 1
ATOM 3415 N N . PHE B 1 139 ? -5.406 19.688 0.143 1 92.88 139 PHE B N 1
ATOM 3416 C CA . PHE B 1 139 ? -4.961 19.125 -1.129 1 92.88 139 PHE B CA 1
ATOM 3417 C C . PHE B 1 139 ? -5.09 17.609 -1.133 1 92.88 139 PHE B C 1
ATOM 3419 O O . PHE B 1 139 ? -4.535 16.938 -0.266 1 92.88 139 PHE B O 1
ATOM 3426 N N . MET B 1 140 ? -5.891 17.016 -2.047 1 95.94 140 MET B N 1
ATOM 3427 C CA . MET B 1 140 ? -6.043 15.609 -2.402 1 95.94 140 MET B CA 1
ATOM 3428 C C . MET B 1 140 ? -6.258 14.75 -1.159 1 95.94 140 MET B C 1
ATOM 3430 O O . MET B 1 140 ? -5.582 13.742 -0.973 1 95.94 140 MET B O 1
ATOM 3434 N N . LEU B 1 141 ? -7.176 15.156 -0.359 1 97 141 LEU B N 1
ATOM 3435 C CA . LEU B 1 141 ? -7.465 14.445 0.882 1 97 141 LEU B CA 1
ATOM 3436 C C . LEU B 1 141 ? -8.109 13.094 0.598 1 97 141 LEU B C 1
ATOM 3438 O O . LEU B 1 141 ? -9.102 13.016 -0.125 1 97 141 LEU B O 1
ATOM 3442 N N . GLY B 1 142 ? -7.5 12.047 1.1 1 97.88 142 GLY B N 1
ATOM 3443 C CA . GLY B 1 142 ? -8.078 10.719 1.114 1 97.88 142 GLY B CA 1
ATOM 3444 C C . GLY B 1 142 ? -8.781 10.383 2.418 1 97.88 142 GLY B C 1
ATOM 3445 O O . GLY B 1 142 ? -9.352 11.266 3.062 1 97.88 142 GLY B O 1
ATOM 3446 N N . ARG B 1 143 ? -8.773 9.086 2.732 1 98.06 143 ARG B N 1
ATOM 3447 C CA . ARG B 1 143 ? -9.422 8.602 3.945 1 98.06 143 ARG B CA 1
ATOM 3448 C C . ARG B 1 143 ? -8.492 7.691 4.738 1 98.06 143 ARG B C 1
ATOM 3450 O O . ARG B 1 143 ? -7.676 6.973 4.16 1 98.06 143 ARG B O 1
ATOM 3457 N N . SER B 1 144 ? -8.602 7.742 6.023 1 97.81 144 SER B N 1
ATOM 3458 C CA . SER B 1 144 ? -7.902 6.801 6.895 1 97.81 144 SER B CA 1
ATOM 3459 C C . SER B 1 144 ? -8.625 5.457 6.945 1 97.81 144 SER B C 1
ATOM 3461 O O . SER B 1 144 ? -9.836 5.391 6.766 1 97.81 144 SER B O 1
ATOM 3463 N N . ILE B 1 145 ? -7.832 4.418 7.188 1 98.06 145 ILE B N 1
ATOM 3464 C CA . ILE B 1 145 ? -8.453 3.104 7.328 1 98.06 145 ILE B CA 1
ATOM 3465 C C . ILE B 1 145 ? -8.547 2.729 8.805 1 98.06 145 ILE B C 1
ATOM 3467 O O . ILE B 1 145 ? -9.242 1.781 9.172 1 98.06 145 ILE B O 1
ATOM 3471 N N . GLU B 1 146 ? -7.805 3.482 9.625 1 96.5 146 GLU B N 1
ATOM 3472 C CA . GLU B 1 146 ? -7.836 3.213 11.062 1 96.5 146 GLU B CA 1
ATOM 3473 C C . GLU B 1 146 ? -9.25 3.324 11.617 1 96.5 146 GLU B C 1
ATOM 3475 O O . GLU B 1 146 ? -9.992 4.246 11.258 1 96.5 146 GLU B O 1
ATOM 3480 N N . THR B 1 147 ? -9.672 2.342 12.43 1 96.81 147 THR B N 1
ATOM 3481 C CA . THR B 1 147 ? -10.945 2.252 13.141 1 96.81 147 THR B CA 1
ATOM 3482 C C . THR B 1 147 ? -12.086 1.975 12.164 1 96.81 147 THR B C 1
ATOM 3484 O O . THR B 1 147 ? -13.258 1.976 12.555 1 96.81 147 THR B O 1
ATOM 3487 N N . LYS B 1 148 ? -11.789 1.842 10.898 1 98.5 148 LYS B N 1
ATOM 3488 C CA . LYS B 1 148 ? -12.812 1.477 9.922 1 98.5 148 LYS B CA 1
ATOM 3489 C C . LYS B 1 148 ? -13.016 -0.035 9.883 1 98.5 148 LYS B C 1
ATOM 3491 O O . LYS B 1 148 ? -12.25 -0.788 10.484 1 98.5 148 LYS B O 1
ATOM 3496 N N . SER B 1 149 ? -14.062 -0.465 9.195 1 98.81 149 SER B N 1
ATOM 3497 C CA . SER B 1 149 ? -14.414 -1.881 9.141 1 98.81 149 SER B CA 1
ATOM 3498 C C . SER B 1 149 ? -14.094 -2.477 7.77 1 98.81 149 SER B C 1
ATOM 3500 O O . SER B 1 149 ? -14.305 -1.831 6.742 1 98.81 149 SER B O 1
ATOM 3502 N N . ILE B 1 150 ? -13.547 -3.662 7.777 1 98.88 150 ILE B N 1
ATOM 3503 C CA . ILE B 1 150 ? -13.367 -4.449 6.562 1 98.88 150 ILE B CA 1
ATOM 3504 C C . ILE B 1 150 ? -14.273 -5.68 6.605 1 98.88 150 ILE B C 1
ATOM 3506 O O . ILE B 1 150 ? -14.43 -6.305 7.656 1 98.88 150 ILE B O 1
ATOM 3510 N N . GLY B 1 151 ? -14.969 -5.945 5.555 1 98.88 151 GLY B N 1
ATOM 3511 C CA . GLY B 1 151 ? -15.734 -7.168 5.352 1 98.88 151 GLY B CA 1
ATOM 3512 C C . GLY B 1 151 ? -15.117 -8.094 4.324 1 98.88 151 GLY B C 1
ATOM 3513 O O . GLY B 1 151 ? -14.977 -7.727 3.154 1 98.88 151 GLY B O 1
ATOM 3514 N N . LEU B 1 152 ? -14.812 -9.297 4.723 1 98.88 152 LEU B N 1
ATOM 3515 C CA . LEU B 1 152 ? -14.172 -10.281 3.852 1 98.88 152 LEU B CA 1
ATOM 3516 C C . LEU B 1 152 ? -15.203 -11.258 3.285 1 98.88 152 LEU B C 1
ATOM 3518 O O . LEU B 1 152 ? -15.969 -11.859 4.035 1 98.88 152 LEU B O 1
ATOM 3522 N N . ILE B 1 153 ? -15.266 -11.352 2.025 1 98.62 153 ILE B N 1
ATOM 3523 C CA . ILE B 1 153 ? -15.961 -12.453 1.38 1 98.62 153 ILE B CA 1
ATOM 3524 C C . ILE B 1 153 ? -14.961 -13.523 0.948 1 98.62 153 ILE B C 1
ATOM 3526 O O . ILE B 1 153 ? -14.289 -13.375 -0.077 1 98.62 153 ILE B O 1
ATOM 3530 N N . GLY B 1 154 ? -14.914 -14.562 1.689 1 97.38 154 GLY B N 1
ATOM 3531 C CA . GLY B 1 154 ? -13.828 -15.523 1.64 1 97.38 154 GLY B CA 1
ATOM 3532 C C . GLY B 1 154 ? -12.781 -15.305 2.713 1 97.38 154 GLY B C 1
ATOM 3533 O O . GLY B 1 154 ? -11.898 -14.453 2.557 1 97.38 154 GLY B O 1
ATOM 3534 N N . ALA B 1 155 ? -12.852 -16.141 3.797 1 97.19 155 ALA B N 1
ATOM 3535 C CA . ALA B 1 155 ? -11.914 -15.984 4.906 1 97.19 155 ALA B CA 1
ATOM 3536 C C . ALA B 1 155 ? -11.031 -17.219 5.043 1 97.19 155 ALA B C 1
ATOM 3538 O O . ALA B 1 155 ? -10.797 -17.703 6.152 1 97.19 155 ALA B O 1
ATOM 3539 N N . GLY B 1 156 ? -10.703 -17.766 3.832 1 94.62 156 GLY B N 1
ATOM 3540 C CA . GLY B 1 156 ? -9.68 -18.797 3.812 1 94.62 156 GLY B CA 1
ATOM 3541 C C . GLY B 1 156 ? -8.281 -18.266 4.09 1 94.62 156 GLY B C 1
ATOM 3542 O O . GLY B 1 156 ? -8.117 -17.344 4.875 1 94.62 156 GLY B O 1
ATOM 3543 N N . GLN B 1 157 ? -7.266 -18.859 3.514 1 94.12 157 GLN B N 1
ATOM 3544 C CA . GLN B 1 157 ? -5.883 -18.5 3.789 1 94.12 157 GLN B CA 1
ATOM 3545 C C . GLN B 1 157 ? -5.617 -17.047 3.408 1 94.12 157 GLN B C 1
ATOM 3547 O O . GLN B 1 157 ? -5.062 -16.281 4.203 1 94.12 157 GLN B O 1
ATOM 3552 N N . ILE B 1 158 ? -6.023 -16.672 2.197 1 96.19 158 ILE B N 1
ATOM 3553 C CA . ILE B 1 158 ? -5.762 -15.32 1.712 1 96.19 158 ILE B CA 1
ATOM 3554 C C . ILE B 1 158 ? -6.582 -14.32 2.516 1 96.19 158 ILE B C 1
ATOM 3556 O O . ILE B 1 158 ? -6.059 -13.297 2.963 1 96.19 158 ILE B O 1
ATOM 3560 N N . GLY B 1 159 ? -7.902 -14.617 2.703 1 97.81 159 GLY B N 1
ATOM 3561 C CA . GLY B 1 159 ? -8.758 -13.734 3.486 1 97.81 159 GLY B CA 1
ATOM 3562 C C . GLY B 1 159 ? -8.266 -13.539 4.906 1 97.81 159 GLY B C 1
ATOM 3563 O O . GLY B 1 159 ? -8.305 -12.422 5.434 1 97.81 159 GLY B O 1
ATOM 3564 N N . THR B 1 160 ? -7.832 -14.578 5.535 1 98.12 160 THR B N 1
ATOM 3565 C CA . THR B 1 160 ? -7.301 -14.5 6.895 1 98.12 160 THR B CA 1
ATOM 3566 C C . THR B 1 160 ? -6.031 -13.656 6.93 1 98.12 160 THR B C 1
ATOM 3568 O O . THR B 1 160 ? -5.855 -12.828 7.828 1 98.12 160 THR B O 1
ATOM 3571 N N . ALA B 1 161 ? -5.16 -13.898 5.961 1 97.88 161 ALA B N 1
ATOM 3572 C CA . ALA B 1 161 ? -3.943 -13.094 5.875 1 97.88 161 ALA B CA 1
ATOM 3573 C C . ALA B 1 161 ? -4.277 -11.609 5.703 1 97.88 161 ALA B C 1
ATOM 3575 O O . ALA B 1 161 ? -3.654 -10.75 6.328 1 97.88 161 ALA B O 1
ATOM 3576 N N . MET B 1 162 ? -5.262 -11.273 4.887 1 98.56 162 MET B N 1
ATOM 3577 C CA . MET B 1 162 ? -5.742 -9.906 4.711 1 98.56 162 MET B CA 1
ATOM 3578 C C . MET B 1 162 ? -6.289 -9.352 6.02 1 98.56 162 MET B C 1
ATOM 3580 O O . MET B 1 162 ? -5.984 -8.219 6.391 1 98.56 162 MET B O 1
ATOM 3584 N N . ALA B 1 163 ? -7.031 -10.18 6.719 1 98.75 163 ALA B N 1
ATOM 3585 C CA . ALA B 1 163 ? -7.613 -9.781 8 1 98.75 163 ALA B CA 1
ATOM 3586 C C . ALA B 1 163 ? -6.527 -9.438 9.016 1 98.75 163 ALA B C 1
ATOM 3588 O O . ALA B 1 163 ? -6.641 -8.445 9.742 1 98.75 163 ALA B O 1
ATOM 3589 N N . GLN B 1 164 ? -5.539 -10.234 9.086 1 98.31 164 GLN B N 1
ATOM 3590 C CA . GLN B 1 164 ? -4.434 -10.008 10.008 1 98.31 164 GLN B CA 1
ATOM 3591 C C . GLN B 1 164 ? -3.76 -8.664 9.742 1 98.31 164 GLN B C 1
ATOM 3593 O O . GLN B 1 164 ? -3.469 -7.918 10.68 1 98.31 164 GLN B O 1
ATOM 3598 N N . ARG B 1 165 ? -3.557 -8.367 8.531 1 98.31 165 ARG B N 1
ATOM 3599 C CA . ARG B 1 165 ? -2.936 -7.109 8.141 1 98.31 165 ARG B CA 1
ATOM 3600 C C . ARG B 1 165 ? -3.83 -5.922 8.484 1 98.31 165 ARG B C 1
ATOM 3602 O O . ARG B 1 165 ? -3.361 -4.93 9.039 1 98.31 165 ARG B O 1
ATOM 3609 N N . CYS B 1 166 ? -5.113 -6.086 8.172 1 98.62 166 CYS B N 1
ATOM 3610 C CA . CYS B 1 166 ? -6.059 -5.012 8.469 1 98.62 166 CYS B CA 1
ATOM 3611 C C . CYS B 1 166 ? -6.148 -4.762 9.969 1 98.62 166 CYS B C 1
ATOM 3613 O O . CYS B 1 166 ? -6.199 -3.613 10.406 1 98.62 166 CYS B O 1
ATOM 3615 N N . LYS B 1 167 ? -6.129 -5.824 10.727 1 98.12 167 LYS B N 1
ATOM 3616 C CA . LYS B 1 167 ? -6.16 -5.695 12.18 1 98.12 167 LYS B CA 1
ATOM 3617 C C . LYS B 1 167 ? -4.941 -4.93 12.688 1 98.12 167 LYS B C 1
ATOM 3619 O O . LYS B 1 167 ? -5.059 -4.098 13.586 1 98.12 167 LYS B O 1
ATOM 3624 N N . ALA B 1 168 ? -3.834 -5.18 12.133 1 96.5 168 ALA B N 1
ATOM 3625 C CA . ALA B 1 168 ? -2.59 -4.523 12.531 1 96.5 168 ALA B CA 1
ATOM 3626 C C . ALA B 1 168 ? -2.641 -3.027 12.234 1 96.5 168 ALA B C 1
ATOM 3628 O O . ALA B 1 168 ? -1.916 -2.242 12.844 1 96.5 168 ALA B O 1
ATOM 3629 N N . PHE B 1 169 ? -3.463 -2.598 11.344 1 97.81 169 PHE B N 1
ATOM 3630 C CA . PHE B 1 169 ? -3.605 -1.19 10.992 1 97.81 169 PHE B CA 1
ATOM 3631 C C . PHE B 1 169 ? -4.816 -0.58 11.68 1 97.81 169 PHE B C 1
ATOM 3633 O O . PHE B 1 169 ? -5.234 0.533 11.352 1 97.81 169 PHE B O 1
ATOM 3640 N N . GLY B 1 170 ? -5.461 -1.362 12.602 1 97.25 170 GLY B N 1
ATOM 3641 C CA . GLY B 1 170 ? -6.473 -0.812 13.492 1 97.25 170 GLY B CA 1
ATOM 3642 C C . GLY B 1 170 ? -7.879 -0.929 12.938 1 97.25 170 GLY B C 1
ATOM 3643 O O . GLY B 1 170 ? -8.789 -0.212 13.367 1 97.25 170 GLY B O 1
ATOM 3644 N N . MET B 1 171 ? -8.102 -1.777 11.977 1 98.56 171 MET B N 1
ATOM 3645 C CA . MET B 1 171 ? -9.445 -1.954 11.422 1 98.56 171 MET B CA 1
ATOM 3646 C C . MET B 1 171 ? -10.219 -3.02 12.195 1 98.56 171 MET B C 1
ATOM 3648 O O . MET B 1 171 ? -9.617 -3.908 12.805 1 98.56 171 MET B O 1
ATOM 3652 N N . ASP B 1 172 ? -11.523 -2.9 12.164 1 98.75 172 ASP B N 1
ATOM 3653 C CA . ASP B 1 172 ? -12.406 -3.963 12.633 1 98.75 172 ASP B CA 1
ATOM 3654 C C . ASP B 1 172 ? -12.664 -4.992 11.539 1 98.75 172 ASP B C 1
ATOM 3656 O O . ASP B 1 172 ? -12.93 -4.629 10.391 1 98.75 172 ASP B O 1
ATOM 3660 N N . VAL B 1 173 ? -12.625 -6.289 11.906 1 98.81 173 VAL B N 1
ATOM 3661 C CA . VAL B 1 173 ? -12.656 -7.344 10.891 1 98.81 173 VAL B CA 1
ATOM 3662 C C . VAL B 1 173 ? -14 -8.07 10.938 1 98.81 173 VAL B C 1
ATOM 3664 O O . VAL B 1 173 ? -14.406 -8.57 11.992 1 98.81 173 VAL B O 1
ATOM 3667 N N . PHE B 1 174 ? -14.664 -8.086 9.852 1 98.88 174 PHE B N 1
ATOM 3668 C CA . PHE B 1 174 ? -15.875 -8.867 9.609 1 98.88 174 PHE B CA 1
ATOM 3669 C C . PHE B 1 174 ? -15.68 -9.812 8.438 1 98.88 174 PHE B C 1
ATOM 3671 O O . PHE B 1 174 ? -14.773 -9.633 7.625 1 98.88 174 PHE B O 1
ATOM 3678 N N . TYR B 1 175 ? -16.469 -10.859 8.367 1 98.75 175 TYR B N 1
ATOM 3679 C CA . TYR B 1 175 ? -16.391 -11.797 7.254 1 98.75 175 TYR B CA 1
ATOM 3680 C C . TYR B 1 175 ? -17.766 -12.383 6.941 1 98.75 175 TYR B C 1
ATOM 3682 O O . TYR B 1 175 ? -18.672 -12.336 7.773 1 98.75 175 TYR B O 1
ATOM 3690 N N . ALA B 1 176 ? -17.922 -12.867 5.707 1 98.44 176 ALA B N 1
ATOM 3691 C CA . ALA B 1 176 ? -19.156 -13.539 5.324 1 98.44 176 ALA B CA 1
ATOM 3692 C C . ALA B 1 176 ? -19.281 -14.898 5.996 1 98.44 176 ALA B C 1
ATOM 3694 O O . ALA B 1 176 ? -18.438 -15.781 5.77 1 98.44 176 ALA B O 1
ATOM 3695 N N . GLN B 1 177 ? -20.281 -15.148 6.707 1 96.88 177 GLN B N 1
ATOM 3696 C CA . GLN B 1 177 ? -20.422 -16.375 7.492 1 96.88 177 GLN B CA 1
ATOM 3697 C C . GLN B 1 177 ? -20.562 -17.594 6.586 1 96.88 177 GLN B C 1
ATOM 3699 O O . GLN B 1 177 ? -20.297 -18.719 7.008 1 96.88 177 GLN B O 1
ATOM 3704 N N . GLU B 1 178 ? -21 -17.375 5.332 1 92.88 178 GLU B N 1
ATOM 3705 C CA . GLU B 1 178 ? -21.109 -18.469 4.355 1 92.88 178 GLU B CA 1
ATOM 3706 C C . GLU B 1 178 ? -19.734 -19 3.977 1 92.88 178 GLU B C 1
ATOM 3708 O O . GLU B 1 178 ? -19.609 -20.109 3.436 1 92.88 178 GLU B O 1
ATOM 3713 N N . HIS B 1 179 ? -18.672 -18.234 4.219 1 89.5 179 HIS B N 1
ATOM 3714 C CA . HIS B 1 179 ? -17.266 -18.562 4.008 1 89.5 179 HIS B CA 1
ATOM 3715 C C . HIS B 1 179 ? -16.438 -18.25 5.254 1 89.5 179 HIS B C 1
ATOM 3717 O O . HIS B 1 179 ? -15.641 -17.312 5.258 1 89.5 179 HIS B O 1
ATOM 3723 N N . PRO B 1 180 ? -16.547 -19.125 6.16 1 91.75 180 PRO B N 1
ATOM 3724 C CA . PRO B 1 180 ? -16.156 -18.734 7.516 1 91.75 180 PRO B CA 1
ATOM 3725 C C . PRO B 1 180 ? -14.641 -18.719 7.703 1 91.75 180 PRO B C 1
ATOM 3727 O O . PRO B 1 180 ? -13.914 -19.438 7.004 1 91.75 180 PRO B O 1
ATOM 3730 N N . MET B 1 181 ? -14.219 -17.875 8.555 1 96.44 181 MET B N 1
ATOM 3731 C CA . MET B 1 181 ? -12.852 -17.859 9.055 1 96.44 181 MET B CA 1
ATOM 3732 C C . MET B 1 181 ? -12.641 -18.969 10.094 1 96.44 181 MET B C 1
ATOM 3734 O O . MET B 1 181 ? -13.477 -19.156 10.977 1 96.44 181 MET B O 1
ATOM 3738 N N . ARG B 1 182 ? -11.594 -19.609 9.984 1 95.19 182 ARG B N 1
ATOM 3739 C CA . ARG B 1 182 ? -11.344 -20.719 10.891 1 95.19 182 ARG B CA 1
ATOM 3740 C C . ARG B 1 182 ? -10.625 -20.25 12.148 1 95.19 182 ARG B C 1
ATOM 3742 O O . ARG B 1 182 ? -9.938 -19.234 12.133 1 95.19 182 ARG B O 1
ATOM 3749 N N . GLU B 1 183 ? -10.883 -21.078 13.25 1 96.56 183 GLU B N 1
ATOM 3750 C CA . GLU B 1 183 ? -10.078 -20.906 14.453 1 96.56 183 GLU B CA 1
ATOM 3751 C C . GLU B 1 183 ? -8.641 -21.359 14.234 1 96.56 183 GLU B C 1
ATOM 3753 O O . GLU B 1 183 ? -8.391 -22.266 13.438 1 96.56 183 GLU B O 1
ATOM 3758 N N . PRO B 1 184 ? -7.75 -20.812 14.914 1 97.31 184 PRO B N 1
ATOM 3759 C CA . PRO B 1 184 ? -7.887 -19.797 15.969 1 97.31 184 PRO B CA 1
ATOM 3760 C C . PRO B 1 184 ? -7.922 -18.375 15.414 1 97.31 184 PRO B C 1
ATOM 3762 O O . PRO B 1 184 ? -8.047 -17.422 16.172 1 97.31 184 PRO B O 1
ATOM 3765 N N . ALA B 1 185 ? -7.836 -18.219 14.102 1 97.25 185 ALA B N 1
ATOM 3766 C CA . ALA B 1 185 ? -7.73 -16.891 13.484 1 97.25 185 ALA B CA 1
ATOM 3767 C C . ALA B 1 185 ? -8.938 -16.031 13.844 1 97.25 185 ALA B C 1
ATOM 3769 O O . ALA B 1 185 ? -8.789 -14.852 14.164 1 97.25 185 ALA B O 1
ATOM 3770 N N . ARG B 1 186 ? -10.102 -16.562 13.828 1 97.88 186 ARG B N 1
ATOM 3771 C CA . ARG B 1 186 ? -11.328 -15.836 14.109 1 97.88 186 ARG B CA 1
ATOM 3772 C C . ARG B 1 186 ? -11.266 -15.156 15.477 1 97.88 186 ARG B C 1
ATOM 3774 O O . ARG B 1 186 ? -11.539 -13.961 15.594 1 97.88 186 ARG B O 1
ATOM 3781 N N . SER B 1 187 ? -10.875 -15.906 16.516 1 98.12 187 SER B N 1
ATOM 3782 C CA . SER B 1 187 ? -10.82 -15.398 17.875 1 98.12 187 SER B CA 1
ATOM 3783 C C . SER B 1 187 ? -9.672 -14.414 18.062 1 98.12 187 SER B C 1
ATOM 3785 O O . SER B 1 187 ? -9.828 -13.375 18.703 1 98.12 187 SER B O 1
ATOM 3787 N N . GLU B 1 188 ? -8.57 -14.766 17.484 1 97.75 188 GLU B N 1
ATOM 3788 C CA . GLU B 1 188 ? -7.375 -13.938 17.625 1 97.75 188 GLU B CA 1
ATOM 3789 C C . GLU B 1 188 ? -7.594 -12.555 17 1 97.75 188 GLU B C 1
ATOM 3791 O O . GLU B 1 188 ? -7.07 -11.555 17.5 1 97.75 188 GLU B O 1
ATOM 3796 N N . LEU B 1 189 ? -8.398 -12.492 15.984 1 98.31 189 LEU B N 1
ATOM 3797 C CA . LEU B 1 189 ? -8.617 -11.242 15.258 1 98.31 189 LEU B CA 1
ATOM 3798 C C . LEU B 1 189 ? -9.906 -10.57 15.727 1 98.31 189 LEU B C 1
ATOM 3800 O O . LEU B 1 189 ? -10.266 -9.5 15.227 1 98.31 189 LEU B O 1
ATOM 3804 N N . ASP B 1 190 ? -10.586 -11.219 16.656 1 98.44 190 ASP B N 1
ATOM 3805 C CA . ASP B 1 190 ? -11.891 -10.742 17.094 1 98.44 190 ASP B CA 1
ATOM 3806 C C . ASP B 1 190 ? -12.812 -10.492 15.906 1 98.44 190 ASP B C 1
ATOM 3808 O O . ASP B 1 190 ? -13.453 -9.445 15.82 1 98.44 190 ASP B O 1
ATOM 3812 N N . ALA B 1 191 ? -12.727 -11.391 14.914 1 98.62 191 ALA B N 1
ATOM 3813 C CA . ALA B 1 191 ? -13.508 -11.266 13.68 1 98.62 191 ALA B CA 1
ATOM 3814 C C . ALA B 1 191 ? -14.961 -11.688 13.906 1 98.62 191 ALA B C 1
ATOM 3816 O O . ALA B 1 191 ? -15.227 -12.641 14.633 1 98.62 191 ALA B O 1
ATOM 3817 N N . LYS B 1 192 ? -15.93 -11.039 13.336 1 98.44 192 LYS B N 1
ATOM 3818 C CA . LYS B 1 192 ? -17.344 -11.312 13.492 1 98.44 192 LYS B CA 1
ATOM 3819 C C . LYS B 1 192 ? -17.984 -11.719 12.164 1 98.44 192 LYS B C 1
ATOM 3821 O O . LYS B 1 192 ? -17.719 -11.094 11.133 1 98.44 192 LYS B O 1
ATOM 3826 N N . GLY B 1 193 ? -18.766 -12.75 12.203 1 98.31 193 GLY B N 1
ATOM 3827 C CA . GLY B 1 193 ? -19.469 -13.219 11.016 1 98.31 193 GLY B CA 1
ATOM 3828 C C . GLY B 1 193 ? -20.797 -12.523 10.789 1 98.31 193 GLY B C 1
ATOM 3829 O O . GLY B 1 193 ? -21.547 -12.305 11.727 1 98.31 193 GLY B O 1
ATOM 3830 N N . LEU B 1 194 ? -21 -12.133 9.57 1 98.56 194 LEU B N 1
ATOM 3831 C CA . LEU B 1 194 ? -22.266 -11.57 9.109 1 98.56 194 LEU B CA 1
ATOM 3832 C C . LEU B 1 194 ? -22.719 -12.242 7.816 1 98.56 194 LEU B C 1
ATOM 3834 O O . LEU B 1 194 ? -21.906 -12.852 7.109 1 98.56 194 LEU B O 1
ATOM 3838 N N . SER B 1 195 ? -24.016 -12.156 7.512 1 98.38 195 SER B N 1
ATOM 3839 C CA . SER B 1 195 ? -24.422 -12.555 6.168 1 98.38 195 SER B CA 1
ATOM 3840 C C . SER B 1 195 ? -23.797 -11.648 5.109 1 98.38 195 SER B C 1
ATOM 3842 O O . SER B 1 195 ? -23.422 -10.516 5.402 1 98.38 195 SER B O 1
ATOM 3844 N N . VAL B 1 196 ? -23.719 -12.102 3.91 1 98.31 196 VAL B N 1
ATOM 3845 C CA . VAL B 1 196 ? -23.125 -11.312 2.84 1 98.31 196 VAL B CA 1
ATOM 3846 C C . VAL B 1 196 ? -23.859 -9.977 2.721 1 98.31 196 VAL B C 1
ATOM 3848 O O . VAL B 1 196 ? -23.219 -8.922 2.594 1 98.31 196 VAL B O 1
ATOM 3851 N N . ASP B 1 197 ? -25.156 -10 2.793 1 98.44 197 ASP B N 1
ATOM 3852 C CA . ASP B 1 197 ? -25.953 -8.781 2.656 1 98.44 197 ASP B CA 1
ATOM 3853 C C . ASP B 1 197 ? -25.672 -7.816 3.812 1 98.44 197 ASP B C 1
ATOM 3855 O O . ASP B 1 197 ? -25.5 -6.617 3.6 1 98.44 197 ASP B O 1
ATOM 3859 N N . GLU B 1 198 ? -25.609 -8.328 5.016 1 98.62 198 GLU B N 1
ATOM 3860 C CA . GLU B 1 198 ? -25.266 -7.504 6.168 1 98.62 198 GLU B CA 1
ATOM 3861 C C . GLU B 1 198 ? -23.844 -6.969 6.074 1 98.62 198 GLU B C 1
ATOM 3863 O O . GLU B 1 198 ? -23.578 -5.824 6.445 1 98.62 198 GLU B O 1
ATOM 3868 N N . LEU B 1 199 ? -23.031 -7.785 5.621 1 98.69 199 LEU B N 1
ATOM 3869 C CA . LEU B 1 199 ? -21.609 -7.453 5.5 1 98.69 199 LEU B CA 1
ATOM 3870 C C . LEU B 1 199 ? -21.406 -6.25 4.582 1 98.69 199 LEU B C 1
ATOM 3872 O O . LEU B 1 199 ? -20.719 -5.297 4.949 1 98.69 199 LEU B O 1
ATOM 3876 N N . VAL B 1 200 ? -22.016 -6.273 3.41 1 98.38 200 VAL B N 1
ATOM 3877 C CA . VAL B 1 200 ? -21.797 -5.23 2.414 1 98.38 200 VAL B CA 1
ATOM 3878 C C . VAL B 1 200 ? -22.453 -3.93 2.885 1 98.38 200 VAL B C 1
ATOM 3880 O O . VAL B 1 200 ? -21.953 -2.84 2.596 1 98.38 200 VAL B O 1
ATOM 3883 N N . ALA B 1 201 ? -23.547 -4.027 3.635 1 98.44 201 ALA B N 1
ATOM 3884 C CA . ALA B 1 201 ? -24.25 -2.848 4.121 1 98.44 201 ALA B CA 1
ATOM 3885 C C . ALA B 1 201 ? -23.516 -2.217 5.301 1 98.44 201 ALA B C 1
ATOM 3887 O O . ALA B 1 201 ? -23.672 -1.019 5.562 1 98.44 201 ALA B O 1
ATOM 3888 N N . HIS B 1 202 ? -22.703 -2.955 5.957 1 98.31 202 HIS B N 1
ATOM 3889 C CA . HIS B 1 202 ? -22.141 -2.547 7.238 1 98.31 202 HIS B CA 1
ATOM 3890 C C . HIS B 1 202 ? -20.719 -2.023 7.078 1 98.31 202 HIS B C 1
ATOM 3892 O O . HIS B 1 202 ? -20.312 -1.067 7.75 1 98.31 202 HIS B O 1
ATOM 3898 N N . CYS B 1 203 ? -19.922 -2.59 6.285 1 98.88 203 CYS B N 1
ATOM 3899 C CA . CYS B 1 203 ? -18.484 -2.406 6.316 1 98.88 203 CYS B CA 1
ATOM 3900 C C . CYS B 1 203 ? -18.062 -1.24 5.426 1 98.88 203 CYS B C 1
ATOM 3902 O O . CYS B 1 203 ? -18.703 -0.962 4.414 1 98.88 203 CYS B O 1
ATOM 3904 N N . ASP B 1 204 ? -16.969 -0.577 5.805 1 98.88 204 ASP B N 1
ATOM 3905 C CA . ASP B 1 204 ? -16.391 0.536 5.051 1 98.88 204 ASP B CA 1
ATOM 3906 C C . ASP B 1 204 ? -15.648 0.036 3.816 1 98.88 204 ASP B C 1
ATOM 3908 O O . ASP B 1 204 ? -15.523 0.756 2.824 1 98.88 204 ASP B O 1
ATOM 3912 N N . VAL B 1 205 ? -15.086 -1.149 3.893 1 98.94 205 VAL B N 1
ATOM 3913 C CA . VAL B 1 205 ? -14.367 -1.793 2.797 1 98.94 205 VAL B CA 1
ATOM 3914 C C . VAL B 1 205 ? -14.836 -3.238 2.65 1 98.94 205 VAL B C 1
ATOM 3916 O O . VAL B 1 205 ? -14.945 -3.967 3.641 1 98.94 205 VAL B O 1
ATOM 3919 N N . ILE B 1 206 ? -15.156 -3.648 1.471 1 98.94 206 ILE B N 1
ATOM 3920 C CA . ILE B 1 206 ? -15.422 -5.043 1.138 1 98.94 206 ILE B CA 1
ATOM 3921 C C . ILE B 1 206 ? -14.266 -5.605 0.315 1 98.94 206 ILE B C 1
ATOM 3923 O O . ILE B 1 206 ? -13.836 -4.996 -0.667 1 98.94 206 ILE B O 1
ATOM 3927 N N . SER B 1 207 ? -13.719 -6.684 0.725 1 98.94 207 SER B N 1
ATOM 3928 C CA . SER B 1 207 ? -12.609 -7.324 0.033 1 98.94 207 SER B CA 1
ATOM 3929 C C . SER B 1 207 ? -12.938 -8.773 -0.321 1 98.94 207 SER B C 1
ATOM 3931 O O . SER B 1 207 ? -13.398 -9.539 0.531 1 98.94 207 SER B O 1
ATOM 3933 N N . LEU B 1 208 ? -12.703 -9.156 -1.556 1 98.56 208 LEU B N 1
ATOM 3934 C CA . LEU B 1 208 ? -13.062 -10.484 -2.039 1 98.56 208 LEU B CA 1
ATOM 3935 C C . LEU B 1 208 ? -11.844 -11.391 -2.092 1 98.56 208 LEU B C 1
ATOM 3937 O O . LEU B 1 208 ? -10.812 -11.016 -2.65 1 98.56 208 LEU B O 1
ATOM 3941 N N . HIS B 1 209 ? -12 -12.562 -1.568 1 97 209 HIS B N 1
ATOM 3942 C CA . HIS B 1 209 ? -10.977 -13.602 -1.522 1 97 209 HIS B CA 1
ATOM 3943 C C . HIS B 1 209 ? -11.578 -14.984 -1.705 1 97 209 HIS B C 1
ATOM 3945 O O . HIS B 1 209 ? -11.055 -15.969 -1.181 1 97 209 HIS B O 1
ATOM 3951 N N . CYS B 1 210 ? -12.688 -15.094 -2.338 1 93.44 210 CYS B N 1
ATOM 3952 C CA . CYS B 1 210 ? -13.398 -16.344 -2.549 1 93.44 210 CYS B CA 1
ATOM 3953 C C . CYS B 1 210 ? -13.141 -16.891 -3.947 1 93.44 210 CYS B C 1
ATOM 3955 O O . CYS B 1 210 ? -12.781 -16.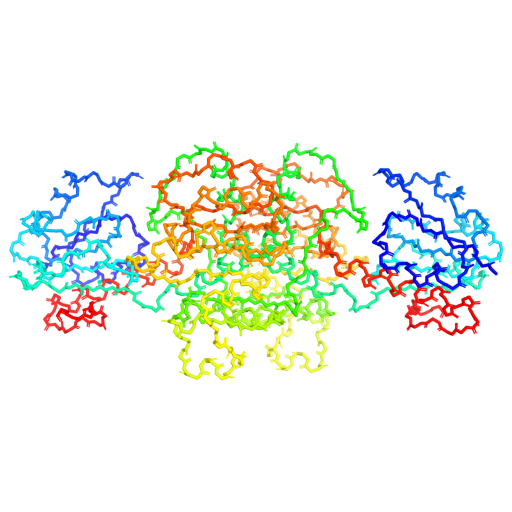141 -4.855 1 93.44 210 CYS B O 1
ATOM 3957 N N . PRO B 1 211 ? -13.305 -18.219 -4.133 1 88.5 211 PRO B N 1
ATOM 3958 C CA . PRO B 1 211 ? -13.227 -18.781 -5.488 1 88.5 211 PRO B CA 1
ATOM 3959 C C . PRO B 1 211 ? -14.422 -18.375 -6.352 1 88.5 211 PRO B C 1
ATOM 3961 O O . PRO B 1 211 ? -15.422 -17.875 -5.832 1 88.5 211 PRO B O 1
ATOM 3964 N N . LEU B 1 212 ? -14.242 -18.5 -7.617 1 88.69 212 LEU B N 1
ATOM 3965 C CA . LEU B 1 212 ? -15.367 -18.312 -8.523 1 88.69 212 LEU B CA 1
ATOM 3966 C C . LEU B 1 212 ? -16.156 -19.609 -8.688 1 88.69 212 LEU B C 1
ATOM 3968 O O . LEU B 1 212 ? -15.609 -20.609 -9.148 1 88.69 212 LEU B O 1
ATOM 3972 N N . THR B 1 213 ? -17.281 -19.672 -8.227 1 87.81 213 THR B N 1
ATOM 3973 C CA . THR B 1 213 ? -18.266 -20.734 -8.352 1 87.81 213 THR B CA 1
ATOM 3974 C C . THR B 1 213 ? -19.594 -20.188 -8.852 1 87.81 213 THR B C 1
ATOM 3976 O O . THR B 1 213 ? -19.766 -18.969 -8.977 1 87.81 213 THR B O 1
ATOM 3979 N N . PRO B 1 214 ? -20.453 -21.094 -9.234 1 91.44 214 PRO B N 1
ATOM 3980 C CA . PRO B 1 214 ? -21.781 -20.562 -9.586 1 91.44 214 PRO B CA 1
ATOM 3981 C C . PRO B 1 214 ? -22.391 -19.703 -8.484 1 91.44 214 PRO B C 1
ATOM 3983 O O . PRO B 1 214 ? -23.062 -18.703 -8.773 1 91.44 214 PRO B O 1
ATOM 3986 N N . GLU B 1 215 ? -22.094 -19.969 -7.23 1 92.94 215 GLU B N 1
ATOM 3987 C CA . GLU B 1 215 ? -22.641 -19.25 -6.086 1 92.94 215 GLU B CA 1
ATOM 3988 C C . GLU B 1 215 ? -21.953 -17.906 -5.895 1 92.94 215 GLU B C 1
ATOM 3990 O O . GLU B 1 215 ? -22.531 -16.984 -5.336 1 92.94 215 GLU B O 1
ATOM 3995 N N . THR B 1 216 ? -20.734 -17.781 -6.383 1 95.12 216 THR B N 1
ATOM 3996 C CA . THR B 1 216 ? -19.984 -16.547 -6.129 1 95.12 216 THR B CA 1
ATOM 3997 C C . THR B 1 216 ? -19.891 -15.711 -7.398 1 95.12 216 THR B C 1
ATOM 3999 O O . THR B 1 216 ? -19.344 -14.609 -7.379 1 95.12 216 THR B O 1
ATOM 4002 N N . HIS B 1 217 ? -20.406 -16.297 -8.516 1 96.56 217 HIS B N 1
ATOM 4003 C CA . HIS B 1 217 ? -20.516 -15.477 -9.711 1 96.56 217 HIS B CA 1
ATOM 4004 C C . HIS B 1 217 ? -21.406 -14.258 -9.469 1 96.56 217 HIS B C 1
ATOM 4006 O O . HIS B 1 217 ? -22.578 -14.406 -9.102 1 96.56 217 HIS B O 1
ATOM 4012 N N . HIS B 1 218 ? -20.875 -13.078 -9.578 1 98.38 218 HIS B N 1
ATOM 4013 C CA . HIS B 1 218 ? -21.578 -11.812 -9.352 1 98.38 218 HIS B CA 1
ATOM 4014 C C . HIS B 1 218 ? -22.141 -11.75 -7.938 1 98.38 218 HIS B C 1
ATOM 4016 O O . HIS B 1 218 ? -23.25 -11.25 -7.738 1 98.38 218 HIS B O 1
ATOM 4022 N N . ILE B 1 219 ? -21.359 -12.344 -7.016 1 98.25 219 ILE B N 1
ATOM 4023 C CA . ILE B 1 219 ? -21.766 -12.219 -5.621 1 98.25 219 ILE B CA 1
ATOM 4024 C C . ILE B 1 219 ? -21.844 -10.742 -5.246 1 98.25 219 ILE B C 1
ATOM 4026 O O . ILE B 1 219 ? -22.656 -10.352 -4.398 1 98.25 219 ILE B O 1
ATOM 4030 N N . ILE B 1 220 ? -21.078 -9.922 -5.848 1 98.81 220 ILE B N 1
ATOM 4031 C CA . ILE B 1 220 ? -21.234 -8.477 -5.805 1 98.81 220 ILE B CA 1
ATOM 4032 C C . ILE B 1 220 ? -21.953 -7.996 -7.059 1 98.81 220 ILE B C 1
ATOM 4034 O O . ILE B 1 220 ? -21.328 -7.781 -8.102 1 98.81 220 ILE B O 1
ATOM 4038 N N . ASN B 1 221 ? -23.219 -7.922 -7.008 1 98.69 221 ASN B N 1
ATOM 4039 C CA . ASN B 1 221 ? -24.078 -7.477 -8.094 1 98.69 221 ASN B CA 1
ATOM 4040 C C . ASN B 1 221 ? -24.578 -6.051 -7.867 1 98.69 221 ASN B C 1
ATOM 4042 O O . ASN B 1 221 ? -24.156 -5.387 -6.922 1 98.69 221 ASN B O 1
ATOM 4046 N N . ALA B 1 222 ? -25.406 -5.594 -8.742 1 98.69 222 ALA B N 1
ATOM 4047 C CA . ALA B 1 222 ? -25.906 -4.223 -8.688 1 98.69 222 ALA B CA 1
ATOM 4048 C C . ALA B 1 222 ? -26.625 -3.947 -7.375 1 98.69 222 ALA B C 1
ATOM 4050 O O . ALA B 1 222 ? -26.453 -2.887 -6.77 1 98.69 222 ALA B O 1
ATOM 4051 N N . GLU B 1 223 ? -27.422 -4.867 -6.949 1 98.69 223 GLU B N 1
ATOM 4052 C CA . GLU B 1 223 ? -28.188 -4.699 -5.723 1 98.69 223 GLU B CA 1
ATOM 4053 C C . GLU B 1 223 ? -27.281 -4.559 -4.508 1 98.69 223 GLU B C 1
ATOM 4055 O O . GLU B 1 223 ? -27.484 -3.662 -3.684 1 98.69 223 GLU B O 1
ATOM 4060 N N . ARG B 1 224 ? -26.328 -5.387 -4.375 1 98.81 224 ARG B N 1
ATOM 4061 C CA . ARG B 1 224 ? -25.422 -5.344 -3.232 1 98.81 224 ARG B CA 1
ATOM 4062 C C . ARG B 1 224 ? -24.531 -4.109 -3.289 1 98.81 224 ARG B C 1
ATOM 4064 O O . ARG B 1 224 ? -24.234 -3.502 -2.26 1 98.81 224 ARG B O 1
ATOM 4071 N N . LEU B 1 225 ? -24.094 -3.732 -4.434 1 98.88 225 LEU B N 1
ATOM 4072 C CA . LEU B 1 225 ? -23.328 -2.498 -4.578 1 98.88 225 LEU B CA 1
ATOM 4073 C C . LEU B 1 225 ? -24.141 -1.297 -4.098 1 98.88 225 LEU B C 1
ATOM 4075 O O . LEU B 1 225 ? -23.609 -0.422 -3.408 1 98.88 225 LEU B O 1
ATOM 4079 N N . ALA B 1 226 ? -25.391 -1.261 -4.453 1 98.62 226 ALA B N 1
ATOM 4080 C CA . ALA B 1 226 ? -26.266 -0.161 -4.059 1 98.62 226 ALA B CA 1
ATOM 4081 C C . ALA B 1 226 ? -26.484 -0.141 -2.549 1 98.62 226 ALA B C 1
ATOM 4083 O O . ALA B 1 226 ? -26.719 0.918 -1.962 1 98.62 226 ALA B O 1
ATOM 4084 N N . SER B 1 227 ? -26.344 -1.283 -1.947 1 98.69 227 SER B N 1
ATOM 4085 C CA . SER B 1 227 ? -26.609 -1.39 -0.516 1 98.69 227 SER B CA 1
ATOM 4086 C C . SER B 1 227 ? -25.344 -1.101 0.3 1 98.69 227 SER B C 1
ATOM 4088 O O . SER B 1 227 ? -25.422 -0.927 1.519 1 98.69 227 SER B O 1
ATOM 4090 N N . MET B 1 228 ? -24.172 -1.034 -0.316 1 98.75 228 MET B N 1
ATOM 4091 C CA . MET B 1 228 ? -22.953 -0.681 0.402 1 98.75 228 MET B CA 1
ATOM 4092 C C . MET B 1 228 ? -23.047 0.722 0.992 1 98.75 228 MET B C 1
ATOM 4094 O O . MET B 1 228 ? -23.812 1.552 0.501 1 98.75 228 MET B O 1
ATOM 4098 N N . LYS B 1 229 ? -22.25 1.006 2.01 1 97.75 229 LYS B N 1
ATOM 4099 C CA . LYS B 1 229 ? -22.203 2.332 2.619 1 97.75 229 LYS B CA 1
ATOM 4100 C C . LYS B 1 229 ? -21.766 3.387 1.602 1 97.75 229 LYS B C 1
ATOM 4102 O O . LYS B 1 229 ? -20.875 3.15 0.794 1 97.75 229 LYS B O 1
ATOM 4107 N N . GLN B 1 230 ? -22.469 4.508 1.629 1 97.88 230 GLN B N 1
ATOM 4108 C CA . GLN B 1 230 ? -22.016 5.617 0.801 1 97.88 230 GLN B CA 1
ATOM 4109 C C . GLN B 1 230 ? -20.547 5.934 1.078 1 97.88 230 GLN B C 1
ATOM 4111 O O . GLN B 1 230 ? -20.141 6.094 2.234 1 97.88 230 GLN B O 1
ATOM 4116 N N . GLY B 1 231 ? -19.75 5.992 0.002 1 97.94 231 GLY B N 1
ATOM 4117 C CA . GLY B 1 231 ? -18.344 6.348 0.155 1 97.94 231 GLY B CA 1
ATOM 4118 C C . GLY B 1 231 ? -17.453 5.16 0.48 1 97.94 231 GLY B C 1
ATOM 4119 O O . GLY B 1 231 ? -16.25 5.312 0.668 1 97.94 231 GLY B O 1
ATOM 4120 N N . SER B 1 232 ? -18.047 3.916 0.539 1 98.69 232 SER B N 1
ATOM 4121 C CA . SER B 1 232 ? -17.281 2.723 0.872 1 98.69 232 SER B CA 1
ATOM 4122 C C . SER B 1 232 ? -16.406 2.273 -0.304 1 98.69 232 SER B C 1
ATOM 4124 O O . SER B 1 232 ? -16.469 2.871 -1.382 1 98.69 232 SER B O 1
ATOM 4126 N N . TYR B 1 233 ? -15.578 1.23 -0.081 1 98.94 233 TYR B N 1
ATOM 4127 C CA . TYR B 1 233 ? -14.594 0.788 -1.065 1 98.94 233 TYR B CA 1
ATOM 4128 C C . TYR B 1 233 ? -14.742 -0.701 -1.354 1 98.94 233 TYR B C 1
ATOM 4130 O O . TYR B 1 233 ? -15.211 -1.461 -0.501 1 98.94 233 TYR B O 1
ATOM 4138 N N . LEU B 1 234 ? -14.359 -1.09 -2.551 1 98.94 234 LEU B N 1
ATOM 4139 C CA . LEU B 1 234 ? -14.336 -2.49 -2.957 1 98.94 234 LEU B CA 1
ATOM 4140 C C . LEU B 1 234 ? -12.938 -2.896 -3.416 1 98.94 234 LEU B C 1
ATOM 4142 O O . LEU B 1 234 ? -12.32 -2.205 -4.227 1 98.94 234 LEU B O 1
ATOM 4146 N N . ILE B 1 235 ? -12.414 -3.961 -2.85 1 98.94 235 ILE B N 1
ATOM 4147 C CA . ILE B 1 235 ? -11.133 -4.539 -3.256 1 98.94 235 ILE B CA 1
ATOM 4148 C C . ILE B 1 235 ? -11.359 -5.938 -3.824 1 98.94 235 ILE B C 1
ATOM 4150 O O . ILE B 1 235 ? -12.023 -6.77 -3.201 1 98.94 235 ILE B O 1
ATOM 4154 N N . ASN B 1 236 ? -10.844 -6.184 -5.027 1 98.69 236 ASN B N 1
ATOM 4155 C CA . ASN B 1 236 ? -11 -7.512 -5.613 1 98.69 236 ASN B CA 1
ATOM 4156 C C . ASN B 1 236 ? -9.672 -8.055 -6.129 1 98.69 236 ASN B C 1
ATOM 4158 O O . ASN B 1 236 ? -9.148 -7.574 -7.133 1 98.69 236 ASN B O 1
ATOM 4162 N N . THR B 1 237 ? -9.133 -9.008 -5.449 1 97.69 237 THR B N 1
ATOM 4163 C CA . THR B 1 237 ? -7.953 -9.758 -5.879 1 97.69 237 THR B CA 1
ATOM 4164 C C . THR B 1 237 ? -8.289 -11.234 -6.047 1 97.69 237 THR B C 1
ATOM 4166 O O . THR B 1 237 ? -7.387 -12.078 -6.074 1 97.69 237 THR B O 1
ATOM 4169 N N . ALA B 1 238 ? -9.547 -11.547 -6.023 1 94.5 238 ALA B N 1
ATOM 4170 C CA . ALA B 1 238 ? -10.008 -12.922 -6.215 1 94.5 238 ALA B CA 1
ATOM 4171 C C . ALA B 1 238 ? -10.172 -13.242 -7.699 1 94.5 238 ALA B C 1
ATOM 4173 O O . ALA B 1 238 ? -9.188 -13.359 -8.43 1 94.5 238 ALA B O 1
ATOM 4174 N N . ARG B 1 239 ? -11.453 -13.258 -8.164 1 92.62 239 ARG B N 1
ATOM 4175 C CA . ARG B 1 239 ? -11.789 -13.438 -9.57 1 92.62 239 ARG B CA 1
ATOM 4176 C C . ARG B 1 239 ? -12.672 -12.297 -10.07 1 92.62 239 ARG B C 1
ATOM 4178 O O . ARG B 1 239 ? -13.578 -11.852 -9.359 1 92.62 239 ARG B O 1
ATOM 4185 N N . GLY B 1 240 ? -12.359 -11.828 -11.25 1 96.38 240 GLY B N 1
ATOM 4186 C CA . GLY B 1 240 ? -13.086 -10.688 -11.773 1 96.38 240 GLY B CA 1
ATOM 4187 C C . GLY B 1 240 ? -14.586 -10.898 -11.82 1 96.38 240 GLY B C 1
ATOM 4188 O O . GLY B 1 240 ? -15.359 -10.008 -11.461 1 96.38 240 GLY B O 1
ATOM 4189 N N . ALA B 1 241 ? -14.992 -12.148 -12.164 1 95.62 241 ALA B N 1
ATOM 4190 C CA . ALA B 1 241 ? -16.391 -12.461 -12.414 1 95.62 241 ALA B CA 1
ATOM 4191 C C . ALA B 1 241 ? -17.172 -12.57 -11.102 1 95.62 241 ALA B C 1
ATOM 4193 O O . ALA B 1 241 ? -18.391 -12.688 -11.109 1 95.62 241 ALA B O 1
ATOM 4194 N N . CYS B 1 242 ? -16.531 -12.383 -9.977 1 97.56 242 CYS B N 1
ATOM 4195 C CA . CYS B 1 242 ? -17.234 -12.289 -8.703 1 97.56 242 CYS B CA 1
ATOM 4196 C C . CYS B 1 242 ? -17.969 -10.953 -8.586 1 97.56 242 CYS B C 1
ATOM 4198 O O . CYS B 1 242 ? -18.891 -10.812 -7.777 1 97.56 242 CYS B O 1
ATOM 4200 N N . VAL B 1 243 ? -17.562 -10.008 -9.391 1 98.69 243 VAL B N 1
ATOM 4201 C CA . VAL B 1 243 ? -18.156 -8.672 -9.391 1 98.69 243 VAL B CA 1
ATOM 4202 C C . VAL B 1 243 ? -18.812 -8.391 -10.734 1 98.69 243 VAL B C 1
ATOM 4204 O O . VAL B 1 243 ? -18.203 -8.617 -11.789 1 98.69 243 VAL B O 1
ATOM 4207 N N . ASP B 1 244 ? -20.047 -8 -10.727 1 98.69 244 ASP B N 1
ATOM 4208 C CA . ASP B 1 244 ? -20.625 -7.402 -11.93 1 98.69 244 ASP B CA 1
ATOM 4209 C C . ASP B 1 244 ? -19.938 -6.086 -12.273 1 98.69 244 ASP B C 1
ATOM 4211 O O . ASP B 1 244 ? -20.234 -5.043 -11.695 1 98.69 244 ASP B O 1
ATOM 4215 N N . GLU B 1 245 ? -19.031 -6.203 -13.203 1 98.44 245 GLU B N 1
ATOM 4216 C CA . GLU B 1 245 ? -18.125 -5.09 -13.477 1 98.44 245 GLU B CA 1
ATOM 4217 C C . GLU B 1 245 ? -18.891 -3.873 -13.992 1 98.44 245 GLU B C 1
ATOM 4219 O O . GLU B 1 245 ? -18.531 -2.734 -13.688 1 98.44 245 GLU B O 1
ATOM 4224 N N . LYS B 1 246 ? -19.906 -4.082 -14.82 1 98.38 246 LYS B N 1
ATOM 4225 C CA . LYS B 1 246 ? -20.719 -2.971 -15.305 1 98.38 246 LYS B CA 1
ATOM 4226 C C . LYS B 1 246 ? -21.438 -2.275 -14.156 1 98.38 246 LYS B C 1
ATOM 4228 O O . LYS B 1 246 ? -21.516 -1.046 -14.125 1 98.38 246 LYS B O 1
ATOM 4233 N N . ALA B 1 247 ? -21.969 -3.068 -13.258 1 98.75 247 ALA B N 1
ATOM 4234 C CA . ALA B 1 247 ? -22.625 -2.506 -12.078 1 98.75 247 ALA B CA 1
ATOM 4235 C C . ALA B 1 247 ? -21.625 -1.733 -11.219 1 98.75 247 ALA B C 1
ATOM 4237 O O . ALA B 1 247 ? -21.953 -0.692 -10.648 1 98.75 247 ALA B O 1
ATOM 4238 N N . LEU B 1 248 ? -20.469 -2.262 -11.102 1 98.81 248 LEU B N 1
ATOM 4239 C CA . LEU B 1 248 ? -19.422 -1.589 -10.352 1 98.81 248 LEU B CA 1
ATOM 4240 C C . LEU B 1 248 ? -19.109 -0.22 -10.953 1 98.81 248 LEU B C 1
ATOM 4242 O O . LEU B 1 248 ? -18.984 0.768 -10.227 1 98.81 248 LEU B O 1
ATOM 4246 N N . VAL B 1 249 ? -18.984 -0.172 -12.25 1 98.75 249 VAL B N 1
ATOM 4247 C CA . VAL B 1 249 ? -18.734 1.079 -12.961 1 98.75 249 VAL B CA 1
ATOM 4248 C C . VAL B 1 249 ? -19.797 2.105 -12.594 1 98.75 249 VAL B C 1
ATOM 4250 O O . VAL B 1 249 ? -19.484 3.25 -12.258 1 98.75 249 VAL B O 1
ATOM 4253 N N . ALA B 1 250 ? -21.016 1.684 -12.641 1 98.62 250 ALA B N 1
ATOM 4254 C CA . ALA B 1 250 ? -22.125 2.584 -12.336 1 98.62 250 ALA B CA 1
ATOM 4255 C C . ALA B 1 250 ? -22.047 3.109 -10.906 1 98.62 250 ALA B C 1
ATOM 4257 O O . ALA B 1 250 ? -22.234 4.301 -10.664 1 98.62 250 ALA B O 1
ATOM 4258 N N . ALA B 1 251 ? -21.75 2.25 -9.938 1 98.75 251 ALA B N 1
ATOM 4259 C CA . ALA B 1 251 ? -21.656 2.623 -8.531 1 98.75 251 ALA B CA 1
ATOM 4260 C C . ALA B 1 251 ? -20.516 3.604 -8.297 1 98.75 251 ALA B C 1
ATOM 4262 O O . ALA B 1 251 ? -20.609 4.504 -7.465 1 98.75 251 ALA B O 1
ATOM 4263 N N . LEU B 1 252 ? -19.453 3.492 -9.023 1 98.69 252 LEU B N 1
ATOM 4264 C CA . LEU B 1 252 ? -18.281 4.355 -8.906 1 98.69 252 LEU B CA 1
ATOM 4265 C C . LEU B 1 252 ? -18.547 5.711 -9.547 1 98.69 252 LEU B C 1
ATOM 4267 O O . LEU B 1 252 ? -18.188 6.75 -8.992 1 98.69 252 LEU B O 1
ATOM 4271 N N . GLN B 1 253 ? -19.141 5.719 -10.68 1 97.94 253 GLN B N 1
ATOM 4272 C CA . GLN B 1 253 ? -19.422 6.945 -11.422 1 97.94 253 GLN B CA 1
ATOM 4273 C C . GLN B 1 253 ? -20.391 7.844 -10.664 1 97.94 253 GLN B C 1
ATOM 4275 O O . GLN B 1 253 ? -20.266 9.07 -10.688 1 97.94 253 GLN B O 1
ATOM 4280 N N . SER B 1 254 ? -21.375 7.227 -10.023 1 97.5 254 SER B N 1
ATOM 4281 C CA . SER B 1 254 ? -22.391 7.988 -9.289 1 97.5 254 SER B CA 1
ATOM 4282 C C . SER B 1 254 ? -21.797 8.594 -8.016 1 97.5 254 SER B C 1
ATOM 4284 O O . SER B 1 254 ? -22.406 9.477 -7.41 1 97.5 254 SER B O 1
ATOM 4286 N N . GLY B 1 255 ? -20.703 8.008 -7.59 1 96.88 255 GLY B N 1
ATOM 4287 C CA . GLY B 1 255 ? -20.109 8.453 -6.34 1 96.88 255 GLY B CA 1
ATOM 4288 C C . GLY B 1 255 ? -20.641 7.715 -5.129 1 96.88 255 GLY B C 1
ATOM 4289 O O . GLY B 1 255 ? -20.281 8.039 -3.992 1 96.88 255 GLY B O 1
ATOM 4290 N N . HIS B 1 256 ? -21.469 6.805 -5.41 1 98.06 256 HIS B N 1
ATOM 4291 C CA . HIS B 1 256 ? -21.922 5.988 -4.289 1 98.06 256 HIS B CA 1
ATOM 4292 C C . HIS B 1 256 ? -20.75 5.289 -3.605 1 98.06 256 HIS B C 1
ATOM 4294 O O . HIS B 1 256 ? -20.609 5.367 -2.385 1 98.06 256 HIS B O 1
ATOM 4300 N N . LEU B 1 257 ? -19.953 4.586 -4.418 1 98.56 257 LEU B N 1
ATOM 4301 C CA . LEU B 1 257 ? -18.703 4.055 -3.889 1 98.56 257 LEU B CA 1
ATOM 4302 C C . LEU B 1 257 ? -17.625 5.125 -3.887 1 98.56 257 LEU B C 1
ATOM 4304 O O . LEU B 1 257 ? -17.516 5.906 -4.836 1 98.56 257 LEU B O 1
ATOM 4308 N N . GLY B 1 258 ? -16.844 5.152 -2.857 1 98.31 258 GLY B N 1
ATOM 4309 C CA . GLY B 1 258 ? -15.695 6.039 -2.791 1 98.31 258 GLY B CA 1
ATOM 4310 C C . GLY B 1 258 ? -14.578 5.637 -3.73 1 98.31 258 GLY B C 1
ATOM 4311 O O . GLY B 1 258 ? -13.797 6.484 -4.176 1 98.31 258 GLY B O 1
ATOM 4312 N N . GLY B 1 259 ? -14.5 4.336 -3.994 1 98.69 259 GLY B N 1
ATOM 4313 C CA . GLY B 1 259 ? -13.469 3.842 -4.895 1 98.69 259 GLY B CA 1
ATOM 4314 C C . GLY B 1 259 ? -13.383 2.328 -4.922 1 98.69 259 GLY B C 1
ATOM 4315 O O . GLY B 1 259 ? -14.117 1.644 -4.207 1 98.69 259 GLY B O 1
ATOM 4316 N N . ALA B 1 260 ? -12.453 1.834 -5.75 1 98.94 260 ALA B N 1
ATOM 4317 C CA . ALA B 1 260 ? -12.211 0.397 -5.844 1 98.94 260 ALA B CA 1
ATOM 4318 C C . ALA B 1 260 ? -10.75 0.11 -6.188 1 98.94 260 ALA B C 1
ATOM 4320 O O . ALA B 1 260 ? -10.102 0.911 -6.859 1 98.94 260 ALA B O 1
ATOM 4321 N N . GLY B 1 261 ? -10.195 -0.912 -5.629 1 98.81 261 GLY B N 1
ATOM 4322 C CA . GLY B 1 261 ? -8.922 -1.504 -6.02 1 98.81 261 GLY B CA 1
ATOM 4323 C C . GLY B 1 261 ? -9.07 -2.873 -6.656 1 98.81 261 GLY B C 1
ATOM 4324 O O . GLY B 1 261 ? -9.562 -3.809 -6.02 1 98.81 261 GLY B O 1
ATOM 4325 N N . LEU B 1 262 ? -8.633 -2.996 -7.895 1 98.75 262 LEU B N 1
ATOM 4326 C CA . LEU B 1 262 ? -8.898 -4.199 -8.672 1 98.75 262 LEU B CA 1
ATOM 4327 C C . LEU B 1 262 ? -7.602 -4.773 -9.242 1 98.75 262 LEU B C 1
ATOM 4329 O O . LEU B 1 262 ? -6.805 -4.047 -9.844 1 98.75 262 LEU B O 1
ATOM 4333 N N . ASP B 1 263 ? -7.441 -6.055 -9.086 1 98.19 263 ASP B N 1
ATOM 4334 C CA . ASP B 1 263 ? -6.328 -6.773 -9.695 1 98.19 263 ASP B CA 1
ATOM 4335 C C . ASP B 1 263 ? -6.828 -7.773 -10.742 1 98.19 263 ASP B C 1
ATOM 4337 O O . ASP B 1 263 ? -6.027 -8.391 -11.453 1 98.19 263 ASP B O 1
ATOM 4341 N N . VAL B 1 264 ? -8.141 -7.965 -10.758 1 96.44 264 VAL B N 1
ATOM 4342 C CA . VAL B 1 264 ? -8.781 -8.914 -11.664 1 96.44 264 VAL B CA 1
ATOM 4343 C C . VAL B 1 264 ? -10.047 -8.297 -12.258 1 96.44 264 VAL B C 1
ATOM 4345 O O . VAL B 1 264 ? -10.602 -7.348 -11.695 1 96.44 264 VAL B O 1
ATOM 4348 N N . TYR B 1 265 ? -10.461 -8.844 -13.344 1 96.31 265 TYR B N 1
ATOM 4349 C CA . TYR B 1 265 ? -11.555 -8.266 -14.109 1 96.31 265 TYR B CA 1
ATOM 4350 C C . TYR B 1 265 ? -12.445 -9.352 -14.703 1 96.31 265 TYR B C 1
ATOM 4352 O O . TYR B 1 265 ? -11.992 -10.477 -14.914 1 96.31 265 TYR B O 1
ATOM 4360 N N . GLU B 1 266 ? -13.648 -8.992 -14.945 1 94.88 266 GLU B N 1
ATOM 4361 C CA . GLU B 1 266 ? -14.656 -9.969 -15.328 1 94.88 266 GLU B CA 1
ATOM 4362 C C . GLU B 1 266 ? -14.289 -10.664 -16.641 1 94.88 266 GLU B C 1
ATOM 4364 O O . GLU B 1 266 ? -14.516 -11.859 -16.812 1 94.88 266 GLU B O 1
ATOM 4369 N N . HIS B 1 267 ? -13.648 -9.961 -17.609 1 91.38 267 HIS B N 1
ATOM 4370 C CA . HIS B 1 267 ? -13.297 -10.484 -18.922 1 91.38 267 HIS B CA 1
ATOM 4371 C C . HIS B 1 267 ? -11.828 -10.25 -19.234 1 91.38 267 HIS B C 1
ATOM 4373 O O . HIS B 1 267 ? -11.484 -9.766 -20.328 1 91.38 267 HIS B O 1
ATOM 4379 N N . GLU B 1 268 ? -10.945 -10.656 -18.391 1 88.31 268 GLU B N 1
ATOM 4380 C CA . GLU B 1 268 ? -9.516 -10.453 -18.562 1 88.31 268 GLU B CA 1
ATOM 4381 C C . GLU B 1 268 ? -9.031 -10.977 -19.906 1 88.31 268 GLU B C 1
ATOM 4383 O O . GLU B 1 268 ? -9.492 -12.023 -20.375 1 88.31 268 GLU B O 1
ATOM 4388 N N . PRO B 1 269 ? -8.266 -10.219 -20.594 1 88.5 269 PRO B N 1
ATOM 4389 C CA . PRO B 1 269 ? -7.582 -9.023 -20.094 1 88.5 269 PRO B CA 1
ATOM 4390 C C . PRO B 1 269 ? -8.367 -7.738 -20.375 1 88.5 269 PRO B C 1
ATOM 4392 O O . PRO B 1 269 ? -7.887 -6.641 -20.078 1 88.5 269 PRO B O 1
ATOM 4395 N N . ALA B 1 270 ? -9.57 -7.969 -20.891 1 91.38 270 ALA B N 1
ATOM 4396 C CA . ALA B 1 270 ? -10.414 -6.805 -21.156 1 91.38 270 ALA B CA 1
ATOM 4397 C C . ALA B 1 270 ? -10.945 -6.207 -19.844 1 91.38 270 ALA B C 1
ATOM 4399 O O . ALA B 1 270 ? -11.305 -6.938 -18.922 1 91.38 270 ALA B O 1
ATOM 4400 N N . ILE B 1 271 ? -10.992 -4.91 -19.781 1 94.31 271 ILE B N 1
ATOM 4401 C CA . ILE B 1 271 ? -11.492 -4.129 -18.656 1 94.31 271 ILE B CA 1
ATOM 4402 C C . ILE B 1 271 ? -12.57 -3.164 -19.141 1 94.31 271 ILE B C 1
ATOM 4404 O O . ILE B 1 271 ? -12.508 -2.658 -20.266 1 94.31 271 ILE B O 1
ATOM 4408 N N . GLU B 1 272 ? -13.602 -2.986 -18.359 1 96.19 272 GLU B N 1
ATOM 4409 C CA . GLU B 1 272 ? -14.562 -1.942 -18.719 1 96.19 272 GLU B CA 1
ATOM 4410 C C . GLU B 1 272 ? -13.859 -0.611 -18.969 1 96.19 272 GLU B C 1
ATOM 4412 O O . GLU B 1 272 ? -13.133 -0.113 -18.109 1 96.19 272 GLU B O 1
ATOM 4417 N N . PRO B 1 273 ? -14.023 -0.035 -20.094 1 96.12 273 PRO B N 1
ATOM 4418 C CA . PRO B 1 273 ? -13.234 1.13 -20.516 1 96.12 273 PRO B CA 1
ATOM 4419 C C . PRO B 1 273 ? -13.375 2.305 -19.547 1 96.12 273 PRO B C 1
ATOM 4421 O O . PRO B 1 273 ? -12.43 3.072 -19.359 1 96.12 273 PRO B O 1
ATOM 4424 N N . GLU B 1 274 ? -14.539 2.439 -18.953 1 97.31 274 GLU B N 1
ATOM 4425 C CA . GLU B 1 274 ? -14.781 3.557 -18.047 1 97.31 274 GLU B CA 1
ATOM 4426 C C . GLU B 1 274 ? -13.844 3.51 -16.844 1 97.31 274 GLU B C 1
ATOM 4428 O O . GLU B 1 274 ? -13.445 4.551 -16.328 1 97.31 274 GLU B O 1
ATOM 4433 N N . LEU B 1 275 ? -13.477 2.32 -16.406 1 97.75 275 LEU B N 1
ATOM 4434 C CA . LEU B 1 275 ? -12.609 2.164 -15.242 1 97.75 275 LEU B CA 1
ATOM 4435 C C . LEU B 1 275 ? -11.234 2.766 -15.508 1 97.75 275 LEU B C 1
ATOM 4437 O O . LEU B 1 275 ? -10.57 3.244 -14.586 1 97.75 275 LEU B O 1
ATOM 4441 N N . LEU B 1 276 ? -10.805 2.795 -16.766 1 96.56 276 LEU B N 1
ATOM 4442 C CA . LEU B 1 276 ? -9.453 3.186 -17.141 1 96.56 276 LEU B CA 1
ATOM 4443 C C . LEU B 1 276 ? -9.234 4.68 -16.938 1 96.56 276 LEU B C 1
ATOM 4445 O O . LEU B 1 276 ? -8.102 5.137 -16.812 1 96.56 276 LEU B O 1
ATOM 4449 N N . THR B 1 277 ? -10.289 5.43 -16.859 1 95.19 277 THR B N 1
ATOM 4450 C CA . THR B 1 277 ? -10.133 6.879 -16.781 1 95.19 277 THR B CA 1
ATOM 4451 C C . THR B 1 277 ? -10.562 7.391 -15.414 1 95.19 277 THR B C 1
ATOM 4453 O O . THR B 1 277 ? -10.453 8.586 -15.133 1 95.19 277 THR B O 1
ATOM 4456 N N . MET B 1 278 ? -11.055 6.504 -14.578 1 96.94 278 MET B N 1
ATOM 4457 C CA . MET B 1 278 ? -11.547 6.918 -13.266 1 96.94 278 MET B CA 1
ATOM 4458 C C . MET B 1 278 ? -10.391 7.184 -12.305 1 96.94 278 MET B C 1
ATOM 4460 O O . MET B 1 278 ? -9.461 6.383 -12.219 1 96.94 278 MET B O 1
ATOM 4464 N N . GLU B 1 279 ? -10.469 8.219 -11.57 1 95.94 279 GLU B N 1
ATOM 4465 C CA . GLU B 1 279 ? -9.422 8.562 -10.617 1 95.94 279 GLU B CA 1
ATOM 4466 C C . GLU B 1 279 ? -9.594 7.82 -9.305 1 95.94 279 GLU B C 1
ATOM 4468 O O . GLU B 1 279 ? -8.641 7.648 -8.547 1 95.94 279 GLU B O 1
ATOM 4473 N N . ASN B 1 280 ? -10.836 7.387 -9.008 1 97.62 280 ASN B N 1
ATOM 4474 C CA . ASN B 1 280 ? -11.117 6.746 -7.73 1 97.62 280 ASN B CA 1
ATOM 4475 C C . ASN B 1 280 ? -10.992 5.227 -7.828 1 97.62 280 ASN B C 1
ATOM 4477 O O . ASN B 1 280 ? -11.562 4.5 -7.016 1 97.62 280 ASN B O 1
ATOM 4481 N N . VAL B 1 281 ? -10.258 4.754 -8.82 1 98.44 281 VAL B N 1
ATOM 4482 C CA . VAL B 1 281 ? -10.031 3.318 -8.953 1 98.44 281 VAL B CA 1
ATOM 4483 C C . VAL B 1 281 ? -8.539 3.043 -9.125 1 98.44 281 VAL B C 1
ATOM 4485 O O . VAL B 1 281 ? -7.848 3.773 -9.836 1 98.44 281 VAL B O 1
ATOM 4488 N N . ALA B 1 282 ? -7.988 2.145 -8.391 1 98.31 282 ALA B N 1
ATOM 4489 C CA . ALA B 1 282 ? -6.656 1.583 -8.602 1 98.31 282 ALA B CA 1
ATOM 4490 C C . ALA B 1 282 ? -6.73 0.283 -9.398 1 98.31 282 ALA B C 1
ATOM 4492 O O . ALA B 1 282 ? -7.496 -0.621 -9.055 1 98.31 282 ALA B O 1
ATOM 4493 N N . LEU B 1 283 ? -5.988 0.168 -10.492 1 98.19 283 LEU B N 1
ATOM 4494 C CA . LEU B 1 283 ? -6.051 -0.966 -11.414 1 98.19 283 LEU B CA 1
ATOM 4495 C C . LEU B 1 283 ? -4.691 -1.644 -11.531 1 98.19 283 LEU B C 1
ATOM 4497 O O . LEU B 1 283 ? -3.676 -0.975 -11.742 1 98.19 283 LEU B O 1
ATOM 4501 N N . LEU B 1 284 ? -4.672 -2.947 -11.391 1 98.12 284 LEU B N 1
ATOM 4502 C CA . LEU B 1 284 ? -3.449 -3.721 -11.586 1 98.12 284 LEU B CA 1
ATOM 4503 C C . LEU B 1 284 ? -3.697 -4.906 -12.516 1 98.12 284 LEU B C 1
ATOM 4505 O O . LEU B 1 284 ? -4.824 -5.398 -12.609 1 98.12 284 LEU B O 1
ATOM 4509 N N . PRO B 1 285 ? -2.721 -5.363 -13.242 1 96.75 285 PRO B N 1
ATOM 4510 C CA . PRO B 1 285 ? -2.857 -6.445 -14.211 1 96.75 285 PRO B CA 1
ATOM 4511 C C . PRO B 1 285 ? -2.537 -7.816 -13.625 1 96.75 285 PRO B C 1
ATOM 4513 O O . PRO B 1 285 ? -1.585 -8.469 -14.055 1 96.75 285 PRO B O 1
ATOM 4516 N N . HIS B 1 286 ? -3.363 -8.219 -12.695 1 95.5 286 HIS B N 1
ATOM 4517 C CA . HIS B 1 286 ? -3.318 -9.57 -12.133 1 95.5 286 HIS B CA 1
ATOM 4518 C C . HIS B 1 286 ? -1.945 -9.867 -11.539 1 95.5 286 HIS B C 1
ATOM 4520 O O . HIS B 1 286 ? -1.324 -10.875 -11.883 1 95.5 286 HIS B O 1
ATOM 4526 N N . LEU B 1 287 ? -1.552 -9.102 -10.531 1 97.44 287 LEU B N 1
ATOM 4527 C CA . LEU B 1 287 ? -0.224 -9.164 -9.93 1 97.44 287 LEU B CA 1
ATOM 4528 C C . LEU B 1 287 ? -0.281 -9.805 -8.547 1 97.44 287 LEU B C 1
ATOM 4530 O O . LEU B 1 287 ? 0.703 -9.781 -7.805 1 97.44 287 LEU B O 1
ATOM 4534 N N . GLY B 1 288 ? -1.357 -10.312 -8.125 1 96.38 288 GLY B N 1
ATOM 4535 C CA . GLY B 1 288 ? -1.573 -10.812 -6.773 1 96.38 288 GLY B CA 1
ATOM 4536 C C . GLY B 1 288 ? -0.411 -11.641 -6.25 1 96.38 288 GLY B C 1
ATOM 4537 O O . GLY B 1 288 ? 0.17 -11.312 -5.215 1 96.38 288 GLY B O 1
ATOM 4538 N N . SER B 1 289 ? 0.004 -12.602 -7.008 1 95.75 289 SER B N 1
ATOM 4539 C CA . SER B 1 289 ? 1.076 -13.5 -6.586 1 95.75 289 SER B CA 1
ATOM 4540 C C . SER B 1 289 ? 2.387 -13.164 -7.289 1 95.75 289 SER B C 1
ATOM 4542 O O . SER B 1 289 ? 3.354 -13.922 -7.207 1 95.75 289 SER B O 1
ATOM 4544 N N . ALA B 1 290 ? 2.455 -12.039 -7.953 1 96.5 290 ALA B N 1
ATOM 4545 C CA . ALA B 1 290 ? 3.559 -11.742 -8.859 1 96.5 290 ALA B CA 1
ATOM 4546 C C . ALA B 1 290 ? 4.758 -11.18 -8.102 1 96.5 290 ALA B C 1
ATOM 4548 O O . ALA B 1 290 ? 5.102 -10 -8.258 1 96.5 290 ALA B O 1
ATOM 4549 N N . ASN B 1 291 ? 5.422 -11.922 -7.367 1 97.25 291 ASN B N 1
ATOM 4550 C CA . ASN B 1 291 ? 6.77 -11.648 -6.887 1 97.25 291 ASN B CA 1
ATOM 4551 C C . ASN B 1 291 ? 7.664 -12.875 -6.98 1 97.25 291 ASN B C 1
ATOM 4553 O O . ASN B 1 291 ? 7.168 -14.008 -7.035 1 97.25 291 ASN B O 1
ATOM 4557 N N . ILE B 1 292 ? 8.867 -12.68 -7.082 1 97.25 292 ILE B N 1
ATOM 4558 C CA . ILE B 1 292 ? 9.844 -13.727 -7.379 1 97.25 292 ILE B CA 1
ATOM 4559 C C . ILE B 1 292 ? 9.773 -14.812 -6.309 1 97.25 292 ILE B C 1
ATOM 4561 O O . ILE B 1 292 ? 9.766 -16 -6.625 1 97.25 292 ILE B O 1
ATOM 4565 N N . GLU B 1 293 ? 9.75 -14.438 -5.047 1 97.75 293 GLU B N 1
ATOM 4566 C CA . GLU B 1 293 ? 9.742 -15.383 -3.936 1 97.75 293 GLU B CA 1
ATOM 4567 C C . GLU B 1 293 ? 8.547 -16.328 -4.023 1 97.75 293 GLU B C 1
ATOM 4569 O O . GLU B 1 293 ? 8.703 -17.547 -3.918 1 97.75 293 GLU B O 1
ATOM 4574 N N . THR B 1 294 ? 7.387 -15.789 -4.293 1 97.94 294 THR B N 1
ATOM 4575 C CA . THR B 1 294 ? 6.148 -16.562 -4.32 1 97.94 294 THR B CA 1
ATOM 4576 C C . THR B 1 294 ? 6.109 -17.469 -5.539 1 97.94 294 THR B C 1
ATOM 4578 O O . THR B 1 294 ? 5.824 -18.672 -5.418 1 97.94 294 THR B O 1
ATOM 4581 N N . ARG B 1 295 ? 6.414 -16.938 -6.719 1 97.5 295 ARG B N 1
ATOM 4582 C CA . ARG B 1 295 ? 6.371 -17.75 -7.934 1 97.5 295 ARG B CA 1
ATOM 4583 C C . ARG B 1 295 ? 7.418 -18.844 -7.898 1 97.5 295 ARG B C 1
ATOM 4585 O O . ARG B 1 295 ? 7.191 -19.938 -8.414 1 97.5 295 ARG B O 1
ATOM 4592 N N . THR B 1 296 ? 8.523 -18.531 -7.305 1 97.81 296 THR B N 1
ATOM 4593 C CA . THR B 1 296 ? 9.531 -19.562 -7.113 1 97.81 296 THR B CA 1
ATOM 4594 C C . THR B 1 296 ? 9.016 -20.672 -6.195 1 97.81 296 THR B C 1
ATOM 4596 O O . THR B 1 296 ? 9.164 -21.859 -6.496 1 97.81 296 THR B O 1
ATOM 4599 N N . ALA B 1 297 ? 8.406 -20.266 -5.105 1 97.75 297 ALA B N 1
ATOM 4600 C CA . ALA B 1 297 ? 7.871 -21.234 -4.152 1 97.75 297 ALA B CA 1
ATOM 4601 C C . ALA B 1 297 ? 6.777 -22.078 -4.789 1 97.75 297 ALA B C 1
ATOM 4603 O O . ALA B 1 297 ? 6.727 -23.297 -4.582 1 97.75 297 ALA B O 1
ATOM 4604 N N . MET B 1 298 ? 5.902 -21.469 -5.535 1 97.81 298 MET B N 1
ATOM 4605 C CA . MET B 1 298 ? 4.84 -22.188 -6.238 1 97.81 298 MET B CA 1
ATOM 4606 C C . MET B 1 298 ? 5.426 -23.219 -7.203 1 97.81 298 MET B C 1
ATOM 4608 O O . MET B 1 298 ? 5.004 -24.375 -7.215 1 97.81 298 MET B O 1
ATOM 4612 N N . THR B 1 299 ? 6.383 -22.75 -7.977 1 97.94 299 THR B N 1
ATOM 4613 C CA . THR B 1 299 ? 7.016 -23.609 -8.977 1 97.94 299 THR B CA 1
ATOM 4614 C C . THR B 1 299 ? 7.758 -24.766 -8.305 1 97.94 299 THR B C 1
ATOM 4616 O O . THR B 1 299 ? 7.672 -25.906 -8.75 1 97.94 299 THR B O 1
ATOM 4619 N N . ALA B 1 300 ? 8.414 -24.469 -7.211 1 98.25 300 ALA B N 1
ATOM 4620 C CA . ALA B 1 300 ? 9.156 -25.484 -6.477 1 98.25 300 ALA B CA 1
ATOM 4621 C C . ALA B 1 300 ? 8.227 -26.547 -5.895 1 98.25 300 ALA B C 1
ATOM 4623 O O . ALA B 1 300 ? 8.547 -27.734 -5.902 1 98.25 300 ALA B O 1
ATOM 4624 N N . LEU B 1 301 ? 7.121 -26.078 -5.355 1 98.25 301 LEU B N 1
ATOM 4625 C CA . LEU B 1 301 ? 6.16 -27.047 -4.816 1 98.25 301 LEU B CA 1
ATOM 4626 C C . LEU B 1 301 ? 5.582 -27.906 -5.926 1 98.25 301 LEU B C 1
ATOM 4628 O O . LEU B 1 301 ? 5.41 -29.125 -5.75 1 98.25 301 LEU B O 1
ATOM 4632 N N . ALA B 1 302 ? 5.285 -27.328 -7.043 1 98.31 302 ALA B N 1
ATOM 4633 C CA . ALA B 1 302 ? 4.816 -28.094 -8.195 1 98.31 302 ALA B CA 1
ATOM 4634 C C . ALA B 1 302 ? 5.867 -29.109 -8.633 1 98.31 302 ALA B C 1
ATOM 4636 O O . ALA B 1 302 ? 5.539 -30.266 -8.93 1 98.31 302 ALA B O 1
ATOM 4637 N N . ALA B 1 303 ? 7.098 -28.688 -8.664 1 98.5 303 ALA B N 1
ATOM 4638 C CA . ALA B 1 303 ? 8.203 -29.562 -9.016 1 98.5 303 ALA B CA 1
ATOM 4639 C C . ALA B 1 303 ? 8.32 -30.719 -8.031 1 98.5 303 ALA B C 1
ATOM 4641 O O . ALA B 1 303 ? 8.5 -31.875 -8.438 1 98.5 303 ALA B O 1
ATOM 4642 N N . LYS B 1 304 ? 8.227 -30.375 -6.777 1 98.44 304 LYS B N 1
ATOM 4643 C CA . LYS B 1 304 ? 8.289 -31.406 -5.742 1 98.44 304 LYS B CA 1
ATOM 4644 C C . LYS B 1 304 ? 7.172 -32.438 -5.922 1 98.44 304 LYS B C 1
ATOM 4646 O O . LYS B 1 304 ? 7.398 -33.625 -5.789 1 98.44 304 LYS B O 1
ATOM 4651 N N . ASN B 1 305 ? 5.977 -31.938 -6.184 1 98.56 305 ASN B N 1
ATOM 4652 C CA . ASN B 1 305 ? 4.855 -32.844 -6.465 1 98.56 305 ASN B CA 1
ATOM 4653 C C . ASN B 1 305 ? 5.168 -33.781 -7.617 1 98.56 305 ASN B C 1
ATOM 4655 O O . ASN B 1 305 ? 4.953 -35 -7.504 1 98.56 305 ASN B O 1
ATOM 4659 N N . ALA B 1 306 ? 5.699 -33.281 -8.688 1 98.5 306 ALA B N 1
ATOM 4660 C CA . ALA B 1 306 ? 6.035 -34.062 -9.867 1 98.5 306 ALA B CA 1
ATOM 4661 C C . ALA B 1 306 ? 7.094 -35.125 -9.539 1 98.5 306 ALA B C 1
ATOM 4663 O O . ALA B 1 306 ? 6.953 -36.281 -9.906 1 98.5 306 ALA B O 1
ATOM 4664 N N . LEU B 1 307 ? 8.078 -34.719 -8.805 1 98.44 307 LEU B N 1
ATOM 4665 C CA . LEU B 1 307 ? 9.188 -35.625 -8.477 1 98.44 307 LEU B CA 1
ATOM 4666 C C . LEU B 1 307 ? 8.711 -36.781 -7.602 1 98.44 307 LEU B C 1
ATOM 4668 O O . LEU B 1 307 ? 9.086 -37.938 -7.824 1 98.44 307 LEU B O 1
ATOM 4672 N N . GLU B 1 308 ? 7.93 -36.438 -6.598 1 98.44 308 GLU B N 1
ATOM 4673 C CA . GLU B 1 308 ? 7.434 -37.469 -5.707 1 98.44 308 GLU B CA 1
ATOM 4674 C C . GLU B 1 308 ? 6.586 -38.5 -6.465 1 98.44 308 GLU B C 1
ATOM 4676 O O . GLU B 1 308 ? 6.754 -39.688 -6.285 1 98.44 308 GLU B O 1
ATOM 4681 N N . VAL B 1 309 ? 5.715 -38.031 -7.312 1 98.25 309 VAL B N 1
ATOM 4682 C CA . VAL B 1 309 ? 4.836 -38.938 -8.062 1 98.25 309 VAL B CA 1
ATOM 4683 C C . VAL B 1 309 ? 5.66 -39.781 -9.031 1 98.25 309 VAL B C 1
ATOM 4685 O O . VAL B 1 309 ? 5.43 -40.969 -9.164 1 98.25 309 VAL B O 1
ATOM 4688 N N . LEU B 1 310 ? 6.621 -39.188 -9.711 1 97.81 310 LEU B N 1
ATOM 4689 C CA . LEU B 1 310 ? 7.473 -39.906 -10.648 1 97.81 310 LEU B CA 1
ATOM 4690 C C . LEU B 1 310 ? 8.273 -40.969 -9.93 1 97.81 310 LEU B C 1
ATOM 4692 O O . LEU B 1 310 ? 8.625 -42 -10.531 1 97.81 310 LEU B O 1
ATOM 4696 N N . ALA B 1 311 ? 8.5 -40.75 -8.688 1 97.25 311 ALA B N 1
ATOM 4697 C CA . ALA B 1 311 ? 9.25 -41.719 -7.887 1 97.25 311 ALA B CA 1
ATOM 4698 C C . ALA B 1 311 ? 8.32 -42.75 -7.285 1 97.25 311 ALA B C 1
ATOM 4700 O O . ALA B 1 311 ? 8.758 -43.625 -6.527 1 97.25 311 ALA B O 1
ATOM 4701 N N . GLY B 1 312 ? 7.07 -42.656 -7.547 1 97 312 GLY B N 1
ATOM 4702 C CA . GLY B 1 312 ? 6.113 -43.625 -7.059 1 97 312 GLY B CA 1
ATOM 4703 C C . GLY B 1 312 ? 5.613 -43.344 -5.656 1 97 312 GLY B C 1
ATOM 4704 O O . GLY B 1 312 ? 5.07 -44.219 -4.984 1 97 312 GLY B O 1
ATOM 4705 N N . ARG B 1 313 ? 5.844 -42.125 -5.215 1 97.81 313 ARG B N 1
ATOM 4706 C CA . ARG B 1 313 ? 5.395 -41.688 -3.895 1 97.81 313 ARG B CA 1
ATOM 4707 C C . ARG B 1 313 ? 4.188 -40.781 -4 1 97.81 313 ARG B C 1
ATOM 4709 O O . ARG B 1 313 ? 3.818 -40.344 -5.098 1 97.81 313 ARG B O 1
ATOM 4716 N N . ALA B 1 314 ? 3.551 -40.594 -2.895 1 96.69 314 ALA B N 1
ATOM 4717 C CA . ALA B 1 314 ? 2.387 -39.688 -2.854 1 96.69 314 ALA B CA 1
ATOM 4718 C C . ALA B 1 314 ? 2.793 -38.25 -3.055 1 96.69 314 ALA B C 1
ATOM 4720 O O . ALA B 1 314 ? 3.814 -37.812 -2.527 1 96.69 314 ALA B O 1
ATOM 4721 N N . ALA B 1 315 ? 1.986 -37.531 -3.82 1 97.69 315 ALA B N 1
ATOM 4722 C CA . ALA B 1 315 ? 2.211 -36.094 -3.973 1 97.69 315 ALA B CA 1
ATOM 4723 C C . ALA B 1 315 ? 1.998 -35.344 -2.652 1 97.69 315 ALA B C 1
ATOM 4725 O O . ALA B 1 315 ? 1.063 -35.656 -1.908 1 97.69 315 ALA B O 1
ATOM 4726 N N . PRO B 1 316 ? 2.785 -34.375 -2.303 1 97.19 316 PRO B N 1
ATOM 4727 C CA . PRO B 1 316 ? 2.609 -33.594 -1.087 1 97.19 316 PRO B CA 1
ATOM 4728 C C . PRO B 1 316 ? 1.271 -32.844 -1.052 1 97.19 316 PRO B C 1
ATOM 4730 O O . PRO B 1 316 ? 0.663 -32.719 0.013 1 97.19 316 PRO B O 1
ATOM 4733 N N . THR B 1 317 ? 0.799 -32.312 -2.252 1 96.75 317 THR B N 1
ATOM 4734 C CA . THR B 1 317 ? -0.411 -31.484 -2.262 1 96.75 317 THR B CA 1
ATOM 4735 C C . THR B 1 317 ? -1.329 -31.906 -3.41 1 96.75 317 THR B C 1
ATOM 4737 O O . THR B 1 317 ? -1.637 -31.094 -4.285 1 96.75 317 THR B O 1
ATOM 4740 N N . PRO B 1 318 ? -1.875 -33.094 -3.391 1 96.5 318 PRO B N 1
ATOM 4741 C CA . PRO B 1 318 ? -2.83 -33.531 -4.406 1 96.5 318 PRO B CA 1
ATOM 4742 C C . PRO B 1 318 ? -4.152 -32.75 -4.344 1 96.5 318 PRO B C 1
ATOM 4744 O O . PRO B 1 318 ? -4.551 -32.312 -3.275 1 96.5 318 PRO B O 1
ATOM 4747 N N . VAL B 1 319 ? -4.719 -32.5 -5.516 1 92.94 319 VAL B N 1
ATOM 4748 C CA . VAL B 1 319 ? -6.062 -31.938 -5.512 1 92.94 319 VAL B CA 1
ATOM 4749 C C . VAL B 1 319 ? -7.012 -32.844 -4.738 1 92.94 319 VAL B C 1
ATOM 4751 O O . VAL B 1 319 ? -7.016 -34.062 -4.945 1 92.94 319 VAL B O 1
ATOM 4754 N N . PRO B 1 320 ? -7.758 -32.25 -3.787 1 76.06 320 PRO B N 1
ATOM 4755 C CA . PRO B 1 320 ? -8.68 -33.094 -3.029 1 76.06 320 PRO B CA 1
ATOM 4756 C C . PRO B 1 320 ? -9.688 -33.812 -3.924 1 76.06 320 PRO B C 1
ATOM 4758 O O . PRO B 1 320 ? -10.203 -33.219 -4.875 1 76.06 320 PRO B O 1
ATOM 4761 N N . GLY B 1 321 ? -9.977 -35.062 -3.695 1 64.12 321 GLY B N 1
ATOM 4762 C CA . GLY B 1 321 ? -11.008 -35.844 -4.348 1 64.12 321 GLY B CA 1
ATOM 4763 C C . GLY B 1 321 ? -10.469 -36.719 -5.484 1 64.12 321 GLY B C 1
ATOM 4764 O O . GLY B 1 321 ? -11.234 -37.375 -6.18 1 64.12 321 GLY B O 1
ATOM 4765 N N . LEU B 1 322 ? -9.203 -36.531 -5.812 1 59.56 322 LEU B N 1
ATOM 4766 C CA . LEU B 1 322 ? -8.617 -37.5 -6.75 1 59.56 322 LEU B CA 1
ATOM 4767 C C . LEU B 1 322 ? -8.133 -38.75 -6.023 1 59.56 322 LEU B C 1
ATOM 4769 O O . LEU B 1 322 ? -7.598 -38.656 -4.914 1 59.56 322 LEU B O 1
#

InterPro domains:
  IPR006139 D-isomer specific 2-hydroxyacid dehydrogenase, catalytic domain [PF00389] (5-319)
  IPR006140 D-isomer specific 2-hydroxyacid dehydrogenase, NAD-binding domain [PF02826] (110-288)
  IPR029753 D-isomer specific 2-hydroxyacid dehydrogenase, NAD-binding domain conserved site [PS00670] (199-221)
  IPR036291 NAD(P)-binding domain superfamily [SSF51735] (103-289)
  IPR050223 D-isomer specific 2-hydroxyacid dehydrogenase [PTHR10996] (32-314)

pLDDT: mean 96.14, std 4.41, range [59.34, 98.94]

Organism: Propionibacterium freudenreichii subsp. shermanii (strain ATCC 9614 / DSM 4902 / CIP 103027 / NCIMB 8099 / CIRM-BIA1) (NCBI:txid754252)

Nearest PDB structures (foldseek):
  6bii-assembly1_B  TM=9.412E-01  e=9.472E-38  Pyrococcus yayanosii CH1
  2wwr-assembly2_A  TM=9.356E-01  e=1.615E-34  Homo sapiens
  1gdh-assembly1_B  TM=9.346E-01  e=4.063E-34  Hyphomicrobium methylovorum
  6jwg-assembly1_B  TM=8.553E-01  e=3.779E-25  Pseudomonas sp. 101
  8bxx-assembly1_AA  TM=8.387E-01  e=2.132E-24  Granulicella mallensis MP5ACTX8

Sequence (644 aa):
MARICITDGVPAEGIEALRTAGNEVITWDGQEPPTREQLLAHVKGADAVLTVLSDGVDEEFIAAAGPQLKVVANIAAGFNNIDLDACRAHGIVATVTPGTLFDAVADLAFGLMLSVTRRMGEGERLIRAGKPWRYRTTFMLGRSIETKSIGLIGAGQIGTAMAQRCKAFGMDVFYAQEHPMREPARSELDAKGLSVDELVAHCDVISLHCPLTPETHHIINAERLASMKQGSYLINTARGACVDEKALVAALQSGHLGGAGLDVYEHEPAIEPELLTMENVALLPHLGSANIETRTAMTALAAKNALEVLAGRAAPTPVPGLMARICITDGVPAEGIEALRTAGNEVITWDGQEPPTREQLLAHVKGADAVLTVLSDGVDEEFIAAAGPQLKVVANIAAGFNNIDLDACRAHGIVATVTPGTLFDAVADLAFGLMLSVTRRMGEGERLIRAGKPWRYRTTFMLGRSIETKSIGLIGAGQIGTAMAQRCKAFGMDVFYAQEHPMREPARSELDAKGLSVDELVAHCDVISLHCPLTPETHHIINAERLASMKQGSYLINTARGACVDEKALVAALQSGHLGGAGLDVYEHEPAIEPELLTMENVALLPHLGSANIETRTAMTALAAKNALEVLAGRAAPTPVPGL

Foldseek 3Di:
DFEEEEQADFPPLLQVVVVVVPYHYHYDDDPDGDDLVRLLQRLDCGLEYEYEQVAAADLSSDVSNHLNHAEYQYLAQDDPRHDVVNCVVSNHFYFFQPPQFLLLLLVVLVVLVCCLQALVVVVVVCVVVVHDDDDDPPPSHGHQQAQFEEEEEAQPSNVLSNLVVSVVSHYAAEYAVVHDHDPPSCVVSVYYHDHLLCRQLGGQEYEYADADDPCQQQCPPLVSLLNHAFQGEYEYLHEQRSHPQVSVLVCVVVRSYVAYEYQYHNDPPDHDPSLVPDSSYHYHPNCSRPDNSSSSSSSNLSSQQSVQVVVVHHGPGTDPPD/DFEEEEQADFPPLLQVVVVVVPYHYHYDDDPDGDDLVRLLQRLDCGLEYEYEQVAAADLSSDVSNHLNHAEYQYLAQDDPRHDVVNCVVSNHFYFFQPPQFLLLLLVVLVVLVCCLQALVVVVVVCVVVVHDDDDDPPPSHGHQQAQFEEEEEAQPSNNLSNLVVSVVSHYAAEYAVVRDHDPPSCVVSVYYHDHLLCRQLGGLEYEYADADDPCQQQCPPLVSLLNHAFQGEYEYLHEQRSHPQVSVLVCVVVRRYVAYEYQYHNDPPDHDPSLVPDSSYHYHPNCSRPDNSSSSSSSNLSSQQSVQVVVVHHGPGTDPPD

Radius of gyration: 27.44 Å; Cα contacts (8 Å, |Δi|>4): 1501; chains: 2; bounding box: 56×87×60 Å

Secondary structure (DSSP, 8-state):
--EEEESS---GGGGHHHHHTT-EEEE---SSPPPHHHHHHHTTT-SEEEE-TTS-BSHHHHHHH-TT--EEEESSS--TTB-HHHHHHTTPEEE--TTSSHHHHHHHHHHHHHHHHTTHHHHHHHHHTT------TTTT-B---TT-EEEEE--SHHHHHHHHHHHHTT-EEEEETTSPPPTTHHHHTT-EEE-HHHHHHH-SEEEE-----TTTTTSB-HHHHHHSPTT-EEEE-S-GGGB-HHHHHHHHHTTSS-EEEES--TBTTB--GGGGG-TTEEE-SS-TT-BHHHHHHHHHHHHHHHHHHHTTS--SSBPTT-/--EEEESS---GGGGHHHHHTT-EEEE---SSPPPHHHHHHHTTT-SEEEE-TTS-BSHHHHHHH-TT--EEEESSS--TTB-HHHHHHTTPEEE--TTSSHHHHHHHHHHHHHHHHTTHHHHHHHHHTT------TTTT-B---TT-EEEEE--SHHHHHHHHHHHHTT-EEEEETTSPPPTTHHHHTT-EEE-HHHHHHH-SEEEE-----TTTTTSB-HHHHHHSPTT-EEEE-S-GGGB-HHHHHHHHHTTSS-EEEES--TBTTB--GGGGG-TTEEE-SS-TT-BHHHHHHHHHHHHHHHHHHHTTS--SSBPTT-